Protein AF-A0AAD8AFG3-F1 (afdb_monomer_lite)

InterPro domains:
  IPR002932 Glutamate synthase domain [PF01645] (358-465)
  IPR006982 Glutamate synthase, central-N [PF04898] (123-294)
  IPR013785 Aldolase-type TIM barrel [G3DSA:3.20.20.70] (27-347)
  IPR013785 Aldolase-type TIM barrel [G3DSA:3.20.20.70] (348-489)
  IPR051394 Glutamate Synthase [PTHR43100] (242-465)

Secondary structure (DSSP, 8-state):
--HHHHHHHHHHHTTT----HHHHGGGSGGG-HHHHHTT--HHIIIIIIHHHHHHSSPPP--S---SPPGGG-SS---GGGGEEEP---SSS----TTTTGGG-B-----SPPPPTTS--TT-SS---EEEEE-EEEGGGGGGHHHHHHHHHHHHHHHHHHTT-SEEEEE-TT-BTTEEEPPHHHHHHHHHHHHHHTT-GGG-EEEEE-SS--SHHHHHHHHHTT-SEEE-HHHHHHHHHHHHTTSS-TT--HHHHHHHHHHHHHHHHHHHHHHTT--BHHHHTT---EEESSB-HHHHHHHSTT---SS--B-HHHHHHHHHHHHHHHHSS--S-TTS-----SSS--TTSS--SS-HHHHHHHHHHHHH--HHHHHHHHHHHHHHHHHH-GGGG------SSPPPGGGSPPHHHHGGG-B-----BTTB-HHHHHHHHHHHHHTT-B----TT---GGGGSS--SSS---------TTSSSSSTT-S-----

pLDDT: mean 85.43, std 18.33, range [25.36, 98.5]

Organism: Diploptera punctata (NCBI:txid6984)

Radius of gyration: 27.02 Å; chains: 1; bounding box: 68×75×79 Å

Structure (mmCIF, N/CA/C/O backbone):
data_AF-A0AAD8AFG3-F1
#
_entry.id   AF-A0AAD8AFG3-F1
#
loop_
_atom_site.group_PDB
_atom_site.id
_atom_site.type_symbol
_atom_site.label_atom_id
_atom_site.label_alt_id
_atom_site.label_comp_id
_atom_site.label_asym_id
_atom_site.label_entity_id
_atom_site.label_seq_id
_atom_site.pdbx_PDB_ins_code
_atom_site.Cartn_x
_atom_site.Cartn_y
_atom_site.Cartn_z
_atom_site.occupancy
_atom_site.B_iso_or_equiv
_atom_site.auth_seq_id
_atom_site.auth_comp_id
_atom_site.auth_asym_id
_atom_site.auth_atom_id
_atom_site.pdbx_PDB_model_num
ATOM 1 N N . ILE A 1 1 ? 25.237 12.354 7.392 1.00 38.97 1 ILE A N 1
ATOM 2 C CA . ILE A 1 1 ? 25.666 11.794 8.689 1.00 38.97 1 ILE A CA 1
ATOM 3 C C . ILE A 1 1 ? 26.068 10.359 8.401 1.00 38.97 1 ILE A C 1
ATOM 5 O O . ILE A 1 1 ? 25.228 9.588 7.943 1.00 38.97 1 ILE A O 1
ATOM 9 N N . LEU A 1 2 ? 27.364 10.065 8.458 1.00 25.36 2 LEU A N 1
ATOM 10 C CA . LEU A 1 2 ? 27.904 8.735 8.163 1.00 25.36 2 LEU A CA 1
ATOM 11 C C . LEU A 1 2 ? 27.699 7.830 9.391 1.00 25.36 2 LEU A C 1
ATOM 13 O O . LEU A 1 2 ? 27.604 8.315 10.512 1.00 25.36 2 LEU A O 1
ATOM 17 N N . MET A 1 3 ? 27.645 6.507 9.203 1.00 29.92 3 MET A N 1
ATOM 18 C CA . MET A 1 3 ? 27.484 5.533 10.306 1.00 29.92 3 MET A CA 1
ATOM 19 C C . MET A 1 3 ? 28.587 5.621 11.374 1.00 29.92 3 MET A C 1
ATOM 21 O O . MET A 1 3 ? 28.413 5.135 12.489 1.00 29.92 3 MET A O 1
ATOM 25 N N . GLU A 1 4 ? 29.722 6.232 11.043 1.00 33.38 4 GLU A N 1
ATOM 26 C CA . GLU A 1 4 ? 30.811 6.501 11.982 1.00 33.38 4 GLU A CA 1
ATOM 27 C C . GLU A 1 4 ? 30.474 7.650 12.945 1.00 33.38 4 GLU A C 1
ATOM 29 O O . GLU A 1 4 ? 30.813 7.558 14.124 1.00 33.38 4 GLU A O 1
ATOM 34 N N . ASP A 1 5 ? 29.706 8.649 12.496 1.00 34.16 5 ASP A N 1
ATOM 35 C CA . ASP A 1 5 ? 29.255 9.774 13.326 1.00 34.16 5 ASP A CA 1
ATOM 36 C C . ASP A 1 5 ? 28.252 9.296 14.395 1.00 34.16 5 ASP A C 1
ATOM 38 O O . ASP A 1 5 ? 28.362 9.648 15.568 1.00 34.16 5 ASP A O 1
ATOM 42 N N . LEU A 1 6 ? 27.344 8.385 14.018 1.00 34.94 6 LEU A N 1
ATOM 43 C CA . LEU A 1 6 ? 26.372 7.763 14.933 1.00 34.94 6 LEU A CA 1
ATOM 44 C C . LEU A 1 6 ? 27.042 6.860 15.984 1.00 34.94 6 LEU A C 1
ATOM 46 O O . LEU A 1 6 ? 26.581 6.762 17.121 1.00 34.94 6 LEU A O 1
ATOM 50 N N . ARG A 1 7 ? 28.158 6.206 15.634 1.00 38.50 7 ARG A N 1
ATOM 51 C CA . ARG A 1 7 ? 28.935 5.383 16.578 1.00 38.50 7 ARG A CA 1
ATOM 52 C C . ARG A 1 7 ? 29.698 6.235 17.592 1.00 38.50 7 ARG A C 1
ATOM 54 O O . ARG A 1 7 ? 29.836 5.816 18.742 1.00 38.50 7 ARG A O 1
ATOM 61 N N . ALA A 1 8 ? 30.180 7.408 17.183 1.00 35.94 8 ALA A N 1
ATOM 62 C CA . ALA A 1 8 ? 30.884 8.333 18.064 1.00 35.94 8 ALA A CA 1
ATOM 63 C C . ALA A 1 8 ? 29.942 8.953 19.113 1.00 35.94 8 ALA A C 1
ATOM 65 O O . ALA A 1 8 ? 30.300 9.018 20.291 1.00 35.94 8 ALA A O 1
ATOM 66 N N . GLU A 1 9 ? 28.716 9.316 18.724 1.00 40.22 9 GLU A N 1
ATOM 67 C CA . GLU A 1 9 ? 27.687 9.789 19.663 1.00 40.22 9 GLU A CA 1
ATOM 68 C C . GLU A 1 9 ? 27.237 8.688 20.637 1.00 40.22 9 GLU A C 1
ATOM 70 O O . GLU A 1 9 ? 27.108 8.934 21.839 1.00 40.22 9 GLU A O 1
ATOM 75 N N . HIS A 1 10 ? 27.114 7.443 20.161 1.00 41.69 10 HIS A N 1
ATOM 76 C CA . HIS A 1 10 ? 26.780 6.289 21.002 1.00 41.69 10 HIS A CA 1
ATOM 77 C C . HIS A 1 10 ? 27.841 6.012 22.088 1.00 41.69 10 HIS A C 1
ATOM 79 O O . HIS A 1 10 ? 27.510 5.653 23.219 1.00 41.69 10 HIS A O 1
ATOM 85 N N . ALA A 1 11 ? 29.126 6.230 21.786 1.00 35.75 11 ALA A N 1
ATOM 86 C CA . ALA A 1 11 ? 30.205 6.100 22.768 1.00 35.75 11 ALA A CA 1
ATOM 87 C C . ALA A 1 11 ? 30.205 7.233 23.815 1.00 35.75 11 ALA A C 1
ATOM 89 O O . ALA A 1 11 ? 30.593 7.010 24.964 1.00 35.75 11 ALA A O 1
ATOM 90 N N . ALA A 1 12 ? 29.750 8.436 23.447 1.00 36.12 12 ALA A N 1
ATOM 91 C CA . ALA A 1 12 ? 29.690 9.586 24.350 1.00 36.12 12 ALA A CA 1
ATOM 92 C C . ALA A 1 12 ? 28.543 9.481 25.376 1.00 36.12 12 ALA A C 1
ATOM 94 O O . ALA A 1 12 ? 28.722 9.860 26.536 1.00 36.12 12 ALA A O 1
ATOM 95 N N . LEU A 1 13 ? 27.398 8.909 24.986 1.00 40.88 13 LEU A N 1
ATOM 96 C CA . LEU A 1 13 ? 26.242 8.667 25.865 1.00 40.88 13 LEU A CA 1
ATOM 97 C C . LEU A 1 13 ? 26.505 7.589 26.934 1.00 40.88 13 LEU A C 1
ATOM 99 O O . LEU A 1 13 ? 25.980 7.677 28.044 1.00 40.88 13 LEU A O 1
ATOM 103 N N . HIS A 1 14 ? 27.372 6.614 26.643 1.00 38.19 14 HIS A N 1
ATOM 104 C CA . HIS A 1 14 ? 27.695 5.515 27.559 1.00 38.19 14 HIS A CA 1
ATOM 105 C C . HIS A 1 14 ? 28.451 5.940 28.829 1.00 38.19 14 HIS A C 1
ATOM 107 O O . HIS A 1 14 ? 28.394 5.232 29.833 1.00 38.19 14 HIS A O 1
ATOM 113 N N . ASN A 1 15 ? 29.150 7.080 28.812 1.00 33.75 15 ASN A N 1
ATOM 114 C CA . ASN A 1 15 ? 30.015 7.495 29.923 1.00 33.75 15 ASN A CA 1
ATOM 115 C C . ASN A 1 15 ? 29.340 8.428 30.947 1.00 33.75 15 ASN A C 1
ATOM 117 O O . ASN A 1 15 ? 29.962 8.744 31.960 1.00 33.75 15 ASN A O 1
ATOM 121 N N . SER A 1 16 ? 28.100 8.884 30.721 1.00 34.06 16 SER A N 1
ATOM 122 C CA . SER A 1 16 ? 27.473 9.930 31.551 1.00 34.06 16 SER A CA 1
ATOM 123 C C . SER A 1 16 ? 26.294 9.475 32.420 1.00 34.06 16 SER A C 1
ATOM 125 O O . SER A 1 16 ? 25.871 10.235 33.291 1.00 34.06 16 SER A O 1
ATOM 127 N N . THR A 1 17 ? 25.774 8.251 32.263 1.00 34.16 17 THR A N 1
ATOM 128 C CA . THR A 1 17 ? 24.583 7.801 33.006 1.00 34.16 17 THR A CA 1
ATOM 129 C C . THR A 1 17 ? 24.778 6.422 33.646 1.00 34.16 17 THR A C 1
ATOM 131 O O . THR A 1 17 ? 24.834 5.390 32.989 1.00 34.16 17 THR A O 1
ATOM 134 N N . GLY A 1 18 ? 24.874 6.392 34.979 1.00 34.00 18 GLY A N 1
ATOM 135 C CA . GLY A 1 18 ? 24.911 5.169 35.791 1.00 34.00 18 GLY A CA 1
ATOM 136 C C . GLY A 1 18 ? 23.537 4.501 35.932 1.00 34.00 18 GLY A C 1
ATOM 137 O O . GLY A 1 18 ? 23.078 4.277 37.050 1.00 34.00 18 GLY A O 1
ATOM 138 N N . LEU A 1 19 ? 22.866 4.222 34.813 1.00 34.34 19 LEU A N 1
ATOM 139 C CA . LEU A 1 19 ? 21.551 3.579 34.746 1.00 34.34 19 LEU A CA 1
ATOM 140 C C . LEU A 1 19 ? 21.669 2.237 34.006 1.00 34.34 19 LEU A C 1
ATOM 142 O O . LEU A 1 19 ? 22.412 2.088 33.043 1.00 34.34 19 LEU A O 1
ATOM 146 N N . THR A 1 20 ? 20.969 1.223 34.506 1.00 32.12 20 THR A N 1
ATOM 147 C CA . THR A 1 20 ? 21.045 -0.172 34.048 1.00 32.12 20 THR A CA 1
ATOM 148 C C . THR A 1 20 ? 20.704 -0.338 32.560 1.00 32.12 20 THR A C 1
ATOM 150 O O . THR A 1 20 ? 19.673 0.158 32.108 1.00 32.12 20 THR A O 1
ATOM 153 N N . ASN A 1 21 ? 21.514 -1.127 31.836 1.00 34.72 21 ASN A N 1
ATOM 154 C CA . ASN A 1 21 ? 21.481 -1.377 30.378 1.00 34.72 21 ASN A CA 1
ATOM 155 C C . ASN A 1 21 ? 20.110 -1.700 29.739 1.00 34.72 21 ASN A C 1
ATOM 157 O O . ASN A 1 21 ? 19.989 -1.626 28.522 1.00 34.72 21 ASN A O 1
ATOM 161 N N . GLY A 1 22 ? 19.088 -2.088 30.508 1.00 36.28 22 GLY A N 1
ATOM 162 C CA . GLY A 1 22 ? 17.766 -2.432 29.971 1.00 36.28 22 GLY A CA 1
ATOM 163 C C . GLY A 1 22 ? 16.870 -1.234 29.639 1.00 36.28 22 GLY A C 1
ATOM 164 O O . GLY A 1 22 ? 15.990 -1.373 28.797 1.00 36.28 22 GLY A O 1
ATOM 165 N N . THR A 1 23 ? 17.085 -0.077 30.276 1.00 35.31 23 THR A N 1
ATOM 166 C CA . THR A 1 23 ? 16.157 1.070 30.199 1.00 35.31 23 THR A CA 1
ATOM 167 C C . THR A 1 23 ? 16.596 2.123 29.179 1.00 35.31 23 THR A C 1
ATOM 169 O O . THR A 1 23 ? 15.761 2.698 28.495 1.00 35.31 23 THR A O 1
ATOM 172 N N . ILE A 1 24 ? 17.908 2.337 29.026 1.00 38.88 24 ILE A N 1
ATOM 173 C CA . ILE A 1 24 ? 18.468 3.370 28.131 1.00 38.88 24 ILE A CA 1
ATOM 174 C C . ILE A 1 24 ? 18.242 3.007 26.655 1.00 38.88 24 ILE A C 1
ATOM 176 O O . ILE A 1 24 ? 17.981 3.862 25.818 1.00 38.88 24 ILE A O 1
ATOM 180 N N . VAL A 1 25 ? 18.298 1.718 26.317 1.00 38.94 25 VAL A N 1
ATOM 181 C CA . VAL A 1 25 ? 18.216 1.269 24.920 1.00 38.94 25 VAL A CA 1
ATOM 182 C C . VAL A 1 25 ? 16.783 1.332 24.372 1.00 38.94 25 VAL A C 1
ATOM 184 O O . VAL A 1 25 ? 16.595 1.551 23.180 1.00 38.94 25 VAL A O 1
ATOM 187 N N . SER A 1 26 ? 15.762 1.209 25.231 1.00 41.59 26 SER A N 1
ATOM 188 C CA . SER A 1 26 ? 14.360 1.422 24.835 1.00 41.59 26 SER A CA 1
ATOM 189 C C . SER A 1 26 ? 14.005 2.891 24.584 1.00 41.59 26 SER A C 1
ATOM 191 O O . SER A 1 26 ? 12.921 3.159 24.074 1.00 41.59 26 SER A O 1
ATOM 193 N N . GLU A 1 27 ? 14.881 3.831 24.956 1.00 43.19 27 GLU A N 1
ATOM 194 C CA . GLU A 1 27 ? 14.689 5.269 24.718 1.00 43.19 27 GLU A CA 1
ATOM 195 C C . GLU A 1 27 ? 15.254 5.735 23.369 1.00 43.19 27 GLU A C 1
ATOM 197 O O . GLU A 1 27 ? 14.952 6.849 22.955 1.00 43.19 27 GLU A O 1
ATOM 202 N N . ILE A 1 28 ? 16.022 4.889 22.670 1.00 56.00 28 ILE A N 1
ATOM 203 C CA . ILE A 1 28 ? 16.440 5.130 21.285 1.00 56.00 28 ILE A CA 1
ATOM 204 C C . ILE A 1 28 ? 15.308 4.654 20.370 1.00 56.00 28 ILE A C 1
ATOM 206 O O . ILE A 1 28 ? 14.857 3.513 20.482 1.00 56.00 28 ILE A O 1
ATOM 210 N N . TRP A 1 29 ? 14.880 5.485 19.425 1.00 62.09 29 TRP A N 1
ATOM 211 C CA . TRP A 1 29 ? 13.772 5.252 18.499 1.00 62.09 29 TRP A CA 1
ATOM 212 C C . TRP A 1 29 ? 13.915 3.910 17.774 1.00 62.09 29 TRP A C 1
ATOM 214 O O . TRP A 1 29 ? 12.928 3.206 17.591 1.00 62.09 29 TRP A O 1
ATOM 224 N N . GLY A 1 30 ? 15.139 3.508 17.423 1.00 61.62 30 GLY A N 1
ATOM 225 C CA . GLY A 1 30 ? 15.417 2.211 16.799 1.00 61.62 30 GLY A CA 1
ATOM 226 C C . GLY A 1 30 ? 15.206 0.989 17.707 1.00 61.62 30 GLY A C 1
ATOM 227 O O . GLY A 1 30 ? 14.957 -0.098 17.192 1.00 61.62 30 GLY A O 1
ATOM 228 N N . GLY A 1 31 ? 15.265 1.161 19.031 1.00 70.94 31 GLY A N 1
ATOM 229 C CA . GLY A 1 31 ? 15.185 0.093 20.032 1.00 70.94 31 GLY A CA 1
ATOM 230 C C . GLY A 1 31 ? 13.764 -0.307 20.448 1.00 70.94 31 GLY A C 1
ATOM 231 O O . GLY A 1 31 ? 13.594 -1.314 21.146 1.00 70.94 31 GLY A O 1
ATOM 232 N N . ASP A 1 32 ? 12.731 0.433 20.027 1.00 85.69 32 ASP A N 1
ATOM 233 C CA . ASP A 1 32 ? 11.341 0.062 20.298 1.00 85.69 32 ASP A CA 1
ATOM 234 C C . ASP A 1 32 ? 10.917 -1.144 19.444 1.00 85.69 32 ASP A C 1
ATOM 236 O O . ASP A 1 32 ? 10.650 -1.053 18.243 1.00 85.69 32 ASP A O 1
ATOM 240 N N . ARG A 1 33 ? 10.786 -2.300 20.100 1.00 87.81 33 ARG A N 1
ATOM 241 C CA . ARG A 1 33 ? 10.403 -3.575 19.471 1.00 87.81 33 ARG A CA 1
ATOM 242 C C . ARG A 1 33 ? 9.031 -3.533 18.793 1.00 87.81 33 ARG A C 1
ATOM 244 O O . ARG A 1 33 ? 8.778 -4.348 17.904 1.00 87.81 33 ARG A O 1
ATOM 251 N N . ARG A 1 34 ? 8.154 -2.588 19.159 1.00 90.69 34 ARG A N 1
ATOM 252 C CA . ARG A 1 34 ? 6.858 -2.393 18.488 1.00 90.69 34 ARG A CA 1
ATOM 253 C C . ARG A 1 34 ? 7.045 -1.974 17.033 1.00 90.69 34 ARG A C 1
ATOM 255 O O . ARG A 1 34 ? 6.255 -2.376 16.186 1.00 90.69 34 ARG A O 1
ATOM 262 N N . LEU A 1 35 ? 8.105 -1.235 16.713 1.00 91.38 35 LEU A N 1
ATOM 263 C CA . LEU A 1 35 ? 8.398 -0.840 15.337 1.00 91.38 35 LEU A CA 1
ATOM 264 C C . LEU A 1 35 ? 8.603 -2.064 14.442 1.00 91.38 35 LEU A C 1
ATOM 266 O O . LEU A 1 35 ? 7.958 -2.174 13.402 1.00 91.38 35 LEU A O 1
ATOM 270 N N . SER A 1 36 ? 9.421 -3.023 14.884 1.00 89.69 36 SER A N 1
ATOM 271 C CA . SER A 1 36 ? 9.608 -4.296 14.179 1.00 89.69 36 SER A CA 1
ATOM 272 C C . SER A 1 36 ? 8.304 -5.103 14.114 1.00 89.69 36 SER A C 1
ATOM 274 O O . SER A 1 36 ? 7.949 -5.614 13.051 1.00 89.69 36 SER A O 1
ATOM 276 N N . LEU A 1 37 ? 7.533 -5.146 15.210 1.00 92.25 37 LEU A N 1
ATOM 277 C CA . LEU A 1 37 ? 6.263 -5.879 15.273 1.00 92.25 37 LEU A CA 1
ATOM 278 C C . LEU A 1 37 ? 5.257 -5.399 14.217 1.00 92.25 37 LEU A C 1
ATOM 280 O O . LEU A 1 37 ? 4.606 -6.213 13.561 1.00 92.25 37 LEU A O 1
ATOM 284 N N . PHE A 1 38 ? 5.154 -4.082 14.036 1.00 94.12 38 PHE A N 1
ATOM 285 C CA . PHE A 1 38 ? 4.270 -3.446 13.059 1.00 94.12 38 PHE A CA 1
ATOM 286 C C . PHE A 1 38 ? 4.947 -3.208 11.697 1.00 94.12 38 PHE A C 1
ATOM 288 O O . PHE A 1 38 ? 4.437 -2.450 10.870 1.00 94.12 38 PHE A O 1
ATOM 295 N N . SER A 1 39 ? 6.080 -3.866 11.427 1.00 92.19 39 SER A N 1
ATOM 296 C CA . SER A 1 39 ? 6.798 -3.812 10.148 1.00 92.19 39 SER A CA 1
ATOM 297 C C . SER A 1 39 ? 7.246 -2.403 9.728 1.00 92.19 39 SER A C 1
ATOM 299 O O . SER A 1 39 ? 7.240 -2.067 8.540 1.00 92.19 39 SER A O 1
ATOM 301 N N . TYR A 1 40 ? 7.619 -1.552 10.684 1.00 92.88 40 TYR A N 1
ATOM 302 C CA . TYR A 1 40 ? 8.347 -0.321 10.387 1.00 92.88 40 TYR A CA 1
ATOM 303 C C . TYR A 1 40 ? 9.793 -0.658 10.049 1.00 92.88 40 TYR A C 1
ATOM 305 O O . TYR A 1 40 ? 10.463 -1.410 10.753 1.00 92.88 40 TYR A O 1
ATOM 313 N N . THR A 1 41 ? 10.285 -0.051 8.978 1.00 90.81 41 THR A N 1
ATOM 314 C CA . THR A 1 41 ? 11.675 -0.178 8.547 1.00 90.81 41 THR A CA 1
ATOM 315 C C . THR A 1 41 ? 12.347 1.188 8.586 1.00 90.81 41 THR A C 1
ATOM 317 O O . THR A 1 41 ? 11.680 2.227 8.536 1.00 90.81 41 THR A O 1
ATOM 320 N N . ILE A 1 42 ? 13.680 1.198 8.620 1.00 89.44 42 ILE A N 1
ATOM 321 C CA . ILE A 1 42 ? 14.463 2.440 8.494 1.00 89.44 42 ILE A CA 1
ATOM 322 C C . ILE A 1 42 ? 14.084 3.183 7.207 1.00 89.44 42 ILE A C 1
ATOM 324 O O . ILE A 1 42 ? 13.998 4.409 7.194 1.00 89.44 42 ILE A O 1
ATOM 328 N N . GLU A 1 43 ? 13.834 2.441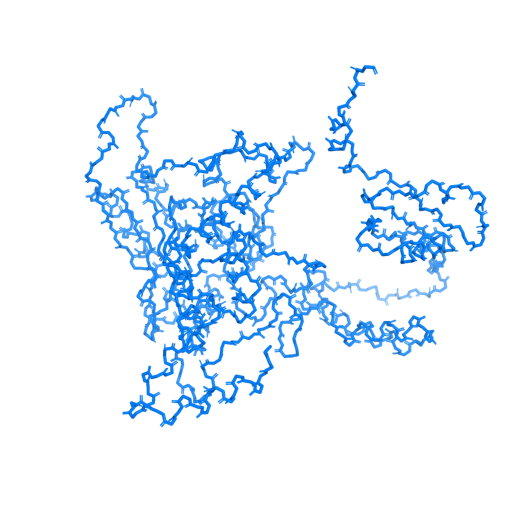 6.127 1.00 90.31 43 GLU A N 1
ATOM 329 C CA . GLU A 1 43 ? 13.451 3.009 4.840 1.00 90.31 43 GLU A CA 1
ATOM 330 C C . GLU A 1 43 ? 12.077 3.682 4.904 1.00 90.31 43 GLU A C 1
ATOM 332 O O . GLU A 1 43 ? 11.961 4.845 4.534 1.00 90.31 43 GLU A O 1
ATOM 337 N N . THR A 1 44 ? 11.065 3.018 5.468 1.00 91.12 44 THR A N 1
ATOM 338 C CA . THR A 1 44 ? 9.722 3.591 5.654 1.00 91.12 44 THR A CA 1
ATOM 339 C C . THR A 1 44 ? 9.767 4.883 6.475 1.00 91.12 44 THR A C 1
ATOM 341 O O . THR A 1 44 ? 9.111 5.866 6.133 1.00 91.12 44 THR A O 1
ATOM 344 N N . ILE A 1 45 ? 10.556 4.915 7.550 1.00 92.00 45 ILE A N 1
ATOM 345 C CA . ILE A 1 45 ? 10.630 6.088 8.427 1.00 92.00 45 ILE A CA 1
ATOM 346 C C . ILE A 1 45 ? 11.349 7.245 7.729 1.00 92.00 45 ILE A C 1
ATOM 348 O O . ILE A 1 45 ? 10.817 8.354 7.679 1.00 92.00 45 ILE A O 1
ATOM 352 N N . ASN A 1 46 ? 12.514 6.984 7.134 1.00 90.81 46 ASN A N 1
ATOM 353 C CA . ASN A 1 46 ? 13.320 8.033 6.516 1.00 90.81 46 ASN A CA 1
ATOM 354 C C . ASN A 1 46 ? 12.745 8.536 5.194 1.00 90.81 46 ASN A C 1
ATOM 356 O O . ASN A 1 46 ? 12.807 9.731 4.917 1.00 90.81 46 ASN A O 1
ATOM 360 N N . MET A 1 47 ? 12.206 7.640 4.368 1.00 90.62 47 MET A N 1
ATOM 361 C CA . MET A 1 47 ? 11.689 8.012 3.057 1.00 90.62 47 MET A CA 1
ATOM 362 C C . MET A 1 47 ? 10.257 8.500 3.100 1.00 90.62 47 MET A C 1
ATOM 364 O O . MET A 1 47 ? 9.928 9.365 2.304 1.00 90.62 47 MET A O 1
ATOM 368 N N . LEU A 1 48 ? 9.402 7.957 3.970 1.00 92.06 48 LEU A N 1
ATOM 369 C CA . LEU A 1 48 ? 7.977 8.291 3.958 1.00 92.06 48 LEU A CA 1
ATOM 370 C C . LEU A 1 48 ? 7.623 9.203 5.122 1.00 92.06 48 LEU A C 1
ATOM 372 O O . LEU A 1 48 ? 7.115 10.305 4.913 1.00 92.06 48 LEU A O 1
ATOM 376 N N . LEU A 1 49 ? 7.897 8.760 6.350 1.00 93.25 49 LEU A N 1
ATOM 377 C CA . LEU A 1 49 ? 7.386 9.439 7.535 1.00 93.25 49 LEU A CA 1
ATOM 378 C C . LEU A 1 49 ? 8.049 10.803 7.769 1.00 93.25 49 LEU A C 1
ATOM 380 O O . LEU A 1 49 ? 7.348 11.795 7.980 1.00 93.25 49 LEU A O 1
ATOM 384 N N . LEU A 1 50 ? 9.380 10.872 7.680 1.00 93.31 50 LEU A N 1
ATOM 385 C CA . LEU A 1 50 ? 10.129 12.118 7.860 1.00 93.31 50 LEU A CA 1
ATOM 386 C C . LEU A 1 50 ? 9.696 13.209 6.860 1.00 93.31 50 LEU A C 1
ATOM 388 O O . LEU A 1 50 ? 9.347 14.303 7.317 1.00 93.31 50 LEU A O 1
ATOM 392 N N . PRO A 1 51 ? 9.609 12.954 5.536 1.00 93.81 51 PRO A N 1
ATOM 393 C CA . PRO A 1 51 ? 9.115 13.956 4.593 1.00 93.81 51 PRO A CA 1
ATOM 394 C C . PRO A 1 51 ? 7.686 14.422 4.870 1.00 93.81 51 PRO A C 1
ATOM 396 O O . PRO A 1 51 ? 7.411 15.615 4.716 1.00 93.81 51 PRO A O 1
ATOM 399 N N . MET A 1 52 ? 6.795 13.539 5.332 1.00 94.81 52 MET A N 1
ATOM 400 C CA . MET A 1 52 ? 5.430 13.928 5.709 1.00 94.81 52 MET A CA 1
ATOM 401 C C . MET A 1 52 ? 5.423 14.909 6.881 1.00 94.81 52 MET A C 1
ATOM 403 O O . MET A 1 52 ? 4.724 15.921 6.826 1.00 94.81 52 MET A O 1
ATOM 407 N N . ILE A 1 53 ? 6.256 14.670 7.893 1.00 93.69 53 ILE A N 1
ATOM 408 C CA . ILE A 1 53 ? 6.372 15.544 9.066 1.00 93.69 53 ILE A CA 1
ATOM 409 C C . ILE A 1 53 ? 7.066 16.871 8.720 1.00 93.69 53 ILE A C 1
ATOM 411 O O . ILE A 1 53 ? 6.644 17.925 9.194 1.00 93.69 53 ILE A O 1
ATOM 415 N N . GLN A 1 54 ? 8.111 16.855 7.893 1.00 92.81 54 GLN A N 1
ATOM 416 C CA . GLN A 1 54 ? 8.901 18.053 7.584 1.00 92.81 54 GLN A CA 1
ATOM 417 C C . GLN A 1 54 ? 8.252 18.934 6.508 1.00 92.81 54 GLN A C 1
ATOM 419 O O . GLN A 1 54 ? 8.205 20.157 6.632 1.00 92.81 54 GLN A O 1
ATOM 424 N N . THR A 1 55 ? 7.739 18.326 5.436 1.00 93.56 55 THR A N 1
ATOM 425 C CA . THR A 1 55 ? 7.276 19.048 4.237 1.00 93.56 55 THR A CA 1
ATOM 426 C C . THR A 1 55 ? 5.756 19.147 4.124 1.00 93.56 55 THR A C 1
ATOM 428 O O . THR A 1 55 ? 5.250 19.886 3.269 1.00 93.56 55 THR A O 1
ATOM 431 N N . LYS A 1 56 ? 5.011 18.441 4.991 1.00 94.88 56 LYS A N 1
ATOM 432 C CA . LYS A 1 56 ? 3.538 18.359 4.957 1.00 94.88 56 LYS A CA 1
ATOM 433 C C . LYS A 1 56 ? 3.021 17.797 3.629 1.00 94.88 56 LYS A C 1
ATOM 435 O O . LYS A 1 56 ? 2.000 18.243 3.091 1.00 94.88 56 LYS A O 1
ATOM 440 N N . LYS A 1 57 ? 3.802 16.914 3.013 1.00 92.50 57 LYS A N 1
ATOM 441 C CA . LYS A 1 57 ? 3.524 16.266 1.729 1.00 92.50 57 LYS A CA 1
ATOM 442 C C . LYS A 1 57 ? 4.007 14.826 1.800 1.00 92.50 57 LYS A C 1
ATOM 444 O O . LYS A 1 57 ? 4.971 14.534 2.500 1.00 92.50 57 LYS A O 1
ATOM 449 N N . GLU A 1 58 ? 3.337 13.949 1.064 1.00 91.44 58 GLU A N 1
ATOM 450 C CA . GLU A 1 58 ? 3.839 12.596 0.841 1.00 91.44 58 GLU A CA 1
ATOM 451 C C . GLU A 1 58 ? 5.220 12.625 0.175 1.00 91.44 58 GLU A C 1
ATOM 453 O O . GLU A 1 58 ? 5.585 13.584 -0.516 1.00 91.44 58 GLU A O 1
ATOM 458 N N . ALA A 1 59 ? 5.976 11.555 0.387 1.00 90.44 59 ALA A N 1
ATOM 459 C CA . ALA A 1 59 ? 7.268 11.379 -0.243 1.00 90.44 59 ALA A CA 1
ATOM 460 C C . ALA A 1 59 ? 7.143 11.320 -1.766 1.00 90.44 59 ALA A C 1
ATOM 462 O O . ALA A 1 59 ? 6.220 10.715 -2.315 1.00 90.44 59 ALA A O 1
ATOM 463 N N . LEU A 1 60 ? 8.107 11.931 -2.448 1.00 89.81 60 LEU A N 1
ATOM 464 C CA . LEU A 1 60 ? 8.261 11.806 -3.889 1.00 89.81 60 LEU A CA 1
ATOM 465 C C . LEU A 1 60 ? 9.394 10.823 -4.176 1.00 89.81 60 LEU A C 1
ATOM 467 O O . LEU A 1 60 ? 10.453 10.892 -3.556 1.00 89.81 60 LEU A O 1
ATOM 471 N N . GLY A 1 61 ? 9.155 9.931 -5.131 1.00 90.31 61 GLY A N 1
ATOM 472 C CA . GLY A 1 61 ? 10.138 8.996 -5.662 1.00 90.31 61 GLY A CA 1
ATOM 473 C C . GLY A 1 61 ? 10.154 9.037 -7.186 1.00 90.31 61 GLY A C 1
ATOM 474 O O . GLY A 1 61 ? 9.382 9.765 -7.815 1.00 90.31 61 GLY A O 1
ATOM 475 N N . SER A 1 62 ? 11.039 8.251 -7.781 1.00 90.50 62 SER A N 1
ATOM 476 C CA . SER A 1 62 ? 11.151 8.078 -9.229 1.00 90.50 62 SER A CA 1
ATOM 477 C C . SER A 1 62 ? 11.368 6.603 -9.567 1.00 90.50 62 SER A C 1
ATOM 479 O O . SER A 1 62 ? 11.516 5.780 -8.668 1.00 90.50 62 SER A O 1
ATOM 481 N N . MET A 1 63 ? 11.386 6.287 -10.868 1.00 91.69 63 MET A N 1
ATOM 482 C CA . MET A 1 63 ? 11.407 4.921 -11.410 1.00 91.69 63 MET A CA 1
ATOM 483 C C . MET A 1 63 ? 10.115 4.129 -11.134 1.00 91.69 63 MET A C 1
ATOM 485 O O . MET A 1 63 ? 9.183 4.612 -10.491 1.00 91.69 63 MET A O 1
ATOM 489 N N . GLY A 1 64 ? 10.010 2.946 -11.743 1.00 90.06 64 GLY A N 1
ATOM 490 C CA . GLY A 1 64 ? 8.881 2.038 -11.536 1.00 90.06 64 GLY A CA 1
ATOM 491 C C . GLY A 1 64 ? 9.062 1.185 -10.283 1.00 90.06 64 GLY A C 1
ATOM 492 O O . GLY A 1 64 ? 10.182 1.006 -9.818 1.00 90.06 64 GLY A O 1
ATOM 493 N N . ASN A 1 65 ? 7.965 0.620 -9.774 1.00 92.19 65 ASN A N 1
ATOM 494 C CA . ASN A 1 65 ? 8.043 -0.410 -8.743 1.00 92.19 65 ASN A CA 1
ATOM 495 C C . ASN A 1 65 ? 8.510 -1.728 -9.376 1.00 92.19 65 ASN A C 1
ATOM 497 O O . ASN A 1 65 ? 7.787 -2.321 -10.179 1.00 92.19 65 ASN A O 1
ATOM 501 N N . ASP A 1 66 ? 9.716 -2.152 -9.025 1.00 93.44 66 ASP A N 1
ATOM 502 C CA . ASP A 1 66 ? 10.344 -3.387 -9.481 1.00 93.44 66 ASP A CA 1
ATOM 503 C C . ASP A 1 66 ? 10.531 -4.432 -8.369 1.00 93.44 66 ASP A C 1
ATOM 505 O O . ASP A 1 66 ? 11.124 -5.484 -8.626 1.00 93.44 66 ASP A O 1
ATOM 509 N N . ALA A 1 67 ? 9.992 -4.169 -7.177 1.00 93.88 67 ALA A N 1
ATOM 510 C CA . ALA A 1 67 ? 9.873 -5.125 -6.082 1.00 93.88 67 ALA A CA 1
ATOM 511 C C . ALA A 1 67 ? 8.790 -6.191 -6.389 1.00 93.88 67 ALA A C 1
ATOM 513 O O . ALA A 1 67 ? 7.929 -5.976 -7.256 1.00 93.88 67 ALA A O 1
ATOM 514 N N . PRO A 1 68 ? 8.800 -7.356 -5.714 1.00 94.62 68 PRO A N 1
ATOM 515 C CA . PRO A 1 68 ? 7.785 -8.380 -5.885 1.00 94.62 68 PRO A CA 1
ATOM 516 C C . PRO A 1 68 ? 6.387 -7.894 -5.519 1.00 94.62 68 PRO A C 1
ATOM 518 O O . PRO A 1 68 ? 6.182 -7.037 -4.658 1.00 94.62 68 PRO A O 1
ATOM 521 N N . LEU A 1 69 ? 5.391 -8.513 -6.153 1.00 93.81 69 LEU A N 1
ATOM 522 C CA . LEU A 1 69 ? 4.022 -8.458 -5.646 1.00 93.81 69 LEU A CA 1
ATOM 523 C C . LEU A 1 69 ? 3.980 -9.009 -4.216 1.00 93.81 69 LEU A C 1
ATOM 525 O O . LEU A 1 69 ? 4.704 -9.948 -3.906 1.00 93.81 69 LEU A O 1
ATOM 529 N N . ALA A 1 70 ? 3.089 -8.480 -3.373 1.00 93.88 70 ALA A N 1
ATOM 530 C CA . ALA A 1 70 ? 2.974 -8.900 -1.974 1.00 93.88 70 ALA A CA 1
ATOM 531 C C . ALA A 1 70 ? 2.847 -10.431 -1.836 1.00 93.88 70 ALA A C 1
ATOM 533 O O . ALA A 1 70 ? 3.593 -11.046 -1.088 1.00 93.88 70 ALA A O 1
ATOM 534 N N . CYS A 1 71 ? 2.014 -11.073 -2.659 1.00 92.62 71 CYS A N 1
ATOM 535 C CA . CYS A 1 71 ? 1.855 -12.531 -2.655 1.00 92.62 71 CYS A CA 1
ATOM 536 C C . CYS A 1 71 ? 3.089 -13.341 -3.108 1.00 92.62 71 CYS A C 1
ATOM 538 O O . CYS A 1 71 ? 3.082 -14.562 -2.971 1.00 92.62 71 CYS A O 1
ATOM 540 N N . LEU A 1 72 ? 4.115 -12.695 -3.671 1.00 93.69 72 LEU A N 1
ATOM 541 C CA . LEU A 1 72 ? 5.388 -13.306 -4.075 1.00 93.69 72 LEU A CA 1
ATOM 542 C C . LEU A 1 72 ? 6.557 -12.907 -3.156 1.00 93.69 72 LEU A C 1
ATOM 544 O O . LEU A 1 72 ? 7.633 -13.494 -3.257 1.00 93.69 72 LEU A O 1
ATOM 548 N N . SER A 1 73 ? 6.367 -11.912 -2.286 1.00 93.12 73 SER A N 1
ATOM 549 C CA . SER A 1 73 ? 7.393 -11.441 -1.357 1.00 93.12 73 SER A CA 1
ATOM 550 C C . SER A 1 73 ? 7.708 -12.503 -0.306 1.00 93.12 73 SER A C 1
ATOM 552 O O . SER A 1 73 ? 6.833 -13.221 0.176 1.00 93.12 73 SER A O 1
ATOM 554 N N . THR A 1 74 ? 8.975 -12.564 0.096 1.00 89.12 74 THR A N 1
ATOM 555 C CA . THR A 1 74 ? 9.432 -13.414 1.204 1.00 89.12 74 THR A CA 1
ATOM 556 C C . THR A 1 74 ? 9.583 -12.650 2.524 1.00 89.12 74 THR A C 1
ATOM 558 O O . THR A 1 74 ? 10.061 -13.221 3.502 1.00 89.12 74 THR A O 1
ATOM 561 N N . PHE A 1 75 ? 9.210 -11.365 2.568 1.00 89.12 75 PHE A N 1
ATOM 562 C CA . PHE A 1 75 ? 9.469 -10.446 3.686 1.00 89.12 75 PHE A CA 1
ATOM 563 C C . PHE A 1 75 ? 8.206 -10.048 4.472 1.00 89.12 75 PHE A C 1
ATOM 565 O O . PHE A 1 75 ? 8.173 -8.986 5.088 1.00 89.12 75 PHE A O 1
ATOM 572 N N . GLN A 1 76 ? 7.192 -10.923 4.506 1.00 90.69 76 GLN A N 1
ATOM 573 C CA . GLN A 1 76 ? 5.978 -10.784 5.333 1.00 90.69 76 GLN A CA 1
ATOM 574 C C . GLN A 1 76 ? 5.265 -9.429 5.136 1.00 90.69 76 GLN A C 1
ATOM 576 O O . GLN A 1 76 ? 5.158 -8.649 6.097 1.00 90.69 76 GLN A O 1
ATOM 581 N N . PRO A 1 77 ? 4.787 -9.127 3.913 1.00 92.81 77 PRO A N 1
ATOM 582 C CA . PRO A 1 77 ? 4.132 -7.858 3.606 1.00 92.81 77 PRO A CA 1
ATOM 583 C C . PRO A 1 77 ? 2.909 -7.605 4.495 1.00 92.81 77 PRO A C 1
ATOM 585 O O . PRO A 1 77 ? 2.317 -8.520 5.080 1.00 92.81 77 PRO A O 1
ATOM 588 N N . LEU A 1 78 ? 2.510 -6.339 4.612 1.00 95.00 78 LEU A N 1
ATOM 589 C CA . LEU A 1 78 ? 1.296 -6.011 5.350 1.00 95.00 78 LEU A CA 1
ATOM 590 C C . LEU A 1 78 ? 0.067 -6.271 4.470 1.00 95.00 78 LEU A C 1
ATOM 592 O O . LEU A 1 78 ? 0.140 -6.123 3.249 1.00 95.00 78 LEU A O 1
ATOM 596 N N . PRO A 1 79 ? -1.109 -6.564 5.056 1.00 96.00 79 PRO A N 1
ATOM 597 C CA . PRO A 1 79 ? -2.333 -6.751 4.277 1.00 96.00 79 PRO A CA 1
ATOM 598 C C . PRO A 1 79 ? -2.685 -5.573 3.357 1.00 96.00 79 PRO A C 1
ATOM 600 O O . PRO A 1 79 ? -3.317 -5.787 2.328 1.00 96.00 79 PRO A O 1
ATOM 603 N N . TYR A 1 80 ? -2.241 -4.349 3.670 1.00 97.12 80 TYR A N 1
ATOM 604 C CA . TYR A 1 80 ? -2.412 -3.184 2.793 1.00 97.12 80 TYR A CA 1
ATOM 605 C C . TYR A 1 80 ? -1.766 -3.378 1.412 1.00 97.12 80 TYR A C 1
ATOM 607 O O . TYR A 1 80 ? -2.358 -2.978 0.414 1.00 97.12 80 TYR A O 1
ATOM 615 N N . ASP A 1 81 ? -0.610 -4.046 1.327 1.00 95.75 81 ASP A N 1
ATOM 616 C CA . ASP A 1 81 ? 0.187 -4.165 0.094 1.00 95.75 81 ASP A CA 1
ATOM 617 C C . ASP A 1 81 ? -0.504 -4.994 -1.004 1.00 95.75 81 ASP A C 1
ATOM 619 O O . ASP A 1 81 ? -0.198 -4.862 -2.201 1.00 95.75 81 ASP A O 1
ATOM 623 N N . TYR A 1 82 ? -1.476 -5.817 -0.604 1.00 97.06 82 TYR A N 1
ATOM 624 C CA . TYR A 1 82 ? -2.312 -6.626 -1.486 1.00 97.06 82 TYR A CA 1
ATOM 625 C C . TYR A 1 82 ? -3.389 -5.803 -2.207 1.00 97.06 82 TYR A C 1
ATOM 627 O O . TYR A 1 82 ? -3.918 -6.259 -3.221 1.00 97.06 82 TYR A O 1
ATOM 635 N N . PHE A 1 83 ? -3.702 -4.589 -1.740 1.00 97.56 83 PHE A N 1
ATOM 636 C CA . PHE A 1 83 ? -4.730 -3.737 -2.335 1.00 97.56 83 PHE A CA 1
ATOM 637 C C . PHE A 1 83 ? -4.124 -2.733 -3.309 1.00 97.56 83 PHE A C 1
ATOM 639 O O . PHE A 1 83 ? -3.287 -1.905 -2.963 1.00 97.56 83 PHE A O 1
ATOM 646 N N . LYS A 1 84 ? -4.584 -2.752 -4.557 1.00 96.31 84 LYS A N 1
ATOM 647 C CA . LYS A 1 84 ? -4.201 -1.769 -5.572 1.00 96.31 84 LYS A CA 1
ATOM 648 C C . LYS A 1 84 ? -5.318 -0.749 -5.737 1.00 96.31 84 LYS A C 1
ATOM 650 O O . LYS A 1 84 ? -6.473 -1.111 -5.932 1.00 96.31 84 LYS A O 1
ATOM 655 N N . GLN A 1 85 ? -4.968 0.533 -5.625 1.00 94.62 85 GLN A N 1
ATOM 656 C CA . GLN A 1 85 ? -5.905 1.639 -5.833 1.00 94.62 85 GLN A CA 1
ATOM 657 C C . GLN A 1 85 ? -6.435 1.593 -7.266 1.00 94.62 85 GLN A C 1
ATOM 659 O O . GLN A 1 85 ? -5.650 1.636 -8.216 1.00 94.62 85 GLN A O 1
ATOM 664 N N . LEU A 1 86 ? -7.757 1.553 -7.416 1.00 94.19 86 LEU A N 1
ATOM 665 C CA . LEU A 1 86 ? -8.376 1.737 -8.722 1.00 94.19 86 LEU A CA 1
ATOM 666 C C . LEU A 1 86 ? -8.301 3.212 -9.125 1.00 94.19 86 LEU A C 1
ATOM 668 O O . LEU A 1 86 ? -8.241 4.114 -8.287 1.00 94.19 86 LEU A O 1
ATOM 672 N N . PHE A 1 87 ? -8.325 3.465 -10.426 1.00 91.12 87 PHE A N 1
ATOM 673 C CA . PHE A 1 87 ? -8.351 4.813 -10.976 1.00 91.12 87 PHE A CA 1
ATOM 674 C C . PHE A 1 87 ? -9.215 4.853 -12.232 1.00 91.12 87 PHE A C 1
ATOM 676 O O . PHE A 1 87 ? -9.388 3.839 -12.911 1.00 91.12 87 PHE A O 1
ATOM 683 N N . ALA A 1 88 ? -9.787 6.019 -12.514 1.00 87.75 88 ALA A N 1
ATOM 684 C CA . ALA A 1 88 ? -10.680 6.183 -13.644 1.00 87.75 88 ALA A CA 1
ATOM 685 C C . ALA A 1 88 ? -9.883 6.300 -14.947 1.00 87.75 88 ALA A C 1
ATOM 687 O O . ALA A 1 88 ? -8.900 7.040 -15.037 1.00 87.75 88 ALA A O 1
ATOM 688 N N . GLN A 1 89 ? -10.328 5.582 -15.975 1.00 86.75 89 GLN A N 1
ATOM 689 C CA . GLN A 1 89 ? -9.798 5.688 -17.328 1.00 86.75 89 GLN A CA 1
ATOM 690 C C . GLN A 1 89 ? -10.962 5.726 -18.313 1.00 86.75 89 GLN A C 1
ATOM 692 O O . GLN A 1 89 ? -11.750 4.786 -18.363 1.00 86.75 89 GLN A O 1
ATOM 697 N N . VAL A 1 90 ? -11.037 6.782 -19.129 1.00 87.00 90 VAL A N 1
ATOM 698 C CA . VAL A 1 90 ? -12.031 6.992 -20.205 1.00 87.00 90 VAL A CA 1
ATOM 699 C C . VAL A 1 90 ? -13.474 7.191 -19.718 1.00 87.00 90 VAL A C 1
ATOM 701 O O . VAL A 1 90 ? -14.117 8.150 -20.132 1.00 87.00 90 VAL A O 1
ATOM 704 N N . THR A 1 91 ? -13.984 6.327 -18.843 1.00 85.56 91 THR A N 1
ATOM 705 C CA . THR A 1 91 ? -15.381 6.309 -18.379 1.00 85.56 91 THR A CA 1
ATOM 706 C C . THR A 1 91 ? -15.784 7.572 -17.631 1.00 85.56 91 THR A C 1
ATOM 708 O O . THR A 1 91 ? -16.899 8.062 -17.791 1.00 85.56 91 THR A O 1
ATOM 711 N N . ASN A 1 92 ? -14.876 8.112 -16.827 1.00 89.94 92 ASN A N 1
ATOM 712 C CA . ASN A 1 92 ? -15.050 9.343 -16.072 1.00 89.94 92 ASN A CA 1
ATOM 713 C C . ASN A 1 92 ? -13.685 10.030 -15.893 1.00 89.94 92 ASN A C 1
ATOM 715 O O . ASN A 1 92 ? -12.663 9.343 -15.816 1.00 89.94 92 ASN A O 1
ATOM 719 N N . PRO A 1 93 ? -13.636 11.372 -15.867 1.00 90.75 93 PRO A N 1
ATOM 720 C CA . PRO A 1 93 ? -12.382 12.091 -15.698 1.00 90.75 93 PRO A CA 1
ATOM 721 C C . PRO A 1 93 ? -11.933 12.101 -14.225 1.00 90.75 93 PRO A C 1
ATOM 723 O O . PRO A 1 93 ? -12.779 12.177 -13.329 1.00 90.75 93 PRO A O 1
ATOM 726 N N . PRO A 1 94 ? -10.615 12.069 -13.954 1.00 91.38 94 PRO A N 1
ATOM 727 C CA . PRO A 1 94 ? -10.085 12.425 -12.642 1.00 91.38 94 PRO A CA 1
ATOM 728 C C . PRO A 1 94 ? -10.261 13.930 -12.368 1.00 91.38 94 PRO A C 1
ATOM 730 O O . PRO A 1 94 ? -10.517 14.712 -13.283 1.00 91.38 94 PRO A O 1
ATOM 733 N N . ILE A 1 95 ? -10.098 14.330 -11.107 1.00 91.50 95 ILE A N 1
ATOM 734 C CA . ILE A 1 95 ? -10.168 15.727 -10.631 1.00 91.50 95 ILE A CA 1
ATOM 735 C C . ILE A 1 95 ? -8.746 16.249 -10.355 1.00 91.50 95 ILE A C 1
ATOM 737 O O . ILE A 1 95 ? -7.846 15.456 -10.070 1.00 91.50 95 ILE A O 1
ATOM 741 N N . ASP A 1 96 ? -8.518 17.567 -10.405 1.00 93.00 96 ASP A N 1
ATOM 742 C CA . ASP A 1 96 ? -7.272 18.160 -9.886 1.00 93.00 96 ASP A CA 1
ATOM 743 C C . ASP A 1 96 ? -7.420 18.480 -8.385 1.00 93.00 96 ASP A C 1
ATOM 745 O O . ASP A 1 96 ? -8.082 19.459 -8.025 1.00 93.00 96 ASP A O 1
ATOM 749 N N . PRO A 1 97 ? -6.778 17.724 -7.476 1.00 90.69 97 PRO A N 1
ATOM 750 C CA . PRO A 1 97 ? -6.964 17.903 -6.036 1.00 90.69 97 PRO A CA 1
ATOM 751 C C . PRO A 1 97 ? -6.393 19.219 -5.488 1.00 90.69 97 PRO A C 1
ATOM 753 O O . PRO A 1 97 ? -6.665 19.584 -4.341 1.00 90.69 97 PRO A O 1
ATOM 756 N N . PHE A 1 98 ? -5.584 19.934 -6.274 1.00 88.38 98 PHE A N 1
ATOM 757 C CA . PHE A 1 98 ? -4.948 21.182 -5.867 1.00 88.38 98 PHE A CA 1
ATOM 758 C C . PHE A 1 98 ? -5.639 22.393 -6.487 1.00 88.38 98 PHE A C 1
ATOM 760 O O . PHE A 1 98 ? -5.979 23.332 -5.764 1.00 88.38 98 PHE A O 1
ATOM 767 N N . ARG A 1 99 ? -5.860 22.383 -7.806 1.00 91.81 99 ARG A N 1
ATOM 768 C CA . ARG A 1 99 ? -6.498 23.499 -8.526 1.00 91.81 99 ARG A CA 1
ATOM 769 C C . ARG A 1 99 ? -8.005 23.539 -8.306 1.00 91.81 99 ARG A C 1
ATOM 771 O O . ARG A 1 99 ? -8.574 24.623 -8.219 1.00 91.81 99 ARG A O 1
ATOM 778 N N . GLU A 1 100 ? -8.634 22.379 -8.148 1.00 92.38 100 GLU A N 1
ATOM 779 C CA . GLU A 1 100 ? -10.080 22.237 -7.952 1.00 92.38 100 GLU A CA 1
ATOM 780 C C . GLU A 1 100 ? -10.417 21.876 -6.497 1.00 92.38 100 GLU A C 1
ATOM 782 O O . GLU A 1 100 ? -11.486 21.353 -6.195 1.00 92.38 100 GLU A O 1
ATOM 787 N N . LYS A 1 101 ? -9.537 22.222 -5.543 1.00 90.75 101 LYS A N 1
ATOM 788 C CA . LYS A 1 101 ? -9.729 21.921 -4.113 1.00 90.75 101 LYS A CA 1
ATOM 789 C C . LYS A 1 101 ? -11.082 22.398 -3.565 1.00 90.75 101 LYS A C 1
ATOM 791 O O . LYS A 1 101 ? -11.619 21.778 -2.657 1.00 90.75 101 LYS A O 1
ATOM 796 N N . VAL A 1 102 ? -11.642 23.480 -4.111 1.00 93.19 102 VAL A N 1
ATOM 797 C CA . VAL A 1 102 ? -12.934 24.047 -3.682 1.00 93.19 102 VAL A CA 1
ATOM 798 C C . VAL A 1 102 ? -14.110 23.077 -3.835 1.00 93.19 102 VAL A C 1
ATOM 800 O O . VAL A 1 102 ? -15.068 23.178 -3.074 1.00 93.19 102 VAL A O 1
ATOM 803 N N . VAL A 1 103 ? -14.044 22.130 -4.780 1.00 93.00 103 VAL A N 1
ATOM 804 C CA . VAL A 1 103 ? -15.097 21.117 -4.958 1.00 93.00 103 VAL A CA 1
ATOM 805 C C . VAL A 1 103 ? -14.851 19.857 -4.129 1.00 93.00 103 VAL A C 1
ATOM 807 O O . VAL A 1 103 ? -15.696 18.969 -4.122 1.00 93.00 103 VAL A O 1
ATOM 810 N N . MET A 1 104 ? -13.717 19.763 -3.428 1.00 93.88 104 MET A N 1
ATOM 811 C CA . MET A 1 104 ? -13.351 18.598 -2.628 1.00 93.88 104 MET A CA 1
ATOM 812 C C . MET A 1 104 ? -13.604 18.821 -1.137 1.00 93.88 104 MET A C 1
ATOM 814 O O . MET A 1 104 ? -13.393 19.911 -0.609 1.00 93.88 104 MET A O 1
ATOM 818 N N . SER A 1 105 ? -14.002 17.763 -0.431 1.00 94.69 105 SER A N 1
ATOM 819 C CA . SER A 1 105 ? -14.192 17.800 1.021 1.00 94.69 105 SER A CA 1
ATOM 820 C C . SER A 1 105 ? -13.734 16.510 1.687 1.00 94.69 105 SER A C 1
ATOM 822 O O . SER A 1 105 ? -14.158 15.416 1.312 1.00 94.69 105 SER A O 1
ATOM 824 N N . LEU A 1 106 ? -12.916 16.658 2.729 1.00 91.94 106 LEU A N 1
ATOM 825 C CA . LEU A 1 106 ? -12.551 15.578 3.648 1.00 91.94 106 LEU A CA 1
ATOM 826 C C . LEU A 1 106 ? -13.424 15.558 4.908 1.00 91.94 106 LEU A C 1
ATOM 828 O O . LEU A 1 106 ? -13.232 14.713 5.776 1.00 91.94 106 LEU A O 1
ATOM 832 N N . MET A 1 107 ? -14.400 16.464 5.021 1.00 91.12 107 MET A N 1
ATOM 833 C CA . MET A 1 107 ? -15.362 16.408 6.117 1.00 91.12 107 MET A CA 1
ATOM 834 C C . MET A 1 107 ? -16.259 15.187 5.928 1.00 91.12 107 MET A C 1
ATOM 836 O O . MET A 1 107 ? -16.919 15.041 4.898 1.00 91.12 107 MET A O 1
ATOM 840 N N . CYS A 1 108 ? -16.285 14.319 6.934 1.00 87.12 108 CYS A N 1
ATOM 841 C CA . CYS A 1 108 ? -17.133 13.140 6.966 1.00 87.12 108 CYS A CA 1
ATOM 842 C C . CYS A 1 108 ? -17.856 13.087 8.318 1.00 87.12 108 CYS A C 1
ATOM 844 O O . CYS A 1 108 ? -17.196 13.219 9.352 1.00 87.12 108 CYS A O 1
ATOM 846 N N . PRO A 1 109 ? -19.189 12.920 8.344 1.00 85.44 109 PRO A N 1
ATOM 847 C CA . PRO A 1 109 ? -19.887 12.641 9.589 1.00 85.44 109 PRO A CA 1
ATOM 848 C C . PRO A 1 109 ? -19.442 11.277 10.137 1.00 85.44 109 PRO A C 1
ATOM 850 O O . PRO A 1 109 ? -19.342 10.296 9.394 1.00 85.44 109 PRO A O 1
ATOM 853 N N . ILE A 1 110 ? -19.182 11.233 11.443 1.00 84.69 110 ILE A N 1
ATOM 854 C CA . ILE A 1 110 ? -18.802 10.022 12.176 1.00 84.69 110 ILE A CA 1
ATOM 855 C C . ILE A 1 110 ? -19.896 9.642 13.172 1.00 84.69 110 ILE A C 1
ATOM 857 O O . ILE A 1 110 ? -20.548 10.516 13.745 1.00 84.69 110 ILE A O 1
ATOM 861 N N . GLY A 1 111 ? -20.047 8.342 13.422 1.00 81.00 111 GLY A N 1
ATOM 862 C CA . GLY A 1 111 ? -21.008 7.813 14.390 1.00 81.00 111 GLY A CA 1
ATOM 863 C C . GLY A 1 111 ? -22.280 7.261 13.736 1.00 81.00 111 GLY A C 1
ATOM 864 O O . GLY A 1 111 ? -22.270 6.968 12.541 1.00 81.00 111 GLY A O 1
ATOM 865 N N . PRO A 1 112 ? -23.355 7.060 14.518 1.00 79.38 112 PRO A N 1
ATOM 866 C CA . PRO A 1 112 ? -24.585 6.450 14.033 1.00 79.38 112 PRO A CA 1
ATOM 867 C C . PRO A 1 112 ? -25.234 7.269 12.918 1.00 79.38 112 PRO A C 1
ATOM 869 O O . PRO A 1 112 ? -25.440 8.477 13.043 1.00 79.38 112 PRO A O 1
ATOM 872 N N . GLU A 1 113 ? -25.630 6.574 11.861 1.00 76.38 113 GLU A N 1
ATOM 873 C CA . GLU A 1 113 ? -26.415 7.117 10.769 1.00 76.38 113 GLU A CA 1
ATOM 874 C C . GLU A 1 113 ? -27.897 7.061 11.133 1.00 76.38 113 GLU A C 1
ATOM 876 O O . GLU A 1 113 ? -28.462 6.012 11.457 1.00 76.38 113 GLU A O 1
ATOM 881 N N . ALA A 1 114 ? -28.532 8.226 11.114 1.00 71.94 114 ALA A N 1
ATOM 882 C CA . ALA A 1 114 ? -29.942 8.344 11.418 1.00 71.94 114 ALA A CA 1
ATOM 883 C C . ALA A 1 114 ? -30.822 8.094 10.191 1.00 71.94 114 ALA A C 1
ATOM 885 O O . ALA A 1 114 ? -30.355 7.998 9.057 1.00 71.94 114 ALA A O 1
ATOM 886 N N . ASN A 1 115 ? -32.129 8.017 10.431 1.00 74.75 115 ASN A N 1
ATOM 887 C CA . ASN A 1 115 ? -33.103 7.881 9.363 1.00 74.75 115 ASN A CA 1
ATOM 888 C C . ASN A 1 115 ? -33.053 9.100 8.428 1.00 74.75 115 ASN A C 1
ATOM 890 O O . ASN A 1 115 ? -33.370 10.216 8.834 1.00 74.75 115 ASN A O 1
ATOM 894 N N . LEU A 1 116 ? -32.704 8.866 7.161 1.00 73.25 116 LEU A N 1
ATOM 895 C CA . LEU A 1 116 ? -32.636 9.904 6.131 1.00 73.25 116 LEU A CA 1
ATOM 896 C C . LEU A 1 116 ? -33.995 10.586 5.889 1.00 73.25 116 LEU A C 1
ATOM 898 O O . LEU A 1 116 ? -34.042 11.730 5.449 1.00 73.25 116 LEU A O 1
ATOM 902 N N . LEU A 1 117 ? -35.097 9.888 6.176 1.00 81.94 117 LEU A N 1
ATOM 903 C CA . LEU A 1 117 ? -36.457 10.382 5.959 1.00 81.94 117 LEU A CA 1
ATOM 904 C C . LEU A 1 117 ? -36.970 11.262 7.109 1.00 81.94 117 LEU A C 1
ATOM 906 O O . LEU A 1 117 ? -37.982 11.941 6.946 1.00 81.94 117 LEU A O 1
ATOM 910 N N . GLU A 1 118 ? -36.296 11.256 8.262 1.00 75.19 118 GLU A N 1
ATOM 911 C CA . GLU A 1 118 ? -36.754 11.924 9.482 1.00 75.19 118 GLU A CA 1
ATOM 912 C C . GLU A 1 118 ? -35.645 12.812 10.072 1.00 75.19 118 GLU A C 1
ATOM 914 O O . GLU A 1 118 ? -34.805 12.341 10.848 1.00 75.19 118 GLU A O 1
ATOM 919 N N . PRO A 1 119 ? -35.624 14.116 9.742 1.00 65.81 119 PRO A N 1
ATOM 920 C CA . PRO A 1 119 ? -34.659 15.039 10.328 1.00 65.81 119 PRO A CA 1
ATOM 921 C C . PRO A 1 119 ? -34.913 15.202 11.837 1.00 65.81 119 PRO A C 1
ATOM 923 O O . PRO A 1 119 ? -36.043 15.433 12.268 1.00 65.81 119 PRO A O 1
ATOM 926 N N . SER A 1 120 ? -33.862 15.101 12.660 1.00 65.75 120 SER A N 1
ATOM 927 C CA . SER A 1 120 ? -33.966 15.243 14.118 1.00 65.75 120 SER A CA 1
ATOM 928 C C . SER A 1 120 ? -32.789 16.009 14.718 1.00 65.75 120 SER A C 1
ATOM 930 O O . SER A 1 120 ? -31.631 15.666 14.500 1.00 65.75 120 SER A O 1
ATOM 932 N N . GLU A 1 121 ? -33.084 16.997 15.566 1.00 65.69 121 GLU A N 1
ATOM 933 C CA . GLU A 1 121 ? -32.081 17.791 16.294 1.00 65.69 121 GLU A CA 1
ATOM 934 C C . GLU A 1 121 ? -31.385 17.006 17.424 1.00 65.69 121 GLU A C 1
ATOM 936 O O . GLU A 1 121 ? -30.310 17.388 17.888 1.00 65.69 121 GLU A O 1
ATOM 941 N N . LYS A 1 122 ? -31.957 15.874 17.868 1.00 57.88 122 LYS A N 1
ATOM 942 C CA . LYS A 1 122 ? -31.469 15.082 19.019 1.00 57.88 122 LYS A CA 1
ATOM 943 C C . LYS A 1 122 ? -30.203 14.257 18.737 1.00 57.88 122 LYS A C 1
ATOM 945 O O . LYS A 1 122 ? -29.775 13.483 19.585 1.00 57.88 122 LYS A O 1
ATOM 950 N N . GLN A 1 123 ? -29.601 14.403 17.562 1.00 59.91 123 GLN A N 1
ATOM 951 C CA . GLN A 1 123 ? -28.561 13.500 17.052 1.00 59.91 123 GLN A CA 1
ATOM 952 C C . GLN A 1 123 ? -27.141 13.775 17.552 1.00 59.91 123 GLN A C 1
ATOM 954 O O . GLN A 1 123 ? -26.191 13.189 17.049 1.00 59.91 123 GLN A O 1
ATOM 959 N N . HIS A 1 124 ? -26.953 14.636 18.545 1.00 56.22 124 HIS A N 1
ATOM 960 C CA . HIS A 1 124 ? -25.617 15.024 18.966 1.00 56.22 124 HIS A CA 1
ATOM 961 C C . HIS A 1 124 ? -25.557 15.147 20.489 1.00 56.22 124 HIS A C 1
ATOM 963 O O . HIS A 1 124 ? -26.329 15.903 21.073 1.00 56.22 124 HIS A O 1
ATOM 969 N N . ARG A 1 125 ? -24.581 14.446 21.093 1.00 57.28 125 ARG A N 1
ATOM 970 C CA . ARG A 1 125 ? -24.126 14.465 22.508 1.00 57.28 125 ARG A CA 1
ATOM 971 C C . ARG A 1 125 ? -24.512 13.219 23.324 1.00 57.28 125 ARG A C 1
ATOM 973 O O . ARG A 1 125 ? -25.634 12.733 23.269 1.00 57.28 125 ARG A O 1
ATOM 980 N N . GLY A 1 126 ? -23.549 12.736 24.118 1.00 69.56 126 GLY A N 1
ATOM 981 C CA . GLY A 1 126 ? -23.712 11.621 25.066 1.00 69.56 126 GLY A CA 1
ATOM 982 C C . GLY A 1 126 ? -23.338 10.229 24.542 1.00 69.56 126 GLY A C 1
ATOM 983 O O . GLY A 1 126 ? -23.692 9.234 25.170 1.00 69.56 126 GLY A O 1
ATOM 984 N N . TRP A 1 127 ? -22.647 10.143 23.403 1.00 82.56 127 TRP A N 1
ATOM 985 C CA . TRP A 1 127 ? -22.281 8.871 22.783 1.00 82.56 127 TRP A CA 1
ATOM 986 C C . TRP A 1 127 ? -21.294 8.067 23.628 1.00 82.56 127 TRP A C 1
ATOM 988 O O . TRP A 1 127 ? -20.292 8.591 24.116 1.00 82.56 127 TRP A O 1
ATOM 998 N N . LYS A 1 128 ? -21.592 6.777 23.786 1.00 89.31 128 LYS A N 1
ATOM 999 C CA . LYS A 1 128 ? -20.747 5.827 24.505 1.00 89.31 128 LYS A CA 1
ATOM 1000 C C . LYS A 1 128 ? -19.788 5.152 23.539 1.00 89.31 128 LYS A C 1
ATOM 1002 O O . LYS A 1 128 ? -20.151 4.817 22.411 1.00 89.31 128 LYS A O 1
ATOM 1007 N N . CYS A 1 129 ? -18.587 4.905 24.037 1.00 91.00 129 CYS A N 1
ATOM 1008 C CA . CYS A 1 129 ? -17.521 4.247 23.309 1.00 91.00 129 CYS A CA 1
ATOM 1009 C C . CYS A 1 129 ? -17.181 2.904 23.963 1.00 91.00 129 CYS A C 1
ATOM 1011 O O . CYS A 1 129 ? -17.135 2.812 25.194 1.00 91.00 129 CYS A O 1
ATOM 1013 N N . LYS A 1 130 ? -16.960 1.875 23.147 1.00 95.56 130 LYS A N 1
ATOM 1014 C CA . LYS A 1 130 ? -16.470 0.568 23.577 1.00 95.56 130 LYS A CA 1
ATOM 1015 C C . LYS A 1 130 ? -15.150 0.273 22.876 1.00 95.56 130 LYS A C 1
ATOM 1017 O O . LYS A 1 130 ? -15.118 0.139 21.660 1.00 95.56 130 LYS A O 1
ATOM 1022 N N . GLU A 1 131 ? -14.081 0.145 23.653 1.00 96.62 131 GLU A N 1
ATOM 1023 C CA . GLU A 1 131 ? -12.811 -0.393 23.165 1.00 96.62 131 GLU A CA 1
ATOM 1024 C C . GLU A 1 131 ? -12.906 -1.919 23.041 1.00 96.62 131 GLU A C 1
ATOM 1026 O O . GLU A 1 131 ? -13.382 -2.597 23.962 1.00 96.62 131 GLU A O 1
ATOM 1031 N N . ILE A 1 132 ? -12.452 -2.434 21.901 1.00 98.00 132 ILE A N 1
ATOM 1032 C CA . ILE A 1 132 ? -12.280 -3.850 21.596 1.00 98.00 132 ILE A CA 1
ATOM 1033 C C . ILE A 1 132 ? -10.805 -4.077 21.271 1.00 98.00 132 ILE A C 1
ATOM 1035 O O . ILE A 1 132 ? -10.237 -3.461 20.369 1.00 98.00 132 ILE A O 1
ATOM 1039 N N . ASP A 1 133 ? -10.202 -4.991 22.023 1.00 97.94 133 ASP A N 1
ATOM 1040 C CA . ASP A 1 133 ? -8.822 -5.421 21.834 1.00 97.94 133 ASP A CA 1
ATOM 1041 C C . ASP A 1 133 ? -8.716 -6.310 20.588 1.00 97.94 133 ASP A C 1
ATOM 1043 O O . ASP A 1 133 ? -9.332 -7.383 20.547 1.00 97.94 133 ASP A O 1
ATOM 1047 N N . ILE A 1 134 ? -7.919 -5.892 19.600 1.00 97.69 134 ILE A N 1
ATOM 1048 C CA . ILE A 1 134 ? -7.679 -6.651 18.359 1.00 97.69 134 ILE A CA 1
ATOM 1049 C C . ILE A 1 134 ? -6.390 -7.481 18.397 1.00 97.69 134 ILE A C 1
ATOM 1051 O O . ILE A 1 134 ? -5.807 -7.800 17.365 1.00 97.69 134 ILE A O 1
ATOM 1055 N N . THR A 1 135 ? -5.930 -7.857 19.587 1.00 97.31 135 THR A N 1
ATOM 1056 C CA . THR A 1 135 ? -4.766 -8.734 19.771 1.00 97.31 135 THR A CA 1
ATOM 1057 C C . THR A 1 135 ? -5.170 -10.133 20.244 1.00 97.31 135 THR A C 1
ATOM 1059 O O . THR A 1 135 ? -6.280 -10.344 20.749 1.00 97.31 135 THR A O 1
ATOM 1062 N N . PHE A 1 136 ? -4.260 -11.100 20.121 1.00 96.31 136 PHE A N 1
ATOM 1063 C CA . PHE A 1 136 ? -4.426 -12.477 20.604 1.00 96.31 136 PHE A CA 1
ATOM 1064 C C . PHE A 1 136 ? -3.172 -13.003 21.301 1.00 96.31 136 PHE A C 1
ATOM 1066 O O . PHE A 1 136 ? -2.097 -12.422 21.158 1.00 96.31 136 PHE A O 1
ATOM 1073 N N . ASP A 1 137 ? -3.307 -14.058 22.107 1.00 95.50 137 ASP A N 1
ATOM 1074 C CA . ASP A 1 137 ? -2.171 -14.600 22.857 1.00 95.50 137 ASP A CA 1
ATOM 1075 C C . ASP A 1 137 ? -1.191 -15.315 21.916 1.00 95.50 137 ASP A C 1
ATOM 1077 O O . ASP A 1 137 ? -1.596 -16.129 21.084 1.00 95.50 137 ASP A O 1
ATOM 1081 N N . ALA A 1 138 ? 0.105 -15.030 22.054 1.00 92.12 138 ALA A N 1
ATOM 1082 C CA . ALA A 1 138 ? 1.146 -15.653 21.241 1.00 92.12 138 ALA A CA 1
ATOM 1083 C C . ALA A 1 138 ? 1.161 -17.191 21.369 1.00 92.12 138 ALA A C 1
ATOM 1085 O O . ALA A 1 138 ? 1.528 -17.879 20.418 1.00 92.12 138 ALA A O 1
ATOM 1086 N N . GLN A 1 139 ? 0.710 -17.751 22.497 1.00 91.38 139 GLN A N 1
ATOM 1087 C CA . GLN A 1 139 ? 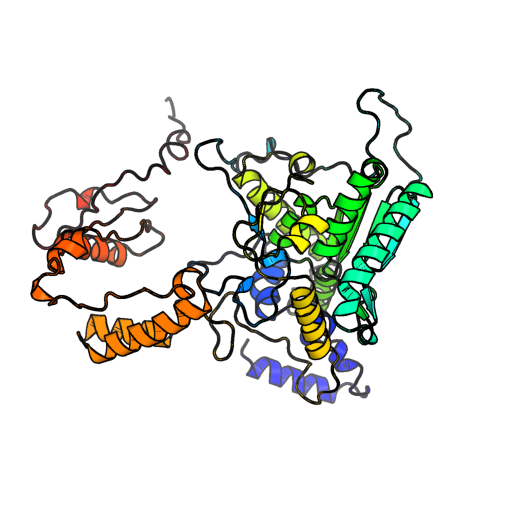0.608 -19.202 22.698 1.00 91.38 139 GLN A CA 1
ATOM 1088 C C . GLN A 1 139 ? -0.466 -19.865 21.825 1.00 91.38 139 GLN A C 1
ATOM 1090 O O . GLN A 1 139 ? -0.390 -21.068 21.578 1.00 91.38 139 GLN A O 1
ATOM 1095 N N . GLU A 1 140 ? -1.451 -19.111 21.324 1.00 89.88 140 GLU A N 1
ATOM 1096 C CA . GLU A 1 140 ? -2.478 -19.645 20.416 1.00 89.88 140 GLU A CA 1
ATOM 1097 C C . GLU A 1 140 ? -1.918 -19.948 19.012 1.00 89.88 140 GLU A C 1
ATOM 1099 O O . GLU A 1 140 ? -2.562 -20.639 18.214 1.00 89.88 140 GLU A O 1
ATOM 1104 N N . GLY A 1 141 ? -0.706 -19.464 18.713 1.00 88.19 141 GLY A N 1
ATOM 1105 C CA . GLY A 1 141 ? -0.043 -19.637 17.425 1.00 88.19 141 GLY A CA 1
ATOM 1106 C C . GLY A 1 141 ? -0.849 -19.049 16.257 1.00 88.19 141 GLY A C 1
ATOM 1107 O O . GLY A 1 141 ? -1.769 -18.254 16.463 1.00 88.19 141 GLY A O 1
ATOM 1108 N N . PRO A 1 142 ? -0.561 -19.458 15.008 1.00 87.62 142 PRO A N 1
ATOM 1109 C CA . PRO A 1 142 ? -1.261 -18.945 13.825 1.00 87.62 142 PRO A CA 1
ATOM 1110 C C . PRO A 1 142 ? -2.790 -19.147 13.853 1.00 87.62 142 PRO A C 1
ATOM 1112 O O . PRO A 1 142 ? -3.548 -18.351 13.307 1.00 87.62 142 PRO A O 1
ATOM 1115 N N . LYS A 1 143 ? -3.290 -20.170 14.555 1.00 88.44 143 LYS A N 1
ATOM 1116 C CA . LYS A 1 143 ? -4.739 -20.412 14.680 1.00 88.44 143 LYS A CA 1
ATOM 1117 C C . LYS A 1 143 ? -5.465 -19.331 15.494 1.00 88.44 143 LYS A C 1
ATOM 1119 O O . LYS A 1 143 ? -6.686 -19.209 15.381 1.00 88.44 143 LYS A O 1
ATOM 1124 N N . GLY A 1 144 ? -4.735 -18.536 16.282 1.00 90.62 144 GLY A N 1
ATOM 1125 C CA . GLY A 1 144 ? -5.289 -17.436 17.069 1.00 90.62 144 GLY A CA 1
ATOM 1126 C C . GLY A 1 144 ? -5.917 -16.324 16.223 1.00 90.62 144 GLY A C 1
ATOM 1127 O O . GLY A 1 144 ? -6.872 -15.693 16.681 1.00 90.62 144 GLY A O 1
ATOM 1128 N N . LEU A 1 145 ? -5.463 -16.125 14.976 1.00 94.38 145 LEU A N 1
ATOM 1129 C CA . LEU A 1 145 ? -5.965 -15.067 14.089 1.00 94.38 145 LEU A CA 1
ATOM 1130 C C . LEU A 1 145 ? -7.470 -15.213 13.814 1.00 94.38 145 LEU A C 1
ATOM 1132 O O . LEU A 1 145 ? -8.243 -14.306 14.118 1.00 94.38 145 LEU A O 1
ATOM 1136 N N . SER A 1 146 ? -7.898 -16.355 13.269 1.00 94.38 146 SER A N 1
ATOM 1137 C CA . SER A 1 146 ? -9.293 -16.568 12.855 1.00 94.38 146 SER A CA 1
ATOM 1138 C C . SER A 1 146 ? -10.258 -16.507 14.039 1.00 94.38 146 SER A C 1
ATOM 1140 O O . SER A 1 146 ? -11.269 -15.812 13.965 1.00 94.38 146 SER A O 1
ATOM 1142 N N . LYS A 1 147 ? -9.898 -17.148 15.159 1.00 95.31 147 LYS A N 1
ATOM 1143 C CA . LYS A 1 147 ? -10.673 -17.112 16.410 1.00 95.31 147 LYS A CA 1
ATOM 1144 C C . LYS A 1 147 ? -10.820 -15.689 16.948 1.00 95.31 147 LYS A C 1
ATOM 1146 O O . LYS A 1 147 ? -11.857 -15.326 17.496 1.00 95.31 147 LYS A O 1
ATOM 1151 N N . THR A 1 148 ? -9.779 -14.878 16.796 1.00 97.06 148 THR A N 1
ATOM 1152 C CA . THR A 1 148 ? -9.794 -13.490 17.255 1.00 97.06 148 THR A CA 1
ATOM 1153 C C . THR A 1 148 ? -10.653 -12.608 16.369 1.00 97.06 148 THR A C 1
ATOM 1155 O O . THR A 1 148 ? -11.384 -11.780 16.900 1.00 97.06 148 THR A O 1
ATOM 1158 N N . LEU A 1 149 ? -10.645 -12.819 15.050 1.00 97.38 149 LEU A N 1
ATOM 1159 C CA . LEU A 1 149 ? -11.574 -12.135 14.147 1.00 97.38 149 LEU A CA 1
ATOM 1160 C C . LEU A 1 149 ? -13.035 -12.426 14.514 1.00 97.38 149 LEU A C 1
ATOM 1162 O O . LEU A 1 149 ? -13.830 -11.491 14.586 1.00 97.38 149 LEU A O 1
ATOM 1166 N N . ASP A 1 150 ? -13.368 -13.685 14.812 1.00 97.00 150 ASP A N 1
ATOM 1167 C CA . ASP A 1 150 ? -14.719 -14.066 15.253 1.00 97.00 150 ASP A CA 1
ATOM 1168 C C . ASP A 1 150 ? -15.086 -13.385 16.577 1.00 97.00 150 ASP A C 1
ATOM 1170 O O . ASP A 1 150 ? -16.128 -12.734 16.676 1.00 97.00 150 ASP A O 1
ATOM 1174 N N . ARG A 1 151 ? -14.177 -13.422 17.560 1.00 98.00 151 ARG A N 1
ATOM 1175 C CA . ARG A 1 151 ? -14.347 -12.736 18.849 1.00 98.00 151 ARG A CA 1
ATOM 1176 C C . ARG A 1 151 ? -14.598 -11.234 18.677 1.00 98.00 151 ARG A C 1
ATOM 1178 O O . ARG A 1 151 ? -15.510 -10.697 19.299 1.00 98.00 151 ARG A O 1
ATOM 1185 N N . ILE A 1 152 ? -13.804 -10.552 17.848 1.00 98.19 152 ILE A N 1
ATOM 1186 C CA . ILE A 1 152 ? -13.950 -9.110 17.591 1.00 98.19 152 ILE A CA 1
ATOM 1187 C C . ILE A 1 152 ? -15.332 -8.821 16.987 1.00 98.19 152 ILE A C 1
ATOM 1189 O O . ILE A 1 152 ? -16.008 -7.892 17.430 1.00 98.19 152 ILE A O 1
ATOM 1193 N N . CYS A 1 153 ? -15.775 -9.629 16.019 1.00 97.88 153 CYS A N 1
ATOM 1194 C CA . CYS A 1 153 ? -17.083 -9.481 15.377 1.00 97.88 153 CYS A CA 1
ATOM 1195 C C . CYS A 1 153 ? -18.240 -9.649 16.376 1.00 97.88 153 CYS A C 1
ATOM 1197 O O . CYS A 1 153 ? -19.168 -8.833 16.405 1.00 97.88 153 CYS A O 1
ATOM 1199 N N . GLU A 1 154 ? -18.170 -10.670 17.232 1.00 97.94 154 GLU A N 1
ATOM 1200 C CA . GLU A 1 154 ? -19.159 -10.927 18.282 1.00 97.94 154 GLU A CA 1
ATOM 1201 C C . GLU A 1 154 ? -19.199 -9.803 19.327 1.00 97.94 154 GLU A C 1
ATOM 1203 O O . GLU A 1 154 ? -20.276 -9.296 19.655 1.00 97.94 154 GLU A O 1
ATOM 1208 N N . GLU A 1 155 ? -18.035 -9.365 19.818 1.00 98.12 155 GLU A N 1
ATOM 1209 C CA . GLU A 1 155 ? -17.919 -8.258 20.771 1.00 98.12 155 GLU A CA 1
ATOM 1210 C C . GLU A 1 155 ? -18.456 -6.947 20.185 1.00 98.12 155 GLU A C 1
ATOM 1212 O O . GLU A 1 155 ? -19.166 -6.211 20.876 1.00 98.12 155 GLU A O 1
ATOM 1217 N N . ALA A 1 156 ? -18.178 -6.669 18.908 1.00 97.56 156 ALA A N 1
ATOM 1218 C CA . ALA A 1 156 ? -18.662 -5.481 18.214 1.00 97.56 156 ALA A CA 1
ATOM 1219 C C . ALA A 1 156 ? -20.184 -5.500 18.037 1.00 97.56 156 ALA A C 1
ATOM 1221 O O . ALA A 1 156 ? -20.860 -4.501 18.297 1.00 97.56 156 ALA A O 1
ATOM 1222 N N . CYS A 1 157 ? -20.746 -6.643 17.643 1.00 97.00 157 CYS A N 1
ATOM 1223 C CA . CYS A 1 157 ? -22.191 -6.803 17.512 1.00 97.00 157 CYS A CA 1
ATOM 1224 C C . CYS A 1 157 ? -22.895 -6.654 18.865 1.00 97.00 157 CYS A C 1
ATOM 1226 O O . CYS A 1 157 ? -23.892 -5.935 18.966 1.00 97.00 157 CYS A O 1
ATOM 1228 N N . LYS A 1 158 ? -22.334 -7.244 19.925 1.00 97.31 158 LYS A N 1
ATOM 1229 C CA . LYS A 1 158 ? -22.838 -7.073 21.289 1.00 97.31 158 LYS A CA 1
ATOM 1230 C C . LYS A 1 158 ? -22.757 -5.616 21.748 1.00 97.31 158 LYS A C 1
ATOM 1232 O O . LYS A 1 158 ? -23.736 -5.093 22.266 1.00 97.31 158 LYS A O 1
ATOM 1237 N N . ALA A 1 159 ? -21.645 -4.927 21.498 1.00 96.12 159 ALA A N 1
ATOM 1238 C CA . ALA A 1 159 ? -21.505 -3.510 21.829 1.00 96.12 159 ALA A CA 1
ATOM 1239 C C . ALA A 1 159 ? -22.563 -2.645 21.118 1.00 96.12 159 ALA A C 1
ATOM 1241 O O . ALA A 1 159 ? -23.160 -1.759 21.731 1.00 96.12 159 ALA A O 1
ATOM 1242 N N . ALA A 1 160 ? -22.856 -2.933 19.849 1.00 94.56 160 ALA A N 1
ATOM 1243 C CA . ALA A 1 160 ? -23.921 -2.246 19.123 1.00 94.56 160 ALA A CA 1
ATOM 1244 C C . ALA A 1 160 ? -25.314 -2.510 19.736 1.00 94.56 160 ALA A C 1
ATOM 1246 O O . ALA A 1 160 ? -26.135 -1.596 19.821 1.00 94.56 160 ALA A O 1
ATOM 1247 N N . GLN A 1 161 ? -25.579 -3.737 20.199 1.00 94.81 161 GLN A N 1
ATOM 1248 C CA . GLN A 1 161 ? -26.827 -4.105 20.885 1.00 94.81 161 GLN A CA 1
ATOM 1249 C C . GLN A 1 161 ? -26.961 -3.439 22.261 1.00 94.81 161 GLN A C 1
ATOM 1251 O O . GLN A 1 161 ? -28.043 -2.968 22.608 1.00 94.81 161 GLN A O 1
ATOM 1256 N N . ASP A 1 162 ? -25.856 -3.324 22.999 1.00 94.62 162 ASP A N 1
ATOM 1257 C CA . ASP A 1 162 ? -25.774 -2.658 24.306 1.00 94.62 162 ASP A CA 1
ATOM 1258 C C . ASP A 1 162 ? -25.902 -1.119 24.202 1.00 94.62 162 ASP A C 1
ATOM 1260 O O . ASP A 1 162 ? -25.900 -0.404 25.210 1.00 94.62 162 ASP A O 1
ATOM 1264 N N . GLY A 1 163 ? -26.038 -0.585 22.982 1.00 90.69 163 GLY A N 1
ATOM 1265 C CA . GLY A 1 163 ? -26.298 0.828 22.721 1.00 90.69 163 GLY A CA 1
ATOM 1266 C C . GLY A 1 163 ? -25.051 1.709 22.746 1.00 90.69 163 GLY A C 1
ATOM 1267 O O . GLY A 1 163 ? -25.171 2.909 23.007 1.00 90.69 163 GLY A O 1
ATOM 1268 N N . TYR A 1 164 ? -23.867 1.146 22.492 1.00 92.56 164 TYR A N 1
ATOM 1269 C CA . TYR A 1 164 ? -22.666 1.931 22.204 1.00 92.56 164 TYR A CA 1
ATOM 1270 C C . TYR A 1 164 ? -22.746 2.517 20.792 1.00 92.56 164 TYR A C 1
ATOM 1272 O O . TYR A 1 164 ? -23.202 1.847 19.873 1.00 92.56 164 TYR A O 1
ATOM 1280 N N . GLN A 1 165 ? -22.309 3.766 20.619 1.00 91.19 165 GLN A N 1
ATOM 1281 C CA . GLN A 1 165 ? -22.317 4.466 19.326 1.00 91.19 165 GLN A CA 1
ATOM 1282 C C . GLN A 1 165 ? -20.946 4.466 18.659 1.00 91.19 165 GLN A C 1
ATOM 1284 O O . GLN A 1 165 ? -20.867 4.667 17.454 1.00 91.19 165 GLN A O 1
ATOM 1289 N N . PHE A 1 166 ? -19.874 4.252 19.418 1.00 92.69 166 PHE A N 1
ATOM 1290 C CA . PHE A 1 166 ? -18.537 4.073 18.871 1.00 92.69 166 PHE A CA 1
ATOM 1291 C C . PHE A 1 166 ? -17.929 2.769 19.346 1.00 92.69 166 PHE A C 1
ATOM 1293 O O . PHE A 1 166 ? -17.996 2.428 20.529 1.00 92.69 166 PHE A O 1
ATOM 1300 N N . ILE A 1 167 ? -17.295 2.079 18.411 1.00 96.94 167 ILE A N 1
ATOM 1301 C CA . ILE A 1 167 ? -16.476 0.906 18.664 1.00 96.94 167 ILE A CA 1
ATOM 1302 C C . ILE A 1 167 ? -15.054 1.279 18.265 1.00 96.94 167 ILE A C 1
ATOM 1304 O O . ILE A 1 167 ? -14.819 1.654 17.116 1.00 96.94 167 ILE A O 1
ATOM 1308 N N . VAL A 1 168 ? -14.126 1.211 19.216 1.00 97.38 168 VAL A N 1
ATOM 1309 C CA . VAL A 1 168 ? -12.701 1.453 18.975 1.00 97.38 168 VAL A CA 1
ATOM 1310 C C . VAL A 1 168 ? -12.012 0.107 18.849 1.00 97.38 168 VAL A C 1
ATOM 1312 O O . VAL A 1 168 ? -11.951 -0.638 19.822 1.00 97.38 168 VAL A O 1
ATOM 1315 N N . LEU A 1 169 ? -11.498 -0.200 17.663 1.00 98.31 169 LEU A N 1
ATOM 1316 C CA . LEU A 1 169 ? -10.630 -1.351 17.438 1.00 98.31 169 LEU A CA 1
ATOM 1317 C C . LEU A 1 169 ? -9.194 -0.918 17.751 1.00 98.31 169 LEU A C 1
ATOM 1319 O O . LEU A 1 169 ? -8.670 -0.047 17.055 1.00 98.31 169 LEU A O 1
ATOM 1323 N N . SER A 1 170 ? -8.596 -1.474 18.810 1.00 97.56 170 SER A N 1
ATOM 1324 C CA . SER A 1 170 ? -7.288 -1.033 19.320 1.00 97.56 170 SER A CA 1
ATOM 1325 C C . SER A 1 170 ? -6.256 -2.156 19.370 1.00 97.56 170 SER A C 1
ATOM 1327 O O . SER A 1 170 ? -6.489 -3.195 19.998 1.00 97.56 170 SER A O 1
ATOM 1329 N N . ASP A 1 171 ? -5.101 -1.939 18.733 1.00 97.25 171 ASP A N 1
ATOM 1330 C CA . ASP A 1 171 ? -3.934 -2.835 18.794 1.00 97.25 171 ASP A CA 1
ATOM 1331 C C . ASP A 1 171 ? -2.933 -2.456 19.909 1.00 97.25 171 ASP A C 1
ATOM 1333 O O . ASP A 1 171 ? -1.882 -3.088 20.038 1.00 97.25 171 ASP A O 1
ATOM 1337 N N . ARG A 1 172 ? -3.276 -1.505 20.797 1.00 93.94 172 ARG A N 1
ATOM 1338 C CA . ARG A 1 172 ? -2.389 -1.015 21.876 1.00 93.94 172 ARG A CA 1
ATOM 1339 C C . ARG A 1 172 ? -1.846 -2.086 22.814 1.00 93.94 172 ARG A C 1
ATOM 1341 O O . ARG A 1 172 ? -0.802 -1.879 23.430 1.00 93.94 172 ARG A O 1
ATOM 1348 N N . ARG A 1 173 ? -2.559 -3.202 22.977 1.00 95.31 173 ARG A N 1
ATOM 1349 C CA . ARG A 1 173 ? -2.142 -4.305 23.861 1.00 95.31 173 ARG A CA 1
ATOM 1350 C C . ARG A 1 173 ? -1.094 -5.220 23.230 1.00 95.31 173 ARG A C 1
ATOM 1352 O O . ARG A 1 173 ? -0.690 -6.190 23.869 1.00 95.31 173 ARG A O 1
ATOM 1359 N N . ALA A 1 174 ? -0.668 -4.937 21.999 1.00 94.94 174 ALA A N 1
ATOM 1360 C CA . ALA A 1 174 ? 0.364 -5.688 21.308 1.00 94.94 174 ALA A CA 1
ATOM 1361 C C . ALA A 1 174 ? 1.702 -5.591 22.054 1.00 94.94 174 ALA A C 1
ATOM 1363 O O . ALA A 1 174 ? 2.101 -4.525 22.527 1.00 94.94 174 ALA A O 1
ATOM 1364 N N . GLY A 1 175 ? 2.407 -6.714 22.165 1.00 91.88 175 GLY A N 1
ATOM 1365 C CA . GLY A 1 175 ? 3.659 -6.782 22.911 1.00 91.88 175 GLY A CA 1
ATOM 1366 C C . GLY A 1 175 ? 4.203 -8.201 23.013 1.00 91.88 175 GLY A C 1
ATOM 1367 O O . GLY A 1 175 ? 3.812 -9.088 22.260 1.00 91.88 175 GLY A O 1
ATOM 1368 N N . GLY A 1 176 ? 5.088 -8.447 23.981 1.00 91.00 176 GLY A N 1
ATOM 1369 C CA . GLY A 1 176 ? 5.827 -9.714 24.080 1.00 91.00 176 GLY A CA 1
ATOM 1370 C C . GLY A 1 176 ? 4.969 -10.979 24.165 1.00 91.00 176 GLY A C 1
ATOM 1371 O O . GLY A 1 176 ? 5.380 -12.020 23.669 1.00 91.00 176 GLY A O 1
ATOM 1372 N N . THR A 1 177 ? 3.765 -10.894 24.728 1.00 93.56 177 THR A N 1
ATOM 1373 C CA . THR A 1 177 ? 2.835 -12.031 24.853 1.00 93.56 177 THR A CA 1
ATOM 1374 C C . THR A 1 177 ? 1.617 -11.929 23.939 1.00 93.56 177 THR A C 1
ATOM 1376 O O . THR A 1 177 ? 0.816 -12.860 23.898 1.00 93.56 177 THR A O 1
ATOM 1379 N N . ARG A 1 178 ? 1.446 -10.812 23.218 1.00 95.75 178 ARG A N 1
ATOM 1380 C CA . ARG A 1 178 ? 0.230 -10.523 22.452 1.00 95.75 178 ARG A CA 1
ATOM 1381 C C . ARG A 1 178 ? 0.540 -10.097 21.025 1.00 95.75 178 ARG A C 1
ATOM 1383 O O . ARG A 1 178 ? 1.226 -9.100 20.805 1.00 95.75 178 ARG A O 1
ATOM 1390 N N . ILE A 1 179 ? -0.009 -10.839 20.071 1.00 95.88 179 ILE A N 1
ATOM 1391 C CA . ILE A 1 179 ? 0.155 -10.610 18.636 1.00 95.88 179 ILE A CA 1
ATOM 1392 C C . ILE A 1 179 ? -1.010 -9.741 18.144 1.00 95.88 179 ILE A C 1
ATOM 1394 O O . ILE A 1 179 ? -2.167 -10.086 18.404 1.00 95.88 179 ILE A O 1
ATOM 1398 N N . PRO A 1 180 ? -0.750 -8.620 17.452 1.00 96.25 180 PRO A N 1
ATOM 1399 C CA . PRO A 1 180 ? -1.804 -7.824 16.845 1.00 96.25 180 PRO A CA 1
ATOM 1400 C C . PRO A 1 180 ? -2.376 -8.531 15.615 1.00 96.25 180 PRO A C 1
ATOM 1402 O O . PRO A 1 180 ? -1.637 -9.000 14.748 1.00 96.25 180 PRO A O 1
ATOM 1405 N N . VAL A 1 181 ? -3.705 -8.573 15.515 1.00 96.44 181 VAL A N 1
ATOM 1406 C CA . VAL A 1 181 ? -4.373 -8.789 14.229 1.00 96.44 181 VAL A CA 1
ATOM 1407 C C . VAL A 1 181 ? -4.169 -7.531 13.389 1.00 96.44 181 VAL A C 1
ATOM 1409 O O . VAL A 1 181 ? -4.217 -6.425 13.923 1.00 96.44 181 VAL A O 1
ATOM 1412 N N . SER A 1 182 ? -3.954 -7.682 12.078 1.00 96.88 182 SER A N 1
ATOM 1413 C CA . SER A 1 182 ? -3.908 -6.517 11.190 1.00 96.88 182 SER A CA 1
ATOM 1414 C C . SER A 1 182 ? -5.197 -5.714 11.329 1.00 96.88 182 SER A C 1
ATOM 1416 O O . SER A 1 182 ? -6.301 -6.264 11.227 1.00 96.88 182 SER A O 1
ATOM 1418 N N . THR A 1 183 ? -5.057 -4.409 11.540 1.00 97.69 183 THR A N 1
ATOM 1419 C CA . THR A 1 183 ? -6.196 -3.518 11.779 1.00 97.69 183 THR A CA 1
ATOM 1420 C C . THR A 1 183 ? -7.141 -3.520 10.585 1.00 97.69 183 THR A C 1
ATOM 1422 O O . THR A 1 183 ? -8.355 -3.441 10.757 1.00 97.69 183 THR A O 1
ATOM 1425 N N . LEU A 1 184 ? -6.605 -3.703 9.377 1.00 98.12 184 LEU A N 1
ATOM 1426 C CA . LEU A 1 184 ? -7.399 -3.837 8.165 1.00 98.12 184 LEU A CA 1
ATOM 1427 C C . LEU A 1 184 ? -8.287 -5.091 8.168 1.00 98.12 184 LEU A C 1
ATOM 1429 O O . LEU A 1 184 ? -9.468 -4.998 7.840 1.00 98.12 184 LEU A O 1
ATOM 1433 N N . LEU A 1 185 ? -7.746 -6.249 8.563 1.00 98.12 185 LEU A N 1
ATOM 1434 C CA . LEU A 1 185 ? -8.519 -7.496 8.651 1.00 98.12 185 LEU A CA 1
ATOM 1435 C C . LEU A 1 185 ? -9.606 -7.393 9.726 1.00 98.12 185 LEU A C 1
ATOM 1437 O O . LEU A 1 185 ? -10.748 -7.786 9.487 1.00 98.12 185 LEU A O 1
ATOM 1441 N N . ALA A 1 186 ? -9.256 -6.835 10.890 1.00 98.25 186 ALA A N 1
ATOM 1442 C CA . ALA A 1 186 ? -10.186 -6.634 11.995 1.00 98.25 186 ALA A CA 1
ATOM 1443 C C . ALA A 1 186 ? -11.313 -5.658 11.623 1.00 98.25 186 ALA A C 1
ATOM 1445 O O . ALA A 1 186 ? -12.485 -5.958 11.865 1.00 98.25 186 ALA A O 1
ATOM 1446 N N . LEU A 1 187 ? -10.977 -4.525 10.994 1.00 98.50 187 LEU A N 1
ATOM 1447 C CA . LEU A 1 187 ? -11.948 -3.564 10.474 1.00 98.50 187 LEU A CA 1
ATOM 1448 C C . LEU A 1 187 ? -12.873 -4.232 9.460 1.00 98.50 187 LEU A C 1
ATOM 1450 O O . LEU A 1 187 ? -14.086 -4.145 9.616 1.00 98.50 187 LEU A O 1
ATOM 1454 N N . GLY A 1 188 ? -12.306 -4.871 8.436 1.00 97.81 188 GLY A N 1
ATOM 1455 C CA . GLY A 1 188 ? -13.063 -5.456 7.337 1.00 97.81 188 GLY A CA 1
ATOM 1456 C C . GLY A 1 188 ? -14.057 -6.513 7.819 1.00 97.81 188 GLY A C 1
ATOM 1457 O O . GLY A 1 188 ? -15.252 -6.420 7.534 1.00 97.81 188 GLY A O 1
ATOM 1458 N N . ALA A 1 189 ? -13.589 -7.451 8.651 1.00 98.12 189 ALA A N 1
ATOM 1459 C CA . ALA A 1 189 ? -14.445 -8.471 9.258 1.00 98.12 189 ALA A CA 1
ATOM 1460 C C . ALA A 1 189 ? -15.579 -7.838 10.079 1.00 98.12 189 ALA A C 1
ATOM 1462 O O . ALA A 1 189 ? -16.750 -8.157 9.883 1.00 98.12 189 ALA A O 1
ATOM 1463 N N . THR A 1 190 ? -15.247 -6.873 10.942 1.00 98.06 190 THR A N 1
ATOM 1464 C CA . THR A 1 190 ? -16.231 -6.182 11.789 1.00 98.06 190 THR A CA 1
ATOM 1465 C C . THR A 1 190 ? -17.248 -5.403 10.957 1.00 98.06 190 THR A C 1
ATOM 1467 O O . THR A 1 190 ? -18.448 -5.454 11.228 1.00 98.06 190 THR A O 1
ATOM 1470 N N . HIS A 1 191 ? -16.787 -4.685 9.934 1.00 97.38 191 HIS A N 1
ATOM 1471 C CA . HIS A 1 191 ? -17.616 -3.875 9.052 1.00 97.38 191 HIS A CA 1
ATOM 1472 C C . HIS A 1 191 ? -18.674 -4.730 8.351 1.00 97.38 191 HIS A C 1
ATOM 1474 O O . HIS A 1 191 ? -19.867 -4.438 8.460 1.00 97.38 191 HIS A O 1
ATOM 1480 N N . HIS A 1 192 ? -18.252 -5.809 7.688 1.00 97.06 192 HIS A N 1
ATOM 1481 C CA . HIS A 1 192 ? -19.160 -6.701 6.969 1.00 97.06 192 HIS A CA 1
ATOM 1482 C C . HIS A 1 192 ? -20.074 -7.487 7.911 1.00 97.06 192 HIS A C 1
ATOM 1484 O O . HIS A 1 192 ? -21.279 -7.559 7.662 1.00 97.06 192 HIS A O 1
ATOM 1490 N N . PHE A 1 193 ? -19.557 -7.974 9.040 1.00 97.56 193 PHE A N 1
ATOM 1491 C CA . PHE A 1 193 ? -20.371 -8.670 10.036 1.00 97.56 193 PHE A CA 1
ATOM 1492 C C . PHE A 1 193 ? -21.485 -7.779 10.605 1.00 97.56 193 PHE A C 1
ATOM 1494 O O . PHE A 1 193 ? -22.641 -8.192 10.717 1.00 97.56 193 PHE A O 1
ATOM 1501 N N . LEU A 1 194 ? -21.179 -6.513 10.912 1.00 96.75 194 LEU A N 1
ATOM 1502 C CA . LEU A 1 194 ? -22.179 -5.552 11.384 1.00 96.75 194 LEU A CA 1
ATOM 1503 C C . LEU A 1 194 ? -23.203 -5.181 10.302 1.00 96.75 194 LEU A C 1
ATOM 1505 O O . LEU A 1 194 ? -24.344 -4.857 10.648 1.00 96.75 194 LEU A O 1
ATOM 1509 N N . ILE A 1 195 ? -22.832 -5.205 9.016 1.00 95.50 195 ILE A N 1
ATOM 1510 C CA . ILE A 1 195 ? -23.779 -5.022 7.904 1.00 95.50 195 ILE A CA 1
ATOM 1511 C C . ILE A 1 195 ? -24.766 -6.188 7.872 1.00 95.50 195 ILE A C 1
ATOM 1513 O O . ILE A 1 195 ? -25.978 -5.961 7.857 1.00 95.50 195 ILE A O 1
ATOM 1517 N N . GLU A 1 196 ? -24.270 -7.423 7.936 1.00 95.69 196 GLU A N 1
ATOM 1518 C CA . GLU A 1 196 ? -25.104 -8.631 7.935 1.00 95.69 196 GLU A CA 1
ATOM 1519 C C . GLU A 1 196 ? -26.033 -8.683 9.156 1.00 95.69 196 GLU A C 1
ATOM 1521 O O . GLU A 1 196 ? -27.225 -8.972 9.029 1.00 95.69 196 GLU A O 1
ATOM 1526 N N . ALA A 1 197 ? -25.534 -8.272 10.325 1.00 95.81 197 ALA A N 1
ATOM 1527 C CA . ALA A 1 197 ? -26.317 -8.139 11.554 1.00 95.81 197 ALA A CA 1
ATOM 1528 C C . ALA A 1 197 ? -27.249 -6.905 11.584 1.00 95.81 197 ALA A C 1
ATOM 1530 O O . ALA A 1 197 ? -27.957 -6.683 12.576 1.00 95.81 197 ALA A O 1
ATOM 1531 N N . ARG A 1 198 ? -27.256 -6.076 10.527 1.00 95.31 198 ARG A N 1
ATOM 1532 C CA . ARG A 1 198 ? -28.014 -4.811 10.418 1.00 95.31 198 ARG A CA 1
ATOM 1533 C C . ARG A 1 198 ? -27.741 -3.828 11.567 1.00 95.31 198 ARG A C 1
ATOM 1535 O O . ARG A 1 198 ? -28.617 -3.065 11.974 1.00 95.31 198 ARG A O 1
ATOM 1542 N N . GLN A 1 199 ? -26.525 -3.857 12.108 1.00 94.12 199 GLN A N 1
ATOM 1543 C CA . GLN A 1 199 ? -26.070 -2.978 13.187 1.00 94.12 199 GLN A CA 1
ATOM 1544 C C . GLN A 1 199 ? -25.089 -1.899 12.708 1.00 94.12 199 GLN A C 1
ATOM 1546 O O . GLN A 1 199 ? -24.867 -0.944 13.446 1.00 94.12 199 GLN A O 1
ATOM 1551 N N . ARG A 1 200 ? -24.524 -1.997 11.491 1.00 94.56 200 ARG A N 1
ATOM 1552 C CA . ARG A 1 200 ? -23.467 -1.078 11.013 1.00 94.56 200 ARG A CA 1
ATOM 1553 C C . ARG A 1 200 ? -23.852 0.400 11.085 1.00 94.56 200 ARG A C 1
ATOM 1555 O O . ARG A 1 200 ? -23.008 1.210 11.444 1.00 94.56 200 ARG A O 1
ATOM 1562 N N . MET A 1 201 ? -25.113 0.732 10.810 1.00 90.44 201 MET A N 1
ATOM 1563 C CA . MET A 1 201 ? -25.638 2.106 10.856 1.00 90.44 201 MET A CA 1
ATOM 1564 C C . MET A 1 201 ? -25.735 2.669 12.281 1.00 90.44 201 MET A C 1
ATOM 1566 O O . MET A 1 201 ? -25.859 3.871 12.459 1.00 90.44 201 MET A O 1
ATOM 1570 N N . LYS A 1 202 ? -25.707 1.825 13.318 1.00 89.88 202 LYS A N 1
ATOM 1571 C CA . LYS A 1 202 ? -25.858 2.260 14.717 1.00 89.88 202 LYS A CA 1
ATOM 1572 C C . LYS A 1 202 ? -24.541 2.666 15.371 1.00 89.88 202 LYS A C 1
ATOM 1574 O O . LYS A 1 202 ? -24.562 3.201 16.478 1.00 89.88 202 LYS A O 1
ATOM 1579 N N . VAL A 1 203 ? -23.416 2.372 14.726 1.00 92.88 203 VAL A N 1
ATOM 1580 C CA . VAL A 1 203 ? -22.087 2.518 15.316 1.00 92.88 203 VAL A CA 1
ATOM 1581 C C . VAL A 1 203 ? -21.126 3.179 14.341 1.00 92.88 203 VAL A C 1
ATOM 1583 O O . VAL A 1 203 ? -21.176 2.915 13.146 1.00 92.88 203 VAL A O 1
ATOM 1586 N N . GLY A 1 204 ? -20.222 4.005 14.852 1.00 93.81 204 GLY A N 1
ATOM 1587 C CA . GLY A 1 204 ? -19.001 4.398 14.162 1.00 93.81 204 GLY A CA 1
ATOM 1588 C C . GLY A 1 204 ? -17.847 3.468 14.538 1.00 93.81 204 GLY A C 1
ATOM 1589 O O . GLY A 1 204 ? -17.701 3.108 15.709 1.00 93.81 204 GLY A O 1
ATOM 1590 N N . LEU A 1 205 ? -17.022 3.096 13.563 1.00 96.50 205 LEU A N 1
ATOM 1591 C CA . LEU A 1 205 ? -15.815 2.294 13.747 1.00 96.50 205 LEU A CA 1
ATOM 1592 C C . LEU A 1 205 ? -14.591 3.209 13.788 1.00 96.50 205 LEU A C 1
ATOM 1594 O O . LEU A 1 205 ? -14.217 3.819 12.788 1.00 96.50 205 LEU A O 1
ATOM 1598 N N . VAL A 1 206 ? -13.964 3.304 14.952 1.00 96.19 206 VAL A N 1
ATOM 1599 C CA . VAL A 1 206 ? -12.740 4.077 15.166 1.00 96.19 206 VAL A CA 1
ATOM 1600 C C . VAL A 1 206 ? -11.574 3.109 15.274 1.00 96.19 206 VAL A C 1
ATOM 1602 O O . VAL A 1 206 ? -11.668 2.086 15.947 1.00 96.19 206 VAL A O 1
ATOM 1605 N N . LEU A 1 207 ? -10.470 3.426 14.615 1.00 98.00 207 LEU A N 1
ATOM 1606 C CA . LEU A 1 207 ? -9.268 2.608 14.639 1.00 98.00 207 LEU A CA 1
ATOM 1607 C C . LEU A 1 207 ? -8.205 3.291 15.476 1.00 98.00 207 LEU A C 1
ATOM 1609 O O . LEU A 1 207 ? -7.865 4.443 15.220 1.00 98.00 207 LEU A O 1
ATOM 1613 N N . GLU A 1 208 ? -7.659 2.577 16.445 1.00 97.31 208 GLU A N 1
ATOM 1614 C CA . GLU A 1 208 ? -6.456 2.971 17.159 1.00 97.31 208 GLU A CA 1
ATOM 1615 C C . GLU A 1 208 ? -5.366 1.962 16.818 1.00 97.31 208 GLU A C 1
ATOM 1617 O O . GLU A 1 208 ? -5.395 0.828 17.288 1.00 97.31 208 GLU A O 1
ATOM 1622 N N . THR A 1 209 ? -4.442 2.363 15.946 1.00 97.19 209 THR A N 1
ATOM 1623 C CA . THR A 1 209 ? -3.494 1.423 15.354 1.00 97.19 209 THR A CA 1
ATOM 1624 C C . THR A 1 209 ? -2.065 1.930 15.331 1.00 97.19 209 THR A C 1
ATOM 1626 O O . THR A 1 209 ? -1.796 3.101 15.056 1.00 97.19 209 THR A O 1
ATOM 1629 N N . ALA A 1 210 ? -1.133 1.021 15.572 1.00 96.25 210 ALA A N 1
ATOM 1630 C CA . ALA A 1 210 ? 0.278 1.221 15.302 1.00 96.25 210 ALA A CA 1
ATOM 1631 C C . ALA A 1 210 ? 0.668 0.892 13.850 1.00 96.25 210 ALA A C 1
ATOM 1633 O O . ALA A 1 210 ? 1.690 1.373 13.373 1.00 96.25 210 ALA A O 1
ATOM 1634 N N . GLU A 1 211 ? -0.123 0.096 13.131 1.00 95.75 211 GLU A N 1
ATOM 1635 C CA . GLU A 1 211 ? 0.187 -0.435 11.797 1.00 95.75 211 GLU A CA 1
ATOM 1636 C C . GLU A 1 211 ? 0.074 0.629 10.681 1.00 95.75 211 GLU A C 1
ATOM 1638 O O . GLU A 1 211 ? 0.890 0.678 9.754 1.00 95.75 211 GLU A O 1
ATOM 1643 N N . ALA A 1 212 ? -0.939 1.502 10.757 1.00 96.69 212 ALA A N 1
ATOM 1644 C CA . ALA A 1 212 ? -1.229 2.495 9.722 1.00 96.69 212 ALA A CA 1
ATOM 1645 C C . ALA A 1 212 ? -0.302 3.718 9.805 1.00 96.69 212 ALA A C 1
ATOM 1647 O O . ALA A 1 212 ? -0.209 4.373 10.839 1.00 96.69 212 ALA A O 1
ATOM 1648 N N . ARG A 1 213 ? 0.345 4.064 8.684 1.00 95.12 213 ARG A N 1
ATOM 1649 C CA . ARG A 1 213 ? 1.340 5.154 8.623 1.00 95.12 213 ARG A CA 1
ATOM 1650 C C . ARG A 1 213 ? 1.440 5.875 7.284 1.00 95.12 213 ARG A C 1
ATOM 1652 O O . ARG A 1 213 ? 2.009 6.957 7.218 1.00 95.12 213 ARG A O 1
ATOM 1659 N N . GLU A 1 214 ? 0.915 5.278 6.219 1.00 94.31 214 GLU A N 1
ATOM 1660 C CA . GLU A 1 214 ? 1.020 5.799 4.856 1.00 94.31 214 GLU A CA 1
ATOM 1661 C C . GLU A 1 214 ? -0.343 6.256 4.349 1.00 94.31 214 GLU A C 1
ATOM 1663 O O . GLU A 1 214 ? -1.382 5.740 4.772 1.00 94.31 214 GLU A O 1
ATOM 1668 N N . VAL A 1 215 ? -0.339 7.164 3.368 1.00 96.50 215 VAL A N 1
ATOM 1669 C CA . VAL A 1 215 ? -1.561 7.620 2.685 1.00 96.50 215 VAL A CA 1
ATOM 1670 C C . VAL A 1 215 ? -2.368 6.426 2.180 1.00 96.50 215 VAL A C 1
ATOM 1672 O O . VAL A 1 215 ? -3.587 6.389 2.341 1.00 96.50 215 VAL A O 1
ATOM 1675 N N . HIS A 1 216 ? -1.696 5.417 1.617 1.00 97.31 216 HIS A N 1
ATOM 1676 C CA . HIS A 1 216 ? -2.358 4.215 1.132 1.00 97.31 216 HIS A CA 1
ATOM 1677 C C . HIS A 1 216 ? -3.066 3.438 2.250 1.00 97.31 216 HIS A C 1
ATOM 1679 O O . HIS A 1 216 ? -4.220 3.063 2.055 1.00 97.31 216 HIS A O 1
ATOM 1685 N N . HIS A 1 217 ? -2.441 3.267 3.422 1.00 97.88 217 HIS A N 1
ATOM 1686 C CA . HIS A 1 217 ? -3.065 2.582 4.561 1.00 97.88 217 HIS A CA 1
ATOM 1687 C C . HIS A 1 217 ? -4.344 3.313 4.985 1.00 97.88 217 HIS A C 1
ATOM 1689 O O . HIS A 1 217 ? -5.388 2.685 5.144 1.00 97.88 217 HIS A O 1
ATOM 1695 N N . MET A 1 218 ? -4.297 4.649 5.071 1.00 97.25 218 MET A N 1
ATOM 1696 C CA . MET A 1 218 ? -5.476 5.461 5.397 1.00 97.25 218 MET A CA 1
ATOM 1697 C C . MET A 1 218 ? -6.589 5.287 4.363 1.00 97.25 218 MET A C 1
ATOM 1699 O O . MET A 1 218 ? -7.741 5.072 4.731 1.00 97.25 218 MET A O 1
ATOM 1703 N N . CYS A 1 219 ? -6.247 5.332 3.072 1.00 97.50 219 CYS A N 1
ATOM 1704 C CA . CYS A 1 219 ? -7.202 5.137 1.981 1.00 97.50 219 CYS A CA 1
ATOM 1705 C C . CYS A 1 219 ? -7.892 3.772 2.073 1.00 97.50 219 CYS A C 1
ATOM 1707 O O . CYS A 1 219 ? -9.107 3.684 1.921 1.00 97.50 219 CYS A O 1
ATOM 1709 N N . VAL A 1 220 ? -7.126 2.712 2.329 1.00 98.00 220 VAL A N 1
ATOM 1710 C CA . VAL A 1 220 ? -7.653 1.348 2.430 1.00 98.00 220 VAL A CA 1
ATOM 1711 C C . VAL A 1 220 ? -8.580 1.236 3.643 1.00 98.00 220 VAL A C 1
ATOM 1713 O O . VAL A 1 220 ? -9.726 0.823 3.494 1.00 98.00 220 VAL A O 1
ATOM 1716 N N . LEU A 1 221 ? -8.156 1.697 4.823 1.00 98.25 221 LEU A N 1
ATOM 1717 C CA . LEU A 1 221 ? -8.992 1.677 6.030 1.00 98.25 221 LEU A CA 1
ATOM 1718 C C . LEU A 1 221 ? -10.297 2.474 5.854 1.00 98.25 221 LEU A C 1
ATOM 1720 O O . LEU A 1 221 ? -11.372 1.990 6.198 1.00 98.25 221 LEU A O 1
ATOM 1724 N N . LEU A 1 222 ? -10.241 3.670 5.266 1.00 97.12 222 LEU A N 1
ATOM 1725 C CA . LEU A 1 222 ? -11.440 4.463 4.965 1.00 97.12 222 LEU A CA 1
ATOM 1726 C C . LEU A 1 222 ? -12.332 3.757 3.931 1.00 97.12 222 LEU A C 1
ATOM 1728 O O . LEU A 1 222 ? -13.548 3.666 4.110 1.00 97.12 222 LEU A O 1
ATOM 1732 N N . GLY A 1 223 ? -11.735 3.202 2.876 1.00 96.56 223 GLY A N 1
ATOM 1733 C CA . GLY A 1 223 ? -12.440 2.479 1.817 1.00 96.56 223 GLY A CA 1
ATOM 1734 C C . GLY A 1 223 ? -13.150 1.211 2.294 1.00 96.56 223 GLY A C 1
ATOM 1735 O O . GLY A 1 223 ? -14.176 0.860 1.719 1.00 96.56 223 GLY A O 1
ATOM 1736 N N . TYR A 1 224 ? -12.665 0.586 3.372 1.00 97.44 224 TYR A N 1
ATOM 1737 C CA . TYR A 1 224 ? -13.300 -0.554 4.052 1.00 97.44 224 TYR A CA 1
ATOM 1738 C C . TYR A 1 224 ? -14.110 -0.157 5.296 1.00 97.44 224 TYR A C 1
ATOM 1740 O O . TYR A 1 224 ? -14.522 -1.001 6.090 1.00 97.44 224 TYR A O 1
ATOM 1748 N N . GLY A 1 225 ? -14.403 1.137 5.440 1.00 94.50 225 GLY A N 1
ATOM 1749 C CA . GLY A 1 225 ? -15.458 1.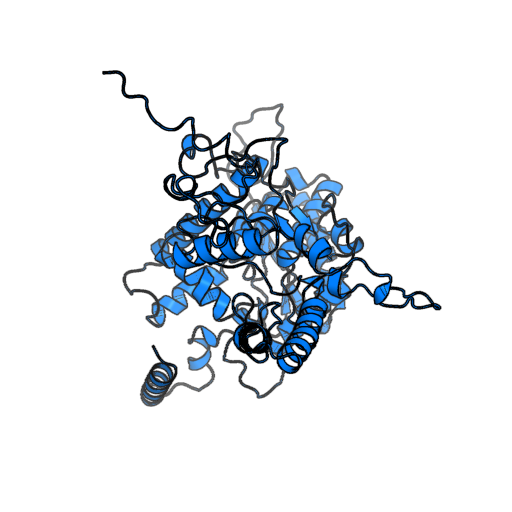627 6.317 1.00 94.50 225 GLY A CA 1
ATOM 1750 C C . GLY A 1 225 ? -15.024 2.000 7.729 1.00 94.50 225 GLY A C 1
ATOM 1751 O O . GLY A 1 225 ? -15.862 1.933 8.632 1.00 94.50 225 GLY A O 1
ATOM 1752 N N . ALA A 1 226 ? -13.767 2.403 7.924 1.00 96.75 226 ALA A N 1
ATOM 1753 C CA . ALA A 1 226 ? -13.357 3.148 9.111 1.00 96.75 226 ALA A CA 1
ATOM 1754 C C . ALA A 1 226 ? -13.992 4.550 9.115 1.00 96.75 226 ALA A C 1
ATOM 1756 O O . ALA A 1 226 ? -14.036 5.226 8.087 1.00 96.75 226 ALA A O 1
ATOM 1757 N N . ASP A 1 227 ? -14.457 4.997 10.278 1.00 94.81 227 ASP A N 1
ATOM 1758 C CA . ASP A 1 227 ? -14.999 6.343 10.492 1.00 94.81 227 ASP A CA 1
ATOM 1759 C C . ASP A 1 227 ? -13.928 7.319 10.997 1.00 94.81 227 ASP A C 1
ATOM 1761 O O . ASP A 1 227 ? -13.963 8.501 10.664 1.00 94.81 227 ASP A O 1
ATOM 1765 N N . ALA A 1 228 ? -12.952 6.835 11.768 1.00 93.25 228 ALA A N 1
ATOM 1766 C CA . ALA A 1 228 ? -11.791 7.612 12.195 1.00 93.25 228 ALA A CA 1
ATOM 1767 C C . ALA A 1 228 ? -10.569 6.708 12.400 1.00 93.25 228 ALA A C 1
ATOM 1769 O O . ALA A 1 228 ? -10.712 5.525 12.711 1.00 93.25 228 ALA A O 1
ATOM 1770 N N . ILE A 1 229 ? -9.369 7.271 12.237 1.00 96.12 229 ILE A N 1
ATOM 1771 C CA . ILE A 1 229 ? -8.101 6.542 12.349 1.00 96.12 229 ILE A CA 1
ATOM 1772 C C . ILE A 1 229 ? -7.142 7.343 13.229 1.00 96.12 229 ILE A C 1
ATOM 1774 O O . ILE A 1 229 ? -6.843 8.500 12.942 1.00 96.12 229 ILE A O 1
ATOM 1778 N N . CYS A 1 230 ? -6.649 6.711 14.287 1.00 96.19 230 CYS A N 1
ATOM 1779 C CA . CYS A 1 230 ? -5.630 7.215 15.194 1.00 96.19 230 CYS A CA 1
ATOM 1780 C C . CYS A 1 230 ? -4.349 6.379 15.018 1.00 96.19 230 CYS A C 1
ATOM 1782 O O . CYS A 1 230 ? -4.222 5.317 15.636 1.00 96.19 230 CYS A O 1
ATOM 1784 N N . PRO A 1 231 ? -3.403 6.825 14.167 1.00 96.44 231 PRO A N 1
ATOM 1785 C CA . PRO A 1 231 ? -2.117 6.161 13.985 1.00 96.44 231 PRO A CA 1
ATOM 1786 C C . PRO A 1 231 ? -1.157 6.521 15.126 1.00 96.44 231 PRO A C 1
ATOM 1788 O O . PRO A 1 231 ? -0.226 7.306 14.950 1.00 96.44 231 PRO A O 1
ATOM 1791 N N . TYR A 1 232 ? -1.409 6.014 16.334 1.00 94.81 232 TYR A N 1
ATOM 1792 C CA . TYR A 1 232 ? -0.723 6.499 17.538 1.00 94.81 232 TYR A CA 1
ATOM 1793 C C . TYR A 1 232 ? 0.799 6.312 17.477 1.00 94.81 232 TYR A C 1
ATOM 1795 O O . TYR A 1 232 ? 1.541 7.193 17.910 1.00 94.81 232 TYR A O 1
ATOM 1803 N N . LEU A 1 233 ? 1.273 5.203 16.896 1.00 94.56 233 LEU A N 1
ATOM 1804 C CA . LEU A 1 233 ? 2.702 4.890 16.850 1.00 94.56 233 LEU A CA 1
ATOM 1805 C C . LEU A 1 233 ? 3.468 5.868 15.958 1.00 94.56 233 LEU A C 1
ATOM 1807 O O . LEU A 1 233 ? 4.618 6.177 16.242 1.00 94.56 233 LEU A O 1
ATOM 1811 N N . VAL A 1 234 ? 2.821 6.434 14.936 1.00 94.94 234 VAL A N 1
ATOM 1812 C CA . VAL A 1 234 ? 3.416 7.498 14.121 1.00 94.94 234 VAL A CA 1
ATOM 1813 C C . VAL A 1 234 ? 3.757 8.719 14.974 1.00 94.94 234 VAL A C 1
ATOM 1815 O O . VAL A 1 234 ? 4.850 9.272 14.849 1.00 94.94 234 VAL A O 1
ATOM 1818 N N . PHE A 1 235 ? 2.846 9.135 15.854 1.00 93.00 235 PHE A N 1
ATOM 1819 C CA . PHE A 1 235 ? 3.073 10.287 16.726 1.00 93.00 235 PHE A CA 1
ATOM 1820 C C . PHE A 1 235 ? 4.105 9.982 17.815 1.00 93.00 235 PHE A C 1
ATOM 1822 O O . PHE A 1 235 ? 4.925 10.843 18.132 1.00 93.00 235 PHE A O 1
ATOM 1829 N N . GLU A 1 236 ? 4.118 8.755 18.341 1.00 92.44 236 GLU A N 1
ATOM 1830 C CA . GLU A 1 236 ? 5.152 8.301 19.277 1.00 92.44 236 GLU A CA 1
ATOM 1831 C C . GLU A 1 236 ? 6.546 8.311 18.619 1.00 92.44 236 GLU A C 1
ATOM 1833 O O . GLU A 1 236 ? 7.481 8.867 19.196 1.00 92.44 236 GLU A O 1
ATOM 1838 N N . ILE A 1 237 ? 6.674 7.820 17.377 1.00 92.12 237 ILE A N 1
ATOM 1839 C CA . ILE A 1 237 ? 7.918 7.889 16.588 1.00 92.12 237 ILE A CA 1
ATOM 1840 C C . ILE A 1 237 ? 8.322 9.342 16.334 1.00 92.12 237 ILE A C 1
ATOM 1842 O O . ILE A 1 237 ? 9.475 9.705 16.542 1.00 92.12 237 ILE A O 1
ATOM 1846 N N . ALA A 1 238 ? 7.391 10.192 15.896 1.00 91.62 238 ALA A N 1
ATOM 1847 C CA . ALA A 1 238 ? 7.670 11.598 15.612 1.00 91.62 238 ALA A CA 1
ATOM 1848 C C . ALA A 1 238 ? 8.218 12.330 16.849 1.00 91.62 238 ALA A C 1
ATOM 1850 O O . ALA A 1 238 ? 9.160 13.118 16.751 1.00 91.62 238 ALA A O 1
ATOM 1851 N N . ARG A 1 239 ? 7.659 12.032 18.027 1.00 90.44 239 ARG A N 1
ATOM 1852 C CA . ARG A 1 239 ? 8.136 12.568 19.303 1.00 90.44 239 ARG A CA 1
ATOM 1853 C C . ARG A 1 239 ? 9.512 12.017 19.686 1.00 90.44 239 ARG A C 1
ATOM 1855 O O . ARG A 1 239 ? 10.346 12.793 20.145 1.00 90.44 239 ARG A O 1
ATOM 1862 N N . ALA A 1 240 ? 9.767 10.727 19.471 1.00 90.19 240 ALA A N 1
ATOM 1863 C CA . ALA A 1 240 ? 11.077 10.122 19.718 1.00 90.19 240 ALA A CA 1
ATOM 1864 C C . ALA A 1 240 ? 12.167 10.739 18.820 1.00 90.19 240 ALA A C 1
ATOM 1866 O O . ALA A 1 240 ? 13.169 11.239 19.322 1.00 90.19 240 ALA A O 1
ATOM 1867 N N . LEU A 1 241 ? 11.907 10.854 17.512 1.00 90.06 241 LEU A N 1
ATOM 1868 C CA . LEU A 1 241 ? 12.818 11.475 16.539 1.00 90.06 241 LEU A CA 1
ATOM 1869 C C . LEU A 1 241 ? 13.156 12.933 16.880 1.00 90.06 241 LEU A C 1
ATOM 1871 O O . LEU A 1 241 ? 14.270 13.394 16.640 1.00 90.06 241 LEU A O 1
ATOM 1875 N N . LYS A 1 242 ? 12.203 13.674 17.448 1.00 90.50 242 LYS A N 1
ATOM 1876 C CA . LYS A 1 242 ? 12.446 15.017 17.983 1.00 90.50 242 LYS A CA 1
ATOM 1877 C C . LYS A 1 242 ? 13.351 14.987 19.215 1.00 90.50 242 LYS A C 1
ATOM 1879 O O . LYS A 1 242 ? 14.281 15.783 19.290 1.00 90.50 242 LYS A O 1
ATOM 1884 N N . ASN A 1 243 ? 13.078 14.112 20.183 1.00 88.81 243 ASN A N 1
ATOM 1885 C CA . ASN A 1 243 ? 13.871 14.022 21.414 1.00 88.81 243 ASN A CA 1
ATOM 1886 C C . ASN A 1 243 ? 15.335 13.638 21.133 1.00 88.81 243 ASN A C 1
ATOM 1888 O O . ASN A 1 243 ? 16.225 14.071 21.857 1.00 88.81 243 ASN A O 1
ATOM 1892 N N . GLU A 1 244 ? 15.574 12.885 20.061 1.00 86.50 244 GLU A N 1
ATOM 1893 C CA . GLU A 1 244 ? 16.903 12.485 19.584 1.00 86.50 244 GLU A CA 1
ATOM 1894 C C . GLU A 1 244 ? 17.574 13.508 18.654 1.00 86.50 244 GLU A C 1
ATOM 1896 O O . GLU A 1 244 ? 18.675 13.271 18.166 1.00 86.50 244 GLU A O 1
ATOM 1901 N N . GLY A 1 245 ? 16.935 14.650 18.384 1.00 87.19 245 GLY A N 1
ATOM 1902 C CA . GLY A 1 245 ? 17.516 15.716 17.562 1.00 87.19 245 GLY A CA 1
ATOM 1903 C C . GLY A 1 245 ? 17.506 15.459 16.050 1.00 87.19 245 GLY A C 1
ATOM 1904 O O . GLY A 1 245 ? 18.118 16.223 15.305 1.00 87.19 245 GLY A O 1
ATOM 1905 N N . VAL A 1 246 ? 16.796 14.430 15.569 1.00 87.75 246 VAL A N 1
ATOM 1906 C CA . VAL A 1 246 ? 16.583 14.195 14.125 1.00 87.75 246 VAL A CA 1
ATOM 1907 C C . VAL A 1 246 ? 15.623 15.235 13.543 1.00 87.75 246 VAL A C 1
ATOM 1909 O O . VAL A 1 246 ? 15.791 15.697 12.412 1.00 87.75 246 VAL A O 1
ATOM 1912 N N . LEU A 1 247 ? 14.598 15.606 14.314 1.00 89.69 247 LEU A N 1
ATOM 1913 C CA . LEU A 1 247 ? 13.701 16.718 14.005 1.00 89.69 247 LEU A CA 1
ATOM 1914 C C . LEU A 1 247 ? 14.116 17.964 14.789 1.00 89.69 247 LEU A C 1
ATOM 1916 O O . LEU A 1 247 ? 14.637 17.876 15.898 1.00 89.69 247 LEU A O 1
ATOM 1920 N N . ASP A 1 248 ? 13.851 19.135 14.212 1.00 89.06 248 ASP A N 1
ATOM 1921 C CA . ASP A 1 248 ? 14.187 20.413 14.835 1.00 89.06 248 ASP A CA 1
ATOM 1922 C C . ASP A 1 248 ? 13.439 20.598 16.171 1.00 89.06 248 ASP A C 1
ATOM 1924 O O . ASP A 1 248 ? 12.246 20.300 16.290 1.00 89.06 248 ASP A O 1
ATOM 1928 N N . ALA A 1 249 ? 14.136 21.124 17.182 1.00 89.06 249 ALA A N 1
ATOM 1929 C CA . ALA A 1 249 ? 13.605 21.294 18.535 1.00 89.06 249 ALA A CA 1
ATOM 1930 C C . ALA A 1 249 ? 12.378 22.228 18.611 1.00 89.06 249 ALA A C 1
ATOM 1932 O O . ALA A 1 249 ? 11.623 22.170 19.584 1.00 89.06 249 ALA A O 1
ATOM 1933 N N . SER A 1 250 ? 12.149 23.068 17.593 1.00 92.06 250 SER A N 1
ATOM 1934 C CA . SER A 1 250 ? 10.973 23.943 17.484 1.00 92.06 250 SER A CA 1
ATOM 1935 C C . SER A 1 250 ? 9.657 23.198 17.234 1.00 92.06 250 SER A C 1
ATOM 1937 O O . SER A 1 250 ? 8.585 23.783 17.404 1.00 92.06 250 SER A O 1
ATOM 1939 N N . TYR A 1 251 ? 9.700 21.920 16.849 1.00 91.56 251 TYR A N 1
ATOM 1940 C CA . TYR A 1 251 ? 8.497 21.135 16.591 1.00 91.56 251 TYR A CA 1
ATOM 1941 C C . TYR A 1 251 ? 7.794 20.806 17.917 1.00 91.56 251 TYR A C 1
ATOM 1943 O O . TYR A 1 251 ? 8.264 19.997 18.718 1.00 91.56 251 TYR A O 1
ATOM 1951 N N . THR A 1 252 ? 6.641 21.422 18.175 1.00 93.69 252 THR A N 1
ATOM 1952 C CA . THR A 1 252 ? 5.750 21.005 19.271 1.00 93.69 252 THR A CA 1
ATOM 1953 C C . THR A 1 252 ? 4.930 19.784 18.860 1.00 93.69 252 THR A C 1
ATOM 1955 O O . THR A 1 252 ? 4.824 19.472 17.671 1.00 93.69 252 THR A O 1
ATOM 1958 N N . ASP A 1 253 ? 4.327 19.094 19.825 1.00 90.88 253 ASP A N 1
ATOM 1959 C CA . ASP A 1 253 ? 3.497 17.916 19.549 1.00 90.88 253 ASP A CA 1
ATOM 1960 C C . ASP A 1 253 ? 2.306 18.286 18.636 1.00 90.88 253 ASP A C 1
ATOM 1962 O O . ASP A 1 253 ? 1.947 17.531 17.730 1.00 90.88 253 ASP A O 1
ATOM 1966 N N . GLU A 1 254 ? 1.767 19.504 18.768 1.00 94.19 254 GLU A N 1
ATOM 1967 C CA . GLU A 1 254 ? 0.730 20.044 17.882 1.00 94.19 254 GLU A CA 1
ATOM 1968 C C . GLU A 1 254 ? 1.237 20.283 16.455 1.00 94.19 254 GLU A C 1
ATOM 1970 O O . GLU A 1 254 ? 0.501 20.055 15.493 1.00 94.19 254 GLU A O 1
ATOM 1975 N N . ILE A 1 255 ? 2.486 20.736 16.291 1.00 95.19 255 ILE A N 1
ATOM 1976 C CA . ILE A 1 255 ? 3.102 20.925 14.969 1.00 95.19 255 ILE A CA 1
ATOM 1977 C C . ILE A 1 255 ? 3.332 19.569 14.300 1.00 95.19 255 ILE A C 1
ATOM 1979 O O . ILE A 1 255 ? 3.016 19.424 13.118 1.00 95.19 255 ILE A O 1
ATOM 1983 N N . LEU A 1 256 ? 3.836 18.578 15.044 1.00 92.69 256 LEU A N 1
ATOM 1984 C CA . LEU A 1 256 ? 4.033 17.213 14.544 1.00 92.69 256 LEU A CA 1
ATOM 1985 C C . LEU A 1 256 ? 2.707 16.620 14.057 1.00 92.69 256 LEU A C 1
ATOM 1987 O O . LEU A 1 256 ? 2.618 16.162 12.915 1.00 92.69 256 LEU A O 1
ATOM 1991 N N . TYR A 1 257 ? 1.664 16.716 14.887 1.00 93.25 257 TYR A N 1
ATOM 1992 C CA . TYR A 1 257 ? 0.314 16.291 14.533 1.00 93.25 257 TYR A CA 1
ATOM 1993 C C . TYR A 1 257 ? -0.195 17.000 13.275 1.00 93.25 257 TYR A C 1
ATOM 1995 O O . TYR A 1 257 ? -0.609 16.350 12.314 1.00 93.25 257 TYR A O 1
ATOM 2003 N N . LYS A 1 258 ? -0.129 18.336 13.253 1.00 96.06 258 LYS A N 1
ATOM 2004 C CA . LYS A 1 258 ? -0.659 19.141 12.150 1.00 96.06 258 LYS A CA 1
ATOM 2005 C C . LYS A 1 258 ? 0.058 18.855 10.837 1.00 96.06 258 LYS A C 1
ATOM 2007 O O . LYS A 1 258 ? -0.599 18.723 9.813 1.00 96.06 258 LYS A O 1
ATOM 2012 N N . ASN A 1 259 ? 1.382 18.735 10.849 1.00 96.31 259 ASN A N 1
ATOM 2013 C CA . ASN A 1 259 ? 2.145 18.479 9.631 1.00 96.31 259 ASN A CA 1
ATOM 2014 C C . ASN A 1 259 ? 1.831 17.102 9.037 1.00 96.31 259 ASN A C 1
ATOM 2016 O O . ASN A 1 259 ? 1.639 16.992 7.826 1.00 96.31 259 ASN A O 1
ATOM 2020 N N . TYR A 1 260 ? 1.731 16.074 9.885 1.00 96.12 260 TYR A N 1
ATOM 2021 C CA . TYR A 1 260 ? 1.327 14.741 9.449 1.00 96.12 260 TYR A CA 1
ATOM 2022 C C . TYR A 1 260 ? -0.123 14.725 8.938 1.00 96.12 260 TYR A C 1
ATOM 2024 O O . TYR A 1 260 ? -0.386 14.176 7.869 1.00 96.12 260 TYR A O 1
ATOM 2032 N N . SER A 1 261 ? -1.049 15.387 9.641 1.00 94.94 261 SER A N 1
ATOM 2033 C CA . SER A 1 261 ? -2.446 15.535 9.207 1.00 94.94 261 SER A CA 1
ATOM 2034 C C . SER A 1 261 ? -2.543 16.240 7.850 1.00 94.94 261 SER A C 1
ATOM 2036 O O . SER A 1 261 ? -3.178 15.719 6.939 1.00 94.94 261 SER A O 1
ATOM 2038 N N . ASP A 1 262 ? -1.845 17.365 7.667 1.00 95.94 262 ASP A N 1
ATOM 2039 C CA . ASP A 1 262 ? -1.801 18.113 6.404 1.00 95.94 262 ASP A CA 1
ATOM 2040 C C . ASP A 1 262 ? -1.265 17.241 5.246 1.00 95.94 262 ASP A C 1
ATOM 2042 O O . ASP A 1 262 ? -1.743 17.339 4.109 1.00 95.94 262 ASP A O 1
ATOM 2046 N N . ALA A 1 263 ? -0.274 16.380 5.515 1.00 96.69 263 ALA A N 1
ATOM 2047 C CA . ALA A 1 263 ? 0.255 15.437 4.531 1.00 96.69 263 ALA A CA 1
ATOM 2048 C C . ALA A 1 263 ? -0.781 14.363 4.157 1.00 96.69 263 ALA A C 1
ATOM 2050 O O . ALA A 1 263 ? -0.986 14.104 2.967 1.00 96.69 263 ALA A O 1
ATOM 2051 N N . MET A 1 264 ? -1.468 13.789 5.150 1.00 95.75 264 MET A N 1
ATOM 2052 C CA . MET A 1 264 ? -2.524 12.794 4.942 1.00 95.75 264 MET A CA 1
ATOM 2053 C C . MET A 1 264 ? -3.723 13.374 4.194 1.00 95.75 264 MET A C 1
ATOM 2055 O O . MET A 1 264 ? -4.207 12.746 3.256 1.00 95.75 264 MET A O 1
ATOM 2059 N N . GLU A 1 265 ? -4.160 14.589 4.526 1.00 94.44 265 GLU A N 1
ATOM 2060 C CA . GLU A 1 265 ? -5.248 15.274 3.821 1.00 94.44 265 GLU A CA 1
ATOM 2061 C C . GLU A 1 265 ? -4.929 15.465 2.333 1.00 94.44 265 GLU A C 1
ATOM 2063 O O . GLU A 1 265 ? -5.747 15.164 1.461 1.00 94.44 265 GLU A O 1
ATOM 2068 N N . ARG A 1 266 ? -3.712 15.924 2.018 1.00 94.88 266 ARG A N 1
ATOM 2069 C CA . ARG A 1 266 ? -3.265 16.090 0.626 1.00 94.88 266 ARG A CA 1
ATOM 2070 C C . ARG A 1 266 ? -3.191 14.756 -0.110 1.00 94.88 266 ARG A C 1
ATOM 2072 O O . ARG A 1 266 ? -3.609 14.680 -1.265 1.00 94.88 266 ARG A O 1
ATOM 2079 N N . GLY A 1 267 ? -2.676 13.722 0.550 1.00 95.38 267 GLY A N 1
ATOM 2080 C CA . GLY A 1 267 ? -2.596 12.375 -0.004 1.00 95.38 267 GLY A CA 1
ATOM 2081 C C . GLY A 1 267 ? -3.975 11.776 -0.287 1.00 95.38 267 GLY A C 1
ATOM 2082 O O . GLY A 1 267 ? -4.223 11.296 -1.392 1.00 95.38 267 GLY A O 1
ATOM 2083 N N . LEU A 1 268 ? -4.901 11.868 0.670 1.00 95.44 268 LEU A N 1
ATOM 2084 C CA . LEU A 1 268 ? -6.279 11.388 0.531 1.00 95.44 268 LEU A CA 1
ATOM 2085 C C . LEU A 1 268 ? -7.004 12.094 -0.614 1.00 95.44 268 LEU A C 1
ATOM 2087 O O . LEU A 1 268 ? -7.567 11.426 -1.481 1.00 95.44 268 LEU A O 1
ATOM 2091 N N . ALA A 1 269 ? -6.921 13.427 -0.672 1.00 94.81 269 ALA A N 1
ATOM 2092 C CA . ALA A 1 269 ? -7.493 14.197 -1.773 1.00 94.81 269 ALA A CA 1
ATOM 2093 C C . ALA A 1 269 ? -6.925 13.734 -3.124 1.00 94.81 269 ALA A C 1
ATOM 2095 O O . ALA A 1 269 ? -7.677 13.502 -4.067 1.00 94.81 269 ALA A O 1
ATOM 2096 N N . LYS A 1 270 ? -5.610 13.503 -3.214 1.00 94.81 270 LYS A N 1
ATOM 2097 C CA . LYS A 1 270 ? -4.981 12.986 -4.434 1.00 94.81 270 LYS A CA 1
ATOM 2098 C C . LYS A 1 270 ? -5.516 11.613 -4.835 1.00 94.81 270 LYS A C 1
ATOM 2100 O O . LYS A 1 270 ? -5.793 11.407 -6.013 1.00 94.81 270 LYS A O 1
ATOM 2105 N N . VAL A 1 271 ? -5.665 10.678 -3.898 1.00 95.19 271 VAL A N 1
ATOM 2106 C CA . VAL A 1 271 ? -6.170 9.328 -4.202 1.00 95.19 271 VAL A CA 1
ATOM 2107 C C . VAL A 1 271 ? -7.636 9.366 -4.628 1.00 95.19 271 VAL A C 1
ATOM 2109 O O . VAL A 1 271 ? -7.976 8.777 -5.650 1.00 95.19 271 VAL A O 1
ATOM 2112 N N . MET A 1 272 ? -8.487 10.106 -3.917 1.00 95.00 272 MET A N 1
ATOM 2113 C CA . MET A 1 272 ? -9.897 10.283 -4.286 1.00 95.00 272 MET A CA 1
ATOM 2114 C C . MET A 1 272 ? -10.045 10.900 -5.683 1.00 95.00 272 MET A C 1
ATOM 2116 O O . MET A 1 272 ? -10.850 10.444 -6.501 1.00 95.00 272 MET A O 1
ATOM 2120 N N . ALA A 1 273 ? -9.208 11.892 -5.989 1.00 93.94 273 ALA A N 1
ATOM 2121 C CA . ALA A 1 273 ? -9.225 12.589 -7.263 1.00 93.94 273 ALA A CA 1
ATOM 2122 C C . ALA A 1 273 ? -8.864 11.687 -8.457 1.00 93.94 273 ALA A C 1
ATOM 2124 O O . ALA A 1 273 ? -9.387 11.913 -9.547 1.00 93.94 273 ALA A O 1
ATOM 2125 N N . LYS A 1 274 ? -8.075 10.612 -8.268 1.00 93.38 274 LYS A N 1
ATOM 2126 C CA . LYS A 1 274 ? -7.779 9.619 -9.329 1.00 93.38 274 LYS A CA 1
ATOM 2127 C C . LYS A 1 274 ? -9.028 8.917 -9.866 1.00 93.38 274 LYS A C 1
ATOM 2129 O O . LYS A 1 274 ? -9.037 8.491 -11.017 1.00 93.38 274 LYS A O 1
ATOM 2134 N N . MET A 1 275 ? -10.058 8.767 -9.035 1.00 91.81 275 MET A N 1
ATOM 2135 C CA . MET A 1 275 ? -11.348 8.188 -9.426 1.00 91.81 275 MET A CA 1
ATOM 2136 C C . MET A 1 275 ? -12.403 9.269 -9.720 1.00 91.81 275 MET A C 1
ATOM 2138 O O . MET A 1 275 ? -13.539 8.954 -10.055 1.00 91.81 275 MET A O 1
ATOM 2142 N N . GLY A 1 276 ? -12.047 10.551 -9.588 1.00 92.94 276 GLY A N 1
ATOM 2143 C CA . GLY A 1 276 ? -12.989 11.663 -9.711 1.00 92.94 276 GLY A CA 1
ATOM 2144 C C . GLY A 1 276 ? -13.974 11.767 -8.541 1.00 92.94 276 GLY A C 1
ATOM 2145 O O . GLY A 1 276 ? -15.085 12.260 -8.715 1.00 92.94 276 GLY A O 1
ATOM 2146 N N . ILE A 1 277 ? -13.598 11.292 -7.348 1.00 94.88 277 ILE A N 1
ATOM 2147 C CA . ILE A 1 277 ? -14.433 11.375 -6.142 1.00 94.88 277 ILE A CA 1
ATOM 2148 C C . ILE A 1 277 ? -14.122 12.677 -5.398 1.00 94.88 277 ILE A C 1
ATOM 2150 O O . ILE A 1 277 ? -12.979 12.935 -5.025 1.00 94.88 277 ILE A O 1
ATOM 2154 N N . SER A 1 278 ? -15.149 13.486 -5.143 1.00 95.00 278 SER A N 1
ATOM 2155 C CA . SER A 1 278 ? -14.999 14.795 -4.495 1.00 95.00 278 SER A CA 1
ATOM 2156 C C . SER A 1 278 ? -15.093 14.756 -2.965 1.00 95.00 278 SER A C 1
ATOM 2158 O O . SER A 1 278 ? -14.460 15.567 -2.293 1.00 95.00 278 SER A O 1
ATOM 2160 N N . THR A 1 279 ? -15.876 13.840 -2.388 1.00 95.38 279 THR A N 1
ATOM 2161 C CA . THR A 1 279 ? -16.195 13.834 -0.949 1.00 95.38 279 THR A CA 1
ATOM 2162 C C . THR A 1 279 ? -15.708 12.565 -0.257 1.00 95.38 279 THR A C 1
ATOM 2164 O O . THR A 1 279 ? -15.923 11.451 -0.739 1.00 95.38 279 THR A O 1
ATOM 2167 N N . LEU A 1 280 ? -15.082 12.716 0.916 1.00 94.44 280 LEU A N 1
ATOM 2168 C CA . LEU A 1 280 ? -14.604 11.577 1.705 1.00 94.44 280 LEU A CA 1
ATOM 2169 C C . LEU A 1 280 ? -15.761 10.680 2.159 1.00 94.44 280 LEU A C 1
ATOM 2171 O O . LEU A 1 280 ? -15.615 9.464 2.200 1.00 94.44 280 LEU A O 1
ATOM 2175 N N . GLN A 1 281 ? -16.930 11.263 2.433 1.00 93.12 281 GLN A N 1
ATOM 2176 C CA . GLN A 1 281 ? -18.133 10.505 2.776 1.00 93.12 281 GLN A CA 1
ATOM 2177 C C . GLN A 1 281 ? -18.527 9.492 1.691 1.00 93.12 281 GLN A C 1
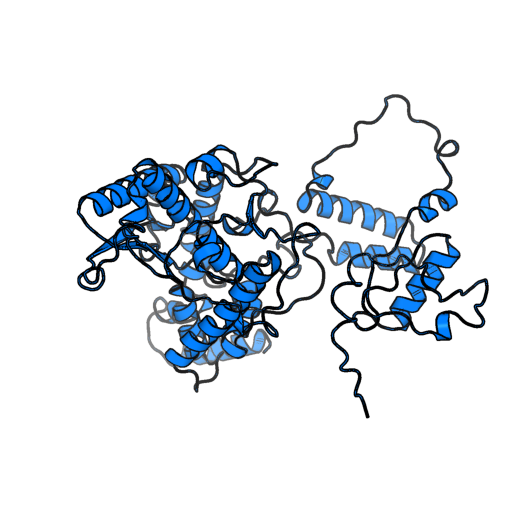ATOM 2179 O O . GLN A 1 281 ? -18.927 8.389 2.040 1.00 93.12 281 GLN A O 1
ATOM 2184 N N . SER A 1 282 ? -18.378 9.835 0.406 1.00 93.19 282 SER A N 1
ATOM 2185 C CA . SER A 1 282 ? -18.662 8.911 -0.703 1.00 93.19 282 SER A CA 1
ATOM 2186 C C . SER A 1 282 ? -17.528 7.919 -0.955 1.00 93.19 282 SER A C 1
ATOM 2188 O O . SER A 1 282 ? -17.757 6.871 -1.543 1.00 93.19 282 SER A O 1
ATOM 2190 N N . TYR A 1 283 ? -16.302 8.252 -0.547 1.00 95.25 283 TYR A N 1
ATOM 2191 C CA . TYR A 1 283 ? -15.159 7.343 -0.628 1.00 95.25 283 TYR A CA 1
ATOM 2192 C C . TYR A 1 283 ? -15.201 6.266 0.469 1.00 95.25 283 TYR A C 1
ATOM 2194 O O . TYR A 1 283 ? -14.801 5.121 0.246 1.00 95.25 283 TYR A O 1
ATOM 2202 N N . LYS A 1 284 ? -15.696 6.628 1.659 1.00 93.88 284 LYS A N 1
ATOM 2203 C CA . LYS A 1 284 ? -15.820 5.737 2.815 1.00 93.88 284 LYS A CA 1
ATOM 2204 C C . LYS A 1 284 ? -16.714 4.541 2.479 1.00 93.88 284 LYS A C 1
ATOM 2206 O O . LYS A 1 284 ? -17.855 4.716 2.068 1.00 93.88 284 LYS A O 1
ATOM 2211 N N . GLY A 1 285 ? -16.201 3.327 2.673 1.00 92.44 285 GLY A N 1
ATOM 2212 C CA . GLY A 1 285 ? -16.939 2.087 2.395 1.00 92.44 285 GLY A CA 1
ATOM 2213 C C . GLY A 1 285 ? -17.141 1.758 0.908 1.00 92.44 285 GLY A C 1
ATOM 2214 O O . GLY A 1 285 ? -17.779 0.756 0.603 1.00 92.44 285 GLY A O 1
ATOM 2215 N N . ALA A 1 286 ? -16.612 2.561 -0.024 1.00 93.88 286 ALA A N 1
ATOM 2216 C CA . ALA A 1 286 ? -16.805 2.343 -1.460 1.00 93.88 286 ALA A CA 1
ATOM 2217 C C . ALA A 1 286 ? -15.912 1.241 -2.055 1.00 93.88 286 ALA A C 1
ATOM 2219 O O . ALA A 1 286 ? -16.113 0.870 -3.207 1.00 93.88 286 ALA A O 1
ATOM 2220 N N . GLN A 1 287 ? -14.919 0.745 -1.302 1.00 95.38 287 GLN A N 1
ATOM 2221 C CA . GLN A 1 287 ? -14.008 -0.327 -1.728 1.00 95.38 287 GLN A CA 1
ATOM 2222 C C . GLN A 1 287 ? -13.368 -0.085 -3.113 1.00 95.38 287 GLN A C 1
ATOM 2224 O O . GLN A 1 287 ? -13.367 -0.954 -3.980 1.00 95.38 287 GLN A O 1
ATOM 2229 N N . ILE A 1 288 ? -12.794 1.106 -3.338 1.00 95.25 288 ILE A N 1
ATOM 2230 C CA . ILE A 1 288 ? -12.151 1.500 -4.613 1.00 95.25 288 ILE A CA 1
ATOM 2231 C C . ILE A 1 288 ? -10.755 0.859 -4.763 1.00 95.25 288 ILE A C 1
ATOM 2233 O O . ILE A 1 288 ? -9.734 1.528 -4.951 1.00 95.25 288 ILE A O 1
ATOM 2237 N N . PHE A 1 289 ? -10.705 -0.465 -4.641 1.00 97.25 289 PHE A N 1
ATOM 2238 C CA . PHE A 1 289 ? -9.489 -1.265 -4.648 1.00 97.25 289 PHE A CA 1
ATOM 2239 C C . PHE A 1 289 ? -9.695 -2.583 -5.392 1.00 97.25 289 PHE A C 1
ATOM 2241 O O . PHE A 1 289 ? -10.793 -3.127 -5.437 1.00 97.25 289 PHE A O 1
ATOM 2248 N N . GLU A 1 290 ? -8.607 -3.118 -5.930 1.00 96.62 290 GLU A N 1
ATOM 2249 C CA . GLU A 1 290 ? -8.517 -4.504 -6.385 1.00 96.62 290 GLU A CA 1
ATOM 2250 C C . GLU A 1 290 ? -7.519 -5.252 -5.501 1.00 96.62 290 GLU A C 1
ATOM 2252 O O . GLU A 1 290 ? -6.416 -4.760 -5.254 1.00 96.62 290 GLU A O 1
ATOM 2257 N N . ALA A 1 291 ? -7.906 -6.429 -5.013 1.00 97.00 291 ALA A N 1
ATOM 2258 C CA . ALA A 1 291 ? -7.039 -7.289 -4.222 1.00 97.00 291 ALA A CA 1
ATOM 2259 C C . ALA A 1 291 ? -6.254 -8.230 -5.143 1.00 97.00 291 ALA A C 1
ATOM 2261 O O . ALA A 1 291 ? -6.839 -8.997 -5.911 1.00 97.00 291 ALA A O 1
ATOM 2262 N N . VAL A 1 292 ? -4.928 -8.221 -5.043 1.00 95.44 292 VAL A N 1
ATOM 2263 C CA . VAL A 1 292 ? -4.046 -9.077 -5.846 1.00 95.44 292 VAL A CA 1
ATOM 2264 C C . VAL A 1 292 ? -3.361 -10.088 -4.936 1.00 95.44 292 VAL A C 1
ATOM 2266 O O . VAL A 1 292 ? -2.475 -9.722 -4.167 1.00 95.44 292 VAL A O 1
ATOM 2269 N N . GLY A 1 293 ? -3.748 -11.361 -5.049 1.00 94.44 293 GLY A N 1
ATOM 2270 C CA . GLY A 1 293 ? -3.118 -12.459 -4.318 1.00 94.44 293 GLY A CA 1
ATOM 2271 C C . GLY A 1 293 ? -3.700 -12.739 -2.933 1.00 94.44 293 GLY A C 1
ATOM 2272 O O . GLY A 1 293 ? -3.011 -13.363 -2.133 1.00 94.44 293 GLY A O 1
ATOM 2273 N N . LEU A 1 294 ? -4.933 -12.311 -2.640 1.00 96.38 294 LEU A N 1
ATOM 2274 C CA . LEU A 1 294 ? -5.678 -12.746 -1.450 1.00 96.38 294 LEU A CA 1
ATOM 2275 C C . LEU A 1 294 ? -6.594 -13.917 -1.812 1.00 96.38 294 LEU A C 1
ATOM 2277 O O . LEU A 1 294 ? -7.209 -13.920 -2.874 1.00 96.38 294 LEU A O 1
ATOM 2281 N N . ALA A 1 295 ? -6.682 -14.923 -0.945 1.00 96.81 295 ALA A N 1
ATOM 2282 C CA . ALA A 1 295 ? -7.610 -16.034 -1.135 1.00 96.81 295 ALA A CA 1
ATOM 2283 C C . ALA A 1 295 ? -9.074 -15.586 -0.984 1.00 96.81 295 ALA A C 1
ATOM 2285 O O . ALA A 1 295 ? -9.381 -14.667 -0.221 1.00 96.81 295 ALA A O 1
ATOM 2286 N N . GLU A 1 296 ? -9.977 -16.289 -1.670 1.00 96.00 296 GLU A N 1
ATOM 2287 C CA . GLU A 1 296 ? -11.423 -16.030 -1.643 1.00 96.00 296 GLU A CA 1
ATOM 2288 C C . GLU A 1 296 ? -11.978 -16.043 -0.210 1.00 96.00 296 GLU A C 1
ATOM 2290 O O . GLU A 1 296 ? -12.710 -15.137 0.162 1.00 96.00 296 GLU A O 1
ATOM 2295 N N . GLU A 1 297 ? -11.514 -16.958 0.650 1.00 95.81 297 GLU A N 1
ATOM 2296 C CA . GLU A 1 297 ? -11.917 -17.007 2.066 1.00 95.81 297 GLU A CA 1
ATOM 2297 C C . GLU A 1 297 ? -11.622 -15.714 2.851 1.00 95.81 297 GLU A C 1
ATOM 2299 O O . GLU A 1 297 ? -12.395 -15.329 3.731 1.00 95.81 297 GLU A O 1
ATOM 2304 N N . VAL A 1 298 ? -10.518 -15.025 2.538 1.00 97.12 298 VAL A N 1
ATOM 2305 C CA . VAL A 1 298 ? -10.138 -13.765 3.191 1.00 97.12 298 VAL A CA 1
ATOM 2306 C C . VAL A 1 298 ? -11.006 -12.633 2.655 1.00 97.12 298 VAL A C 1
ATOM 2308 O O . VAL A 1 298 ? -11.489 -11.803 3.427 1.00 97.12 298 VAL A O 1
ATOM 2311 N N . VAL A 1 299 ? -11.231 -12.613 1.340 1.00 97.38 299 VAL A N 1
ATOM 2312 C CA . VAL A 1 299 ? -12.086 -11.620 0.681 1.00 97.38 299 VAL A CA 1
ATOM 2313 C C . VAL A 1 299 ? -13.527 -11.748 1.168 1.00 97.38 299 VAL A C 1
ATOM 2315 O O . VAL A 1 299 ? -14.106 -10.753 1.587 1.00 97.38 299 VAL A O 1
ATOM 2318 N N . ASP A 1 300 ? -14.087 -12.951 1.214 1.00 96.12 300 ASP A N 1
ATOM 2319 C CA . ASP A 1 300 ? -15.470 -13.183 1.633 1.00 96.12 300 ASP A CA 1
ATOM 2320 C C . ASP A 1 300 ? -15.723 -12.770 3.082 1.00 96.12 300 ASP A C 1
ATOM 2322 O O . ASP A 1 300 ? -16.772 -12.202 3.394 1.00 96.12 300 ASP A O 1
ATOM 2326 N N . LYS A 1 301 ? -14.754 -13.024 3.969 1.00 96.31 301 LYS A N 1
ATOM 2327 C CA . LYS A 1 301 ? -14.883 -12.706 5.392 1.00 96.31 301 LYS A CA 1
ATOM 2328 C C . LYS A 1 301 ? -14.595 -11.239 5.711 1.00 96.31 301 LYS A C 1
ATOM 2330 O O . LYS A 1 301 ? -15.289 -10.660 6.544 1.00 96.31 301 LYS A O 1
ATOM 2335 N N . CYS A 1 302 ? -13.571 -10.643 5.100 1.00 97.25 302 CYS A N 1
ATOM 2336 C CA . CYS A 1 302 ? -13.075 -9.317 5.486 1.00 97.25 302 CYS A CA 1
ATOM 2337 C C . CYS A 1 302 ? -13.353 -8.213 4.458 1.00 97.25 302 CYS A C 1
ATOM 2339 O O . CYS A 1 302 ? -13.390 -7.049 4.840 1.00 97.25 302 CYS A O 1
ATOM 2341 N N . PHE A 1 303 ? -13.522 -8.528 3.175 1.00 97.44 303 PHE A N 1
ATOM 2342 C CA . PHE A 1 303 ? -13.515 -7.542 2.082 1.00 97.44 303 PHE A CA 1
ATOM 2343 C C . PHE A 1 303 ? -14.565 -7.874 1.017 1.00 97.44 303 PHE A C 1
ATOM 2345 O O . PHE A 1 303 ? -14.304 -7.817 -0.187 1.00 97.44 303 PHE A O 1
ATOM 2352 N N . ARG A 1 304 ? -15.755 -8.286 1.462 1.00 95.94 304 ARG A N 1
ATOM 2353 C CA . ARG A 1 304 ? -16.795 -8.823 0.587 1.00 95.94 304 ARG A CA 1
ATOM 2354 C C . ARG A 1 304 ? -17.173 -7.790 -0.474 1.00 95.94 304 ARG A C 1
ATOM 2356 O O . ARG A 1 304 ? -17.564 -6.675 -0.133 1.00 95.94 304 ARG A O 1
ATOM 2363 N N . GLY A 1 305 ? -17.104 -8.197 -1.741 1.00 93.94 305 GLY A N 1
ATOM 2364 C CA . GLY A 1 305 ? -17.358 -7.334 -2.902 1.00 93.94 305 GLY A CA 1
ATOM 2365 C C . GLY A 1 305 ? -16.095 -6.862 -3.626 1.00 93.94 305 GLY A C 1
ATOM 2366 O O . GLY A 1 305 ? -16.189 -6.457 -4.785 1.00 93.94 305 GLY A O 1
ATOM 2367 N N . THR A 1 306 ? -14.917 -6.982 -3.009 1.00 96.88 306 THR A N 1
ATOM 2368 C CA . THR A 1 306 ? -13.650 -6.610 -3.644 1.00 96.88 306 THR A CA 1
ATOM 2369 C C . THR A 1 306 ? -13.241 -7.632 -4.709 1.00 96.88 306 THR A C 1
ATOM 2371 O O . THR A 1 306 ? -13.135 -8.823 -4.408 1.00 96.88 306 THR A O 1
ATOM 2374 N N . PRO A 1 307 ? -12.933 -7.206 -5.948 1.00 95.25 307 PRO A N 1
ATOM 2375 C CA . PRO A 1 307 ? -12.391 -8.103 -6.959 1.00 95.25 307 PRO A CA 1
ATOM 2376 C C . PRO A 1 307 ? -11.040 -8.682 -6.525 1.00 95.25 307 PRO A C 1
ATOM 2378 O O . PRO A 1 307 ? -10.108 -7.932 -6.226 1.00 95.25 307 PRO A O 1
ATOM 2381 N N . SER A 1 308 ? -10.916 -10.010 -6.558 1.00 95.00 308 SER A N 1
ATOM 2382 C CA . SER A 1 308 ? -9.633 -10.705 -6.444 1.00 95.00 308 SER A CA 1
ATOM 2383 C C . SER A 1 308 ? -9.527 -11.811 -7.487 1.00 95.00 308 SER A C 1
ATOM 2385 O O . SER A 1 308 ? -9.963 -12.940 -7.292 1.00 95.00 308 SER A O 1
ATOM 2387 N N . ARG A 1 309 ? -8.997 -11.454 -8.662 1.00 92.75 309 ARG A N 1
ATOM 2388 C CA . ARG A 1 309 ? -8.945 -12.355 -9.831 1.00 92.75 309 ARG A CA 1
ATOM 2389 C C . ARG A 1 309 ? -7.897 -13.455 -9.695 1.00 92.75 309 ARG A C 1
ATOM 2391 O O . ARG A 1 309 ? -7.987 -14.478 -10.364 1.00 92.75 309 ARG A O 1
ATOM 2398 N N . ILE A 1 310 ? -6.886 -13.208 -8.870 1.00 89.94 310 ILE A N 1
ATOM 2399 C CA . ILE A 1 310 ? -5.805 -14.140 -8.580 1.00 89.94 310 ILE A CA 1
ATOM 2400 C C . ILE A 1 310 ? -5.878 -14.409 -7.085 1.00 89.94 310 ILE A C 1
ATOM 2402 O O . ILE A 1 310 ? -5.512 -13.543 -6.287 1.00 89.94 310 ILE A O 1
ATOM 2406 N N . GLY A 1 311 ? -6.370 -15.598 -6.739 1.00 88.12 311 GLY A N 1
ATOM 2407 C CA . GLY A 1 311 ? -6.334 -16.098 -5.372 1.00 88.12 311 GLY A CA 1
ATOM 2408 C C . GLY A 1 311 ? -4.896 -16.289 -4.890 1.00 88.12 311 GLY A C 1
ATOM 2409 O O . GLY A 1 311 ? -3.955 -16.329 -5.685 1.00 88.12 311 GLY A O 1
ATOM 2410 N N . GLY A 1 312 ? -4.711 -16.424 -3.583 1.00 90.88 312 GLY A N 1
ATOM 2411 C CA . GLY A 1 312 ? -3.382 -16.675 -3.042 1.00 90.88 312 GLY A CA 1
ATOM 2412 C C . GLY A 1 312 ? -3.402 -16.886 -1.543 1.00 90.88 312 GLY A C 1
ATOM 2413 O O . GLY A 1 312 ? -3.715 -17.968 -1.058 1.00 90.88 312 GLY A O 1
ATOM 2414 N N . VAL A 1 313 ? -3.035 -15.842 -0.821 1.00 94.50 313 VAL A N 1
ATOM 2415 C CA . VAL A 1 313 ? -2.731 -15.879 0.603 1.00 94.50 313 VAL A CA 1
ATOM 2416 C C . VAL A 1 313 ? -4.000 -16.124 1.424 1.00 94.50 313 VAL A C 1
ATOM 2418 O O . VAL A 1 313 ? -4.967 -15.366 1.342 1.00 94.50 313 VAL A O 1
ATOM 2421 N N . THR A 1 314 ? -3.980 -17.202 2.208 1.00 96.00 314 THR A N 1
ATOM 2422 C CA . THR A 1 314 ? -5.044 -17.646 3.122 1.00 96.00 314 THR A CA 1
ATOM 2423 C C . THR A 1 314 ? -4.895 -17.016 4.507 1.00 96.00 314 THR A C 1
ATOM 2425 O O . THR A 1 314 ? -3.851 -16.438 4.833 1.00 96.00 314 THR A O 1
ATOM 2428 N N . PHE A 1 315 ? -5.897 -17.181 5.377 1.00 95.62 315 PHE A N 1
ATOM 2429 C CA . PHE A 1 315 ? -5.765 -16.788 6.788 1.00 95.62 315 PHE A CA 1
ATOM 2430 C C . PHE A 1 315 ? -4.598 -17.493 7.486 1.00 95.62 315 PHE A C 1
ATOM 2432 O O . PHE A 1 315 ? -3.969 -16.903 8.361 1.00 95.62 315 PHE A O 1
ATOM 2439 N N . GLU A 1 316 ? -4.284 -18.728 7.092 1.00 94.44 316 GLU A N 1
ATOM 2440 C CA . GLU A 1 316 ? -3.146 -19.472 7.634 1.00 94.44 316 GLU A CA 1
ATOM 2441 C C . GLU A 1 316 ? -1.814 -18.779 7.322 1.00 94.44 316 GLU A C 1
ATOM 2443 O O . GLU A 1 316 ? -0.989 -18.607 8.222 1.00 94.44 316 GLU A O 1
ATOM 2448 N N . ILE A 1 317 ? -1.619 -18.329 6.077 1.00 94.88 317 ILE A N 1
ATOM 2449 C CA . ILE A 1 317 ? -0.394 -17.627 5.679 1.00 94.88 317 ILE A CA 1
ATOM 2450 C C . ILE A 1 317 ? -0.319 -16.259 6.366 1.00 94.88 317 ILE A C 1
ATOM 2452 O O . ILE A 1 317 ? 0.701 -15.958 6.981 1.00 94.88 317 ILE A O 1
ATOM 2456 N N . LEU A 1 318 ? -1.403 -15.472 6.366 1.00 95.56 318 LEU A N 1
ATOM 2457 C CA . LEU A 1 318 ? -1.436 -14.168 7.049 1.00 95.56 318 LEU A CA 1
ATOM 2458 C C . LEU A 1 318 ? -1.132 -14.298 8.547 1.00 95.56 318 LEU A C 1
ATOM 2460 O O . LEU A 1 318 ? -0.416 -13.477 9.127 1.00 95.56 318 LEU A O 1
ATOM 2464 N N . ALA A 1 319 ? -1.663 -15.339 9.187 1.00 94.56 319 ALA A N 1
ATOM 2465 C CA . ALA A 1 319 ? -1.399 -15.603 10.590 1.00 94.56 319 ALA A CA 1
ATOM 2466 C C . ALA A 1 319 ? 0.048 -16.029 10.838 1.00 94.56 319 ALA A C 1
ATOM 2468 O O . ALA A 1 319 ? 0.649 -15.611 11.830 1.00 94.56 319 ALA A O 1
ATOM 2469 N N . LYS A 1 320 ? 0.617 -16.840 9.940 1.00 93.75 320 LYS A N 1
ATOM 2470 C CA . LYS A 1 320 ? 2.025 -17.233 9.991 1.00 93.75 320 LYS A CA 1
ATOM 2471 C C . LYS A 1 320 ? 2.937 -16.016 9.847 1.00 93.75 320 LYS A C 1
ATOM 2473 O O . LYS A 1 320 ? 3.841 -15.865 10.656 1.00 93.75 320 LYS A O 1
ATOM 2478 N N . GLU A 1 321 ? 2.666 -15.119 8.904 1.00 93.81 321 GLU A N 1
ATOM 2479 C CA . GLU A 1 321 ? 3.429 -13.877 8.729 1.00 93.81 321 GLU A CA 1
ATOM 2480 C C . GLU A 1 321 ? 3.349 -12.970 9.964 1.00 93.81 321 GLU A C 1
ATOM 2482 O O . GLU A 1 321 ? 4.367 -12.452 10.425 1.00 93.81 321 GLU A O 1
ATOM 2487 N N . ALA A 1 322 ? 2.158 -12.810 10.553 1.00 93.50 322 ALA A N 1
ATOM 2488 C CA . ALA A 1 322 ? 1.992 -12.058 11.798 1.00 93.50 322 ALA A CA 1
ATOM 2489 C C . ALA A 1 322 ? 2.775 -12.688 12.963 1.00 93.50 322 ALA A C 1
ATOM 2491 O O . ALA A 1 322 ? 3.413 -11.975 13.743 1.00 93.50 322 ALA A O 1
ATOM 2492 N N . TYR A 1 323 ? 2.765 -14.019 13.056 1.00 92.19 323 TYR A N 1
ATOM 2493 C CA . TYR A 1 323 ? 3.522 -14.763 14.057 1.00 92.19 323 TYR A CA 1
ATOM 2494 C C . TYR A 1 323 ? 5.034 -14.641 13.843 1.00 92.19 323 TYR A C 1
ATOM 2496 O O . TYR A 1 323 ? 5.771 -14.420 14.798 1.00 92.19 323 TYR A O 1
ATOM 2504 N N . GLU A 1 324 ? 5.513 -14.732 12.603 1.00 90.38 324 GLU A N 1
ATOM 2505 C CA . GLU A 1 324 ? 6.928 -14.555 12.273 1.00 90.38 324 GLU A CA 1
ATOM 2506 C C . GLU A 1 324 ? 7.409 -13.139 12.603 1.00 90.38 324 GLU A C 1
ATOM 2508 O O . GLU A 1 324 ? 8.455 -12.998 13.234 1.00 90.38 324 GLU A O 1
ATOM 2513 N N . ARG A 1 325 ? 6.633 -12.092 12.286 1.00 90.88 325 ARG A N 1
ATOM 2514 C CA . ARG A 1 325 ? 6.958 -10.712 12.700 1.00 90.88 325 ARG A CA 1
ATOM 2515 C C . ARG A 1 325 ? 7.042 -10.569 14.219 1.00 90.88 325 ARG A C 1
ATOM 2517 O O . ARG A 1 325 ? 7.954 -9.914 14.732 1.00 90.88 325 ARG A O 1
ATOM 2524 N N . HIS A 1 326 ? 6.124 -11.201 14.955 1.00 92.56 326 HIS A N 1
ATOM 2525 C CA . HIS A 1 326 ? 6.171 -11.223 16.419 1.00 92.56 326 HIS A CA 1
ATOM 2526 C C . HIS A 1 326 ? 7.409 -11.956 16.938 1.00 92.56 326 HIS A C 1
ATOM 2528 O O . HIS A 1 326 ? 8.136 -11.410 17.767 1.00 92.56 326 HIS A O 1
ATOM 2534 N N . TYR A 1 327 ? 7.710 -13.131 16.386 1.00 88.81 327 TYR A N 1
ATOM 2535 C CA . TYR A 1 327 ? 8.878 -13.931 16.739 1.00 88.81 327 TYR A CA 1
ATOM 2536 C C . TYR A 1 327 ? 10.197 -13.204 16.453 1.00 88.81 327 TYR A C 1
ATOM 2538 O O . TYR A 1 327 ? 11.108 -13.234 17.276 1.00 88.81 327 TYR A O 1
ATOM 2546 N N . LEU A 1 328 ? 10.292 -12.485 15.333 1.00 86.00 328 LEU A N 1
ATOM 2547 C CA . LEU A 1 328 ? 11.451 -11.649 15.009 1.00 86.00 328 LEU A CA 1
ATOM 2548 C C . LEU A 1 328 ? 11.649 -10.493 16.002 1.00 86.00 328 LEU A C 1
ATOM 2550 O O . LEU A 1 328 ? 12.779 -10.054 16.194 1.00 86.00 328 LEU A O 1
ATOM 2554 N N . SER A 1 329 ? 10.571 -10.015 16.630 1.00 87.38 329 SER A N 1
ATOM 2555 C CA . SER A 1 329 ? 10.586 -8.837 17.509 1.00 87.38 329 SER A CA 1
ATOM 2556 C C . SER A 1 329 ? 10.721 -9.188 18.998 1.00 87.38 329 SER A C 1
ATOM 2558 O O . SER A 1 329 ? 11.355 -8.461 19.762 1.00 87.38 329 SER A O 1
ATOM 2560 N N . TYR A 1 330 ? 10.121 -10.299 19.434 1.00 87.62 330 TYR A N 1
ATOM 2561 C CA . TYR A 1 330 ? 10.044 -10.716 20.841 1.00 87.62 330 TYR A CA 1
ATOM 2562 C C . TYR A 1 330 ? 10.556 -12.140 21.103 1.00 87.62 330 TYR A C 1
ATOM 2564 O O . TYR A 1 330 ? 10.473 -12.613 22.237 1.00 87.62 330 TYR A O 1
ATOM 2572 N N . GLY A 1 331 ? 11.098 -12.823 20.092 1.00 80.50 331 GLY A N 1
ATOM 2573 C CA . GLY A 1 331 ? 11.674 -14.159 20.229 1.00 80.50 331 GLY A CA 1
ATOM 2574 C C . GLY A 1 331 ? 12.889 -14.208 21.160 1.00 80.50 331 GLY A C 1
ATOM 2575 O O . GLY A 1 331 ? 13.534 -13.205 21.466 1.00 80.50 331 GLY A O 1
ATOM 2576 N N . THR A 1 332 ? 13.229 -15.413 21.611 1.00 69.38 332 THR A N 1
ATOM 2577 C CA . THR A 1 332 ? 14.298 -15.683 22.589 1.00 69.38 332 THR A CA 1
ATOM 2578 C C . THR A 1 332 ? 15.704 -15.735 21.975 1.00 69.38 332 THR A C 1
ATOM 2580 O O . THR A 1 332 ? 16.589 -16.417 22.492 1.00 69.38 332 THR A O 1
ATOM 2583 N N . HIS A 1 333 ? 15.942 -15.030 20.868 1.00 64.81 333 HIS A N 1
ATOM 2584 C CA . HIS A 1 333 ? 17.253 -14.994 20.220 1.00 64.81 333 HIS A CA 1
ATOM 2585 C C . HIS A 1 333 ? 18.144 -13.890 20.795 1.00 64.81 333 HIS A C 1
ATOM 2587 O O . HIS A 1 333 ? 17.682 -12.813 21.142 1.00 64.81 333 HIS A O 1
ATOM 2593 N N . THR A 1 334 ? 19.448 -14.147 20.878 1.00 50.72 334 THR A N 1
ATOM 2594 C CA . THR A 1 334 ? 20.464 -13.225 21.422 1.00 50.72 334 THR A CA 1
ATOM 2595 C C . THR A 1 334 ? 21.061 -12.270 20.379 1.00 50.72 334 THR A C 1
ATOM 2597 O O . THR A 1 334 ? 22.056 -11.610 20.664 1.00 50.72 334 THR A O 1
ATOM 2600 N N . ALA A 1 335 ? 20.518 -12.224 19.160 1.00 55.69 335 ALA A N 1
ATOM 2601 C CA . ALA A 1 335 ? 21.042 -11.381 18.084 1.00 55.69 335 ALA A CA 1
ATOM 2602 C C . ALA A 1 335 ? 20.488 -9.945 18.144 1.00 55.69 335 ALA A C 1
ATOM 2604 O O . ALA A 1 335 ? 19.533 -9.675 18.868 1.00 55.69 335 ALA A O 1
ATOM 2605 N N . ASP A 1 336 ? 21.116 -9.050 17.377 1.00 55.88 336 ASP A N 1
ATOM 2606 C CA . ASP A 1 336 ? 20.906 -7.597 17.275 1.00 55.88 336 ASP A CA 1
ATOM 2607 C C . ASP A 1 336 ? 19.454 -7.201 16.907 1.00 55.88 336 ASP A C 1
ATOM 2609 O O . ASP A 1 336 ? 19.144 -6.823 15.781 1.00 55.88 336 ASP A O 1
ATOM 2613 N N . MET A 1 337 ? 18.527 -7.353 17.860 1.00 59.53 337 MET A N 1
ATOM 2614 C CA . MET A 1 337 ? 17.096 -7.018 17.737 1.00 59.53 337 MET A CA 1
ATOM 2615 C C . MET A 1 337 ? 16.812 -5.520 17.930 1.00 59.53 337 MET A C 1
ATOM 2617 O O . MET A 1 337 ? 15.653 -5.114 17.966 1.00 59.53 337 MET A O 1
ATOM 2621 N N . LEU A 1 338 ? 17.854 -4.707 18.114 1.00 62.59 338 LEU A N 1
ATOM 2622 C CA . LEU A 1 338 ? 17.751 -3.278 18.420 1.00 62.59 338 LEU A CA 1
ATOM 2623 C C . LEU A 1 338 ? 17.842 -2.397 17.175 1.00 62.59 338 LEU A C 1
ATOM 2625 O O . LEU A 1 338 ? 17.625 -1.193 17.258 1.00 62.59 338 LEU A O 1
ATOM 2629 N N . VAL A 1 339 ? 18.182 -2.986 16.029 1.00 75.12 339 VAL A N 1
ATOM 2630 C CA . VAL A 1 339 ? 18.254 -2.280 14.755 1.00 75.12 339 VAL A CA 1
ATOM 2631 C C . VAL A 1 339 ? 17.101 -2.736 13.877 1.00 75.12 339 VAL A C 1
ATOM 2633 O O . VAL A 1 339 ? 16.939 -3.923 13.584 1.00 75.12 339 VAL A O 1
ATOM 2636 N N . LEU A 1 340 ? 16.304 -1.771 13.419 1.00 83.31 340 LEU A N 1
ATOM 2637 C CA . LEU A 1 340 ? 15.240 -2.032 12.460 1.00 83.31 340 LEU A CA 1
ATOM 2638 C C . LEU A 1 340 ? 15.807 -2.631 11.176 1.00 83.31 340 LEU A C 1
ATOM 2640 O O . LEU A 1 340 ? 16.738 -2.096 10.566 1.00 83.31 340 LEU A O 1
ATOM 2644 N N . ARG A 1 341 ? 15.191 -3.726 10.729 1.00 82.62 341 ARG A N 1
ATOM 2645 C CA . ARG A 1 341 ? 15.539 -4.333 9.447 1.00 82.62 341 ARG A CA 1
ATOM 2646 C C . ARG A 1 341 ? 15.241 -3.361 8.315 1.00 82.62 341 ARG A C 1
ATOM 2648 O O . ARG A 1 341 ? 14.256 -2.623 8.330 1.00 82.62 341 ARG A O 1
ATOM 2655 N N . ASN A 1 342 ? 16.105 -3.393 7.312 1.00 87.56 342 ASN A N 1
ATOM 2656 C CA . ASN A 1 342 ? 15.918 -2.658 6.077 1.00 87.56 342 ASN A CA 1
ATOM 2657 C C . ASN A 1 342 ? 15.936 -3.655 4.913 1.00 87.56 342 ASN A C 1
ATOM 2659 O O . ASN A 1 342 ? 17.008 -3.906 4.358 1.00 87.56 342 ASN A O 1
ATOM 2663 N N . PRO A 1 343 ? 14.779 -4.264 4.590 1.00 88.31 343 PRO A N 1
ATOM 2664 C CA . PRO A 1 343 ? 14.683 -5.218 3.493 1.00 88.31 343 PRO A CA 1
ATOM 2665 C C . PRO A 1 343 ? 14.894 -4.552 2.128 1.00 88.31 343 PRO A C 1
ATOM 2667 O O . PRO A 1 343 ? 15.197 -5.257 1.182 1.00 88.31 343 PRO A O 1
ATOM 2670 N N . GLY A 1 344 ? 14.821 -3.221 2.020 1.00 91.12 344 GLY A N 1
ATOM 2671 C CA . GLY A 1 344 ? 14.933 -2.526 0.740 1.00 91.12 344 GLY A CA 1
ATOM 2672 C C . GLY A 1 344 ? 13.684 -2.739 -0.104 1.00 91.12 344 GLY A C 1
ATOM 2673 O O . GLY A 1 344 ? 13.747 -3.398 -1.124 1.00 91.12 344 GLY A O 1
ATOM 2674 N N . ASN A 1 345 ? 12.543 -2.215 0.346 1.00 89.56 345 ASN A N 1
ATOM 2675 C CA . ASN A 1 345 ? 11.279 -2.318 -0.392 1.00 89.56 345 ASN A CA 1
ATOM 2676 C C . ASN A 1 345 ? 11.195 -1.256 -1.497 1.00 89.56 345 ASN A C 1
ATOM 2678 O O . ASN A 1 345 ? 10.534 -1.464 -2.512 1.00 89.56 345 ASN A O 1
ATOM 2682 N N . TYR A 1 346 ? 11.834 -0.101 -1.282 1.00 90.56 346 TYR A N 1
ATOM 2683 C CA . TYR A 1 346 ? 11.858 1.004 -2.243 1.00 90.56 346 TYR A CA 1
ATOM 2684 C C . TYR A 1 346 ? 13.165 1.042 -3.034 1.00 90.56 346 TYR A C 1
ATOM 2686 O O . TYR A 1 346 ? 13.149 1.320 -4.231 1.00 90.56 346 TYR A O 1
ATOM 2694 N N . HIS A 1 347 ? 14.292 0.752 -2.382 1.00 91.44 347 HIS A N 1
ATOM 2695 C CA . HIS A 1 347 ? 15.596 0.637 -3.026 1.00 91.44 347 HIS A CA 1
ATOM 2696 C C . HIS A 1 347 ? 16.190 -0.748 -2.825 1.00 91.44 347 HIS A C 1
ATOM 2698 O O . HIS A 1 347 ? 16.244 -1.245 -1.700 1.00 91.44 347 HIS A O 1
ATOM 2704 N N . TRP A 1 348 ? 16.775 -1.291 -3.894 1.00 93.38 348 TRP A N 1
ATOM 2705 C CA . TRP A 1 348 ? 17.508 -2.547 -3.832 1.00 93.38 348 TRP A CA 1
ATOM 2706 C C . TRP A 1 348 ? 18.588 -2.526 -2.743 1.00 93.38 348 TRP A C 1
ATOM 2708 O O . TRP A 1 348 ? 19.398 -1.594 -2.648 1.00 93.38 348 TRP A O 1
ATOM 2718 N N . ARG A 1 349 ? 18.638 -3.599 -1.947 1.00 91.94 349 ARG A N 1
ATOM 2719 C CA . ARG A 1 349 ? 19.693 -3.848 -0.960 1.00 91.94 349 ARG A CA 1
ATOM 2720 C C . ARG A 1 349 ? 20.205 -5.276 -1.064 1.00 91.94 349 ARG A C 1
ATOM 2722 O O . ARG A 1 349 ? 19.449 -6.220 -1.272 1.00 91.94 349 ARG A O 1
ATOM 2729 N N . SER A 1 350 ? 21.509 -5.441 -0.856 1.00 90.25 350 SER A N 1
ATOM 2730 C CA . SER A 1 350 ? 22.116 -6.770 -0.781 1.00 90.25 350 SER A CA 1
ATOM 2731 C C . SER A 1 350 ? 21.539 -7.554 0.402 1.00 90.25 350 SER A C 1
ATOM 2733 O O . SER A 1 350 ? 21.534 -7.057 1.527 1.00 90.25 350 SER A O 1
ATOM 2735 N N . GLY A 1 351 ? 21.044 -8.767 0.143 1.00 88.00 351 GLY A N 1
ATOM 2736 C CA . GLY A 1 351 ? 20.366 -9.606 1.141 1.00 88.00 351 GLY A CA 1
ATOM 2737 C C . GLY A 1 351 ? 18.931 -9.178 1.480 1.00 88.00 351 GLY A C 1
ATOM 2738 O O . GLY A 1 351 ? 18.342 -9.747 2.396 1.00 88.00 351 GLY A O 1
ATOM 2739 N N . GLY A 1 352 ? 18.395 -8.185 0.768 1.00 91.31 352 GLY A N 1
ATOM 2740 C CA . GLY A 1 352 ? 17.033 -7.688 0.913 1.00 91.31 352 GLY A CA 1
ATOM 2741 C C . GLY A 1 352 ? 16.033 -8.320 -0.057 1.00 91.31 352 GLY A C 1
ATOM 2742 O O . GLY A 1 352 ? 16.274 -9.387 -0.630 1.00 91.31 352 GLY A O 1
ATOM 2743 N N . GLU A 1 353 ? 14.913 -7.626 -0.229 1.00 92.19 353 GLU A N 1
ATOM 2744 C CA . GLU A 1 353 ? 13.866 -7.931 -1.193 1.00 92.19 353 GLU A CA 1
ATOM 2745 C C . GLU A 1 353 ? 14.437 -7.952 -2.619 1.00 92.19 353 GLU A C 1
ATOM 2747 O O . GLU A 1 353 ? 15.412 -7.266 -2.954 1.00 92.19 353 GLU A O 1
ATOM 2752 N N . LYS A 1 354 ? 13.865 -8.800 -3.475 1.00 93.06 354 LYS A N 1
ATOM 2753 C CA . LYS A 1 354 ? 14.305 -8.897 -4.869 1.00 93.06 354 LYS A CA 1
ATOM 2754 C C . LYS A 1 354 ? 13.790 -7.703 -5.672 1.00 93.06 354 LYS A C 1
ATOM 2756 O O . LYS A 1 354 ? 12.668 -7.261 -5.487 1.00 93.06 354 LYS A O 1
ATOM 2761 N N . HIS A 1 355 ? 14.602 -7.216 -6.606 1.00 95.12 355 HIS A N 1
ATOM 2762 C CA . HIS A 1 355 ? 14.191 -6.198 -7.571 1.00 95.12 355 HIS A CA 1
ATOM 2763 C C . HIS A 1 355 ? 14.492 -6.678 -8.984 1.00 95.12 355 HIS A C 1
ATOM 2765 O O . HIS A 1 355 ? 15.517 -7.324 -9.208 1.00 95.12 355 HIS A O 1
ATOM 2771 N N . ILE A 1 356 ? 13.624 -6.340 -9.942 1.00 93.81 356 ILE A N 1
ATOM 2772 C CA . ILE A 1 356 ? 13.864 -6.647 -11.361 1.00 93.81 356 ILE A CA 1
ATOM 2773 C C . ILE A 1 356 ? 15.120 -5.921 -11.858 1.00 93.81 356 ILE A C 1
ATOM 2775 O O . ILE A 1 356 ? 15.888 -6.507 -12.618 1.00 93.81 356 ILE A O 1
ATOM 2779 N N . ASN A 1 357 ? 15.353 -4.676 -11.424 1.00 93.00 357 ASN A N 1
ATOM 2780 C CA . ASN A 1 357 ? 16.565 -3.937 -11.774 1.00 93.00 357 ASN A CA 1
ATOM 2781 C C . ASN A 1 357 ? 17.638 -4.118 -10.695 1.00 93.00 357 ASN A C 1
ATOM 2783 O O . ASN A 1 357 ? 17.945 -3.200 -9.935 1.00 93.00 357 ASN A O 1
ATOM 2787 N N . ASP A 1 358 ? 18.227 -5.310 -10.622 1.00 91.38 358 ASP A N 1
ATOM 2788 C CA . ASP A 1 358 ? 19.361 -5.546 -9.734 1.00 91.38 358 ASP A CA 1
ATOM 2789 C C . ASP A 1 358 ? 20.683 -5.009 -10.338 1.00 91.38 358 ASP A C 1
ATOM 2791 O O . ASP A 1 358 ? 20.881 -5.056 -11.559 1.00 91.38 358 ASP A O 1
ATOM 2795 N N . PRO A 1 359 ? 21.630 -4.509 -9.518 1.00 93.25 359 PRO A N 1
ATOM 2796 C CA . PRO A 1 359 ? 22.865 -3.904 -10.025 1.00 93.25 359 PRO A CA 1
ATOM 2797 C C . PRO A 1 359 ? 23.726 -4.832 -10.889 1.00 93.25 359 PRO A C 1
ATOM 2799 O O . PRO A 1 359 ? 24.399 -4.358 -11.805 1.00 93.25 359 PRO A O 1
ATOM 2802 N N . LEU A 1 360 ? 23.712 -6.142 -10.615 1.00 91.75 360 LEU A N 1
ATOM 2803 C CA . LEU A 1 360 ? 24.506 -7.118 -11.358 1.00 91.75 360 LEU A CA 1
ATOM 2804 C C . LEU A 1 360 ? 23.954 -7.294 -12.777 1.00 91.75 360 LEU A C 1
ATOM 2806 O O . LEU A 1 360 ? 24.718 -7.255 -13.744 1.00 91.75 360 LEU A O 1
ATOM 2810 N N . SER A 1 361 ? 22.636 -7.424 -12.919 1.00 93.88 361 SER A N 1
ATOM 2811 C CA . SER A 1 361 ? 21.958 -7.460 -14.216 1.00 93.88 361 SER A CA 1
ATOM 2812 C C . SER A 1 361 ? 22.214 -6.181 -15.006 1.00 93.88 361 SER A C 1
ATOM 2814 O O . SER A 1 361 ? 22.589 -6.253 -16.176 1.00 93.88 361 SER A O 1
ATOM 2816 N N . ILE A 1 362 ? 22.097 -5.008 -14.377 1.00 95.50 362 ILE A N 1
ATOM 2817 C CA . ILE A 1 362 ? 22.343 -3.731 -15.063 1.00 95.50 362 ILE A CA 1
ATOM 2818 C C . ILE A 1 362 ? 23.797 -3.618 -15.542 1.00 95.50 362 ILE A C 1
ATOM 2820 O O . ILE A 1 362 ? 24.025 -3.227 -16.688 1.00 95.50 362 ILE A O 1
ATOM 2824 N N . ALA A 1 363 ? 24.776 -4.008 -14.722 1.00 95.88 363 ALA A N 1
ATOM 2825 C CA . ALA A 1 363 ? 26.185 -3.995 -15.115 1.00 95.88 363 ALA A CA 1
ATOM 2826 C C . ALA A 1 363 ? 26.464 -4.935 -16.303 1.00 95.88 363 ALA A C 1
ATOM 2828 O O . ALA A 1 363 ? 27.111 -4.535 -17.272 1.00 95.88 363 ALA A O 1
ATOM 2829 N N . ASN A 1 364 ? 25.920 -6.157 -16.273 1.00 96.81 364 ASN A N 1
ATOM 2830 C CA . ASN A 1 364 ? 26.061 -7.118 -17.370 1.00 96.81 364 ASN A CA 1
ATOM 2831 C C . ASN A 1 364 ? 25.384 -6.623 -18.662 1.00 96.81 364 ASN A C 1
ATOM 2833 O O . ASN A 1 364 ? 25.936 -6.795 -19.749 1.00 96.81 364 ASN A O 1
ATOM 2837 N N . LEU A 1 365 ? 24.223 -5.964 -18.562 1.00 97.12 365 LEU A N 1
ATOM 2838 C CA . LEU A 1 365 ? 23.542 -5.366 -19.715 1.00 97.12 365 LEU A CA 1
ATOM 2839 C C . LEU A 1 365 ? 24.366 -4.233 -20.337 1.00 97.12 365 LEU A C 1
ATOM 2841 O O . LEU A 1 365 ? 24.478 -4.149 -21.561 1.00 97.12 365 LEU A O 1
ATOM 2845 N N . GLN A 1 366 ? 24.960 -3.374 -19.506 1.00 96.88 366 GLN A N 1
ATOM 2846 C CA . GLN A 1 366 ? 25.838 -2.296 -19.964 1.00 96.88 366 GLN A CA 1
ATOM 2847 C C . GLN A 1 366 ? 27.090 -2.851 -20.654 1.00 96.88 366 GLN A C 1
ATOM 2849 O O . GLN A 1 366 ? 27.431 -2.401 -21.748 1.00 96.88 366 GLN A O 1
ATOM 2854 N N . GLU A 1 367 ? 27.736 -3.865 -20.071 1.00 96.44 367 GLU A N 1
ATOM 2855 C CA . GLU A 1 367 ? 28.887 -4.542 -20.680 1.00 96.44 367 GLU A CA 1
ATOM 2856 C C . GLU A 1 367 ? 28.514 -5.168 -22.034 1.00 96.44 367 GLU A C 1
ATOM 2858 O O . GLU A 1 367 ? 29.233 -4.990 -23.023 1.00 96.44 367 GLU A O 1
ATOM 2863 N N . ALA A 1 368 ? 27.366 -5.847 -22.109 1.00 97.12 368 ALA A N 1
ATOM 2864 C CA . ALA A 1 368 ? 26.866 -6.448 -23.339 1.00 97.12 368 ALA A CA 1
ATOM 2865 C C . ALA A 1 368 ? 26.608 -5.399 -24.432 1.00 97.12 368 ALA A C 1
ATOM 2867 O O . ALA A 1 368 ? 27.024 -5.590 -25.576 1.00 97.12 368 ALA A O 1
ATOM 2868 N N . ALA A 1 369 ? 25.965 -4.280 -24.089 1.00 95.06 369 ALA A N 1
ATOM 2869 C CA . ALA A 1 369 ? 25.624 -3.225 -25.039 1.00 95.06 369 ALA A CA 1
ATOM 2870 C C . ALA A 1 369 ? 26.856 -2.458 -25.550 1.00 95.06 369 ALA A C 1
ATOM 2872 O O . ALA A 1 369 ? 26.934 -2.146 -26.739 1.00 95.06 369 ALA A O 1
ATOM 2873 N N . VAL A 1 370 ? 27.825 -2.172 -24.674 1.00 95.56 370 VAL A N 1
ATOM 2874 C CA . VAL A 1 370 ? 29.024 -1.389 -25.019 1.00 95.56 370 VAL A CA 1
ATOM 2875 C C . VAL A 1 370 ? 30.058 -2.242 -25.753 1.00 95.56 370 VAL A C 1
ATOM 2877 O O . VAL A 1 370 ? 30.547 -1.844 -26.811 1.00 95.56 370 VAL A O 1
ATOM 2880 N N . ASN A 1 371 ? 30.365 -3.434 -25.233 1.00 96.06 371 ASN A N 1
ATOM 2881 C CA . ASN A 1 371 ? 31.440 -4.285 -25.753 1.00 96.06 371 ASN A CA 1
ATOM 2882 C C . ASN A 1 371 ? 30.953 -5.351 -26.745 1.00 96.06 371 ASN A C 1
ATOM 2884 O O . ASN A 1 371 ? 31.766 -6.125 -27.248 1.00 96.06 371 ASN A O 1
ATOM 2888 N N . LYS A 1 372 ? 29.642 -5.418 -27.023 1.00 95.12 372 LYS A N 1
ATOM 2889 C CA . LYS A 1 372 ? 29.014 -6.468 -27.850 1.00 95.12 372 LYS A CA 1
ATOM 2890 C C . LYS A 1 372 ? 29.334 -7.881 -27.340 1.00 95.12 372 LYS A C 1
ATOM 2892 O O . LYS A 1 372 ? 29.522 -8.810 -28.122 1.00 95.12 372 LYS A O 1
ATOM 2897 N N . SER A 1 373 ? 29.425 -8.027 -26.018 1.00 96.12 373 SER A N 1
ATOM 2898 C CA . SER A 1 373 ? 29.798 -9.277 -25.356 1.00 96.12 373 SER A CA 1
ATOM 2899 C C . SER A 1 373 ? 28.589 -10.199 -25.199 1.00 96.12 373 SER A C 1
ATOM 2901 O O . SER A 1 373 ? 27.686 -9.927 -24.406 1.00 96.12 373 SER A O 1
ATOM 2903 N N . THR A 1 374 ? 28.579 -11.317 -25.931 1.00 95.38 374 THR A N 1
ATOM 2904 C CA . THR A 1 374 ? 27.528 -12.343 -25.813 1.00 95.38 374 THR A CA 1
ATOM 2905 C C . THR A 1 374 ? 27.524 -12.987 -24.429 1.00 95.38 374 THR A C 1
ATOM 2907 O O . THR A 1 374 ? 26.462 -13.157 -23.845 1.00 95.38 374 THR A O 1
ATOM 2910 N N . SER A 1 375 ? 28.698 -13.249 -23.845 1.00 96.44 375 SER A N 1
ATOM 2911 C CA . SER A 1 375 ? 28.795 -13.850 -22.508 1.00 96.44 375 SER A CA 1
ATOM 2912 C C . SER A 1 375 ? 28.268 -12.929 -21.402 1.00 96.44 375 SER A C 1
ATOM 2914 O O . SER A 1 375 ? 27.719 -13.400 -20.408 1.00 96.44 375 SER A O 1
ATOM 2916 N N . ALA A 1 376 ? 28.408 -11.606 -21.552 1.00 96.44 376 ALA A N 1
ATOM 2917 C CA . ALA A 1 376 ? 27.769 -10.647 -20.653 1.00 96.44 376 ALA A CA 1
ATOM 2918 C C . ALA A 1 376 ? 26.241 -10.646 -20.826 1.00 96.44 376 ALA A C 1
ATOM 2920 O O . ALA A 1 376 ? 25.518 -10.608 -19.833 1.00 96.44 376 ALA A O 1
ATOM 2921 N N . TYR A 1 377 ? 25.746 -10.762 -22.063 1.00 96.69 377 TYR A N 1
ATOM 2922 C CA . TYR A 1 377 ? 24.310 -10.855 -22.330 1.00 96.69 377 TYR A CA 1
ATOM 2923 C C . TYR A 1 377 ? 23.684 -12.136 -21.758 1.00 96.69 377 TYR A C 1
ATOM 2925 O O . TYR A 1 377 ? 22.598 -12.075 -21.185 1.00 96.69 377 TYR A O 1
ATOM 2933 N N . ASP A 1 378 ? 24.376 -13.275 -21.842 1.00 96.94 378 ASP A N 1
ATOM 2934 C CA . ASP A 1 378 ? 23.914 -14.539 -21.255 1.00 96.94 378 ASP A CA 1
ATOM 2935 C C . ASP A 1 378 ? 23.807 -14.445 -19.725 1.00 96.94 378 ASP A C 1
ATOM 2937 O O . ASP A 1 378 ? 22.769 -14.793 -19.159 1.00 96.94 378 ASP A O 1
ATOM 2941 N N . ARG A 1 379 ? 24.818 -13.860 -19.061 1.00 95.81 379 ARG A N 1
ATOM 2942 C CA . ARG A 1 379 ? 24.784 -13.582 -17.612 1.00 95.81 379 ARG A CA 1
ATOM 2943 C C . ARG A 1 379 ? 23.651 -12.624 -17.228 1.00 95.81 379 ARG A C 1
ATOM 2945 O O . ARG A 1 379 ? 22.969 -12.845 -16.229 1.00 95.81 379 ARG A O 1
ATOM 2952 N N . PHE A 1 380 ? 23.427 -11.572 -18.021 1.00 96.44 380 PHE A N 1
ATOM 2953 C CA . PHE A 1 380 ? 22.293 -10.659 -17.839 1.00 96.44 380 PHE A CA 1
ATOM 2954 C C . PHE A 1 380 ? 20.953 -11.394 -17.948 1.00 96.44 380 PHE A C 1
ATOM 2956 O O . PHE A 1 380 ? 20.079 -11.197 -17.102 1.00 96.44 380 PHE A O 1
ATOM 2963 N N . ARG A 1 381 ? 20.794 -12.245 -18.969 1.00 95.25 381 ARG A N 1
ATOM 2964 C CA . ARG A 1 381 ? 19.573 -13.023 -19.203 1.00 95.25 381 ARG A CA 1
ATOM 2965 C C . ARG A 1 381 ? 19.267 -13.923 -18.012 1.00 95.25 381 ARG A C 1
ATOM 2967 O O . ARG A 1 381 ? 18.140 -13.903 -17.535 1.00 95.25 381 ARG A O 1
ATOM 2974 N N . GLU A 1 382 ? 20.243 -14.693 -17.543 1.00 94.19 382 GLU A N 1
ATOM 2975 C CA . GLU A 1 382 ? 20.071 -15.615 -16.413 1.00 94.19 382 GLU A CA 1
ATOM 2976 C C . GLU A 1 382 ? 19.642 -14.872 -15.142 1.00 94.19 382 GLU A C 1
ATOM 2978 O O . GLU A 1 382 ? 18.574 -15.155 -14.600 1.00 94.19 382 GLU A O 1
ATOM 2983 N N . SER A 1 383 ? 20.400 -13.845 -14.749 1.00 93.31 383 SER A N 1
ATOM 2984 C CA . SER A 1 383 ? 20.112 -13.028 -13.563 1.00 93.31 383 SER A CA 1
ATOM 2985 C C . SER A 1 383 ? 18.742 -12.338 -13.644 1.00 93.31 383 SER A C 1
ATOM 2987 O O . SER A 1 383 ? 17.943 -12.386 -12.709 1.00 93.31 383 SER A O 1
ATOM 2989 N N . THR A 1 384 ? 18.400 -11.768 -14.804 1.00 94.06 384 THR A N 1
ATOM 2990 C CA . THR A 1 384 ? 17.100 -11.110 -15.006 1.00 94.06 384 THR A CA 1
ATOM 2991 C C . THR A 1 384 ? 15.944 -12.105 -14.949 1.00 94.06 384 THR A C 1
ATOM 2993 O O . THR A 1 384 ? 14.888 -11.780 -14.411 1.00 94.06 384 THR A O 1
ATOM 2996 N N . MET A 1 385 ? 16.103 -13.316 -15.492 1.00 92.94 385 MET A N 1
ATOM 2997 C CA . MET A 1 385 ? 15.053 -14.339 -15.446 1.00 92.94 385 MET A CA 1
ATOM 2998 C C . MET A 1 385 ? 14.775 -14.803 -14.012 1.00 92.94 385 MET A C 1
ATOM 3000 O O . MET A 1 385 ? 13.608 -14.987 -13.659 1.00 92.94 385 MET A O 1
ATOM 3004 N N . GLU A 1 386 ? 15.805 -14.917 -13.170 1.00 92.25 386 GLU A N 1
ATOM 3005 C CA . GLU A 1 386 ? 15.636 -15.188 -11.738 1.00 92.25 386 GLU A CA 1
ATOM 3006 C C . GLU A 1 386 ? 14.882 -14.056 -11.028 1.00 92.25 386 GLU A C 1
ATOM 3008 O O . GLU A 1 386 ? 13.902 -14.315 -10.324 1.00 92.25 386 GLU A O 1
ATOM 3013 N N . SER A 1 387 ? 15.269 -12.798 -11.262 1.00 92.75 387 SER A N 1
ATOM 3014 C CA . SER A 1 387 ? 14.585 -11.632 -10.684 1.00 92.75 387 SER A CA 1
ATOM 3015 C C . SER A 1 387 ? 13.130 -11.524 -11.157 1.00 92.75 387 SER A C 1
ATOM 3017 O O . SER A 1 387 ? 12.224 -11.266 -10.368 1.00 92.75 387 SER A O 1
ATOM 3019 N N . VAL A 1 388 ? 12.856 -11.795 -12.435 1.00 94.00 388 VAL A N 1
ATOM 3020 C CA . VAL A 1 388 ? 11.494 -11.816 -12.997 1.00 94.00 388 VAL A CA 1
ATOM 3021 C C . VAL A 1 388 ? 10.642 -12.918 -12.373 1.00 94.00 388 VAL A C 1
ATOM 3023 O O . VAL A 1 388 ? 9.461 -12.670 -12.102 1.00 94.00 388 VAL A O 1
ATOM 3026 N N . LYS A 1 389 ? 11.221 -14.105 -12.144 1.00 93.31 389 LYS A N 1
ATOM 3027 C CA . LYS A 1 389 ? 10.571 -15.217 -11.441 1.00 93.31 389 LYS A CA 1
ATOM 3028 C C . LYS A 1 389 ? 10.204 -14.820 -10.019 1.00 93.31 389 LYS A C 1
ATOM 3030 O O . LYS A 1 389 ? 9.069 -15.041 -9.617 1.00 93.31 389 LYS A O 1
ATOM 3035 N N . ALA A 1 390 ? 11.110 -14.173 -9.295 1.00 92.62 390 ALA A N 1
ATOM 3036 C CA . ALA A 1 390 ? 10.837 -13.712 -7.939 1.00 92.62 390 ALA A CA 1
ATOM 3037 C C . ALA A 1 390 ? 9.775 -12.596 -7.884 1.00 92.62 390 ALA A C 1
ATOM 3039 O O . ALA A 1 390 ? 8.926 -12.612 -7.000 1.00 92.62 390 ALA A O 1
ATOM 3040 N N . CYS A 1 391 ? 9.787 -11.645 -8.827 1.00 94.31 391 CYS A N 1
ATOM 3041 C CA . CYS A 1 391 ? 9.004 -10.415 -8.673 1.00 94.31 391 CYS A CA 1
ATOM 3042 C C . CYS A 1 391 ? 7.643 -10.386 -9.385 1.00 94.31 391 CYS A C 1
ATOM 3044 O O . CYS A 1 391 ? 6.766 -9.611 -8.998 1.00 94.31 391 CYS A O 1
ATOM 3046 N N . SER A 1 392 ? 7.442 -11.167 -10.451 1.00 93.50 392 SER A N 1
ATOM 3047 C CA . SER A 1 392 ? 6.317 -10.953 -11.375 1.00 93.50 392 SER A CA 1
ATOM 3048 C C . SER A 1 392 ? 5.486 -12.203 -11.652 1.00 93.50 392 SER A C 1
ATOM 3050 O O . SER A 1 392 ? 6.006 -13.314 -11.701 1.00 93.50 392 SER A O 1
ATOM 3052 N N . LEU A 1 393 ? 4.197 -12.010 -11.961 1.00 92.81 393 LEU A N 1
ATOM 3053 C CA . LEU A 1 393 ? 3.295 -13.104 -12.350 1.00 92.81 393 LEU A CA 1
ATOM 3054 C C . LEU A 1 393 ? 3.773 -13.841 -13.604 1.00 92.81 393 LEU A C 1
ATOM 3056 O O . LEU A 1 393 ? 3.713 -15.063 -13.660 1.00 92.81 393 LEU A O 1
ATOM 3060 N N . ARG A 1 394 ? 4.298 -13.117 -14.603 1.00 94.25 394 ARG A N 1
ATOM 3061 C CA . ARG A 1 394 ? 4.833 -13.742 -15.825 1.00 94.25 394 ARG A CA 1
ATOM 3062 C C . ARG A 1 394 ? 6.036 -14.645 -15.547 1.00 94.25 394 ARG A C 1
ATOM 3064 O O . ARG A 1 394 ? 6.304 -15.538 -16.335 1.00 94.25 394 ARG A O 1
ATOM 3071 N N . GLY A 1 395 ? 6.754 -14.403 -14.452 1.00 92.94 395 GLY A N 1
ATOM 3072 C CA . GLY A 1 395 ? 7.863 -15.241 -14.017 1.00 92.94 395 GLY A CA 1
ATOM 3073 C C . GLY A 1 395 ? 7.428 -16.563 -13.378 1.00 92.94 395 GLY A C 1
ATOM 3074 O O . GLY A 1 395 ? 8.245 -17.467 -13.256 1.00 92.94 395 GLY A O 1
ATOM 3075 N N . GLN A 1 396 ? 6.149 -16.691 -13.016 1.00 92.19 396 GLN A N 1
ATOM 3076 C CA . GLN A 1 396 ? 5.543 -17.923 -12.498 1.00 92.19 396 GLN A CA 1
ATOM 3077 C C . GLN A 1 396 ? 5.000 -18.833 -13.613 1.00 92.19 396 GLN A C 1
ATOM 3079 O O . GLN A 1 396 ? 4.468 -19.903 -13.334 1.00 92.19 396 GLN A O 1
ATOM 3084 N N . LEU A 1 397 ? 5.094 -18.401 -14.875 1.00 94.44 397 LEU A N 1
ATOM 3085 C CA . LEU A 1 397 ? 4.625 -19.156 -16.032 1.00 94.44 397 LEU A CA 1
ATOM 3086 C C . LEU A 1 397 ? 5.786 -19.908 -16.684 1.00 94.44 397 LEU A C 1
ATOM 3088 O O . LEU A 1 397 ? 6.878 -19.364 -16.845 1.00 94.44 397 LEU A O 1
ATOM 3092 N N . GLU A 1 398 ? 5.516 -21.132 -17.130 1.00 93.44 398 GLU A N 1
ATOM 3093 C CA . GLU A 1 398 ? 6.440 -21.932 -17.933 1.00 93.44 398 GLU A CA 1
ATOM 3094 C C . GLU A 1 398 ? 5.892 -22.097 -19.354 1.00 93.44 398 GLU A C 1
ATOM 3096 O O . GLU A 1 398 ? 4.688 -22.258 -19.567 1.00 93.44 398 GLU A O 1
ATOM 3101 N N . LEU A 1 399 ? 6.782 -22.025 -20.346 1.00 93.00 399 LEU A N 1
ATOM 3102 C CA . LEU A 1 399 ? 6.415 -22.257 -21.739 1.00 93.00 399 LEU A CA 1
ATOM 3103 C C . LEU A 1 399 ? 6.364 -23.763 -21.998 1.00 93.00 399 LEU A C 1
ATOM 3105 O O . LEU A 1 399 ? 7.376 -24.448 -21.869 1.00 93.00 399 LEU A O 1
ATOM 3109 N N . VAL A 1 400 ? 5.204 -24.269 -22.415 1.00 94.06 400 VAL A N 1
ATOM 3110 C CA . VAL A 1 400 ? 5.070 -25.653 -22.883 1.00 94.06 400 VAL A CA 1
ATOM 3111 C C . VAL A 1 400 ? 5.629 -25.738 -24.299 1.00 94.06 400 VAL A C 1
ATOM 3113 O O . VAL A 1 400 ? 5.083 -25.145 -25.232 1.00 94.06 400 VAL A O 1
ATOM 3116 N N . THR A 1 401 ? 6.745 -26.442 -24.456 1.00 92.50 401 THR A N 1
ATOM 3117 C CA . THR A 1 401 ? 7.436 -26.585 -25.739 1.00 92.50 401 THR A CA 1
ATOM 3118 C C . THR A 1 401 ? 6.897 -27.766 -26.548 1.00 92.50 401 THR A C 1
ATOM 3120 O O . THR A 1 401 ? 6.383 -28.742 -26.008 1.00 92.50 401 THR A O 1
ATOM 3123 N N . SER A 1 402 ? 7.006 -27.665 -27.876 1.00 92.12 402 SER A N 1
ATOM 3124 C CA . SER A 1 402 ? 6.723 -28.771 -28.799 1.00 92.12 402 SER A CA 1
ATOM 3125 C C . SER A 1 402 ? 7.815 -29.839 -28.704 1.00 92.12 402 SER A C 1
ATOM 3127 O O . SER A 1 402 ? 8.994 -29.501 -28.595 1.00 92.12 402 SER A O 1
ATOM 3129 N N . GLU A 1 403 ? 7.441 -31.113 -28.843 1.00 92.31 403 GLU A N 1
ATOM 3130 C CA . GLU A 1 403 ? 8.392 -32.231 -28.956 1.00 92.31 403 GLU A CA 1
ATOM 3131 C C . GLU A 1 403 ? 9.274 -32.129 -30.212 1.00 92.31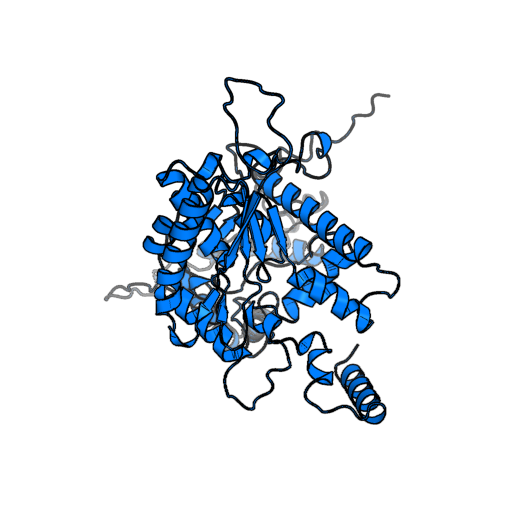 403 GLU A C 1
ATOM 3133 O O . GLU A 1 403 ? 10.389 -32.643 -30.236 1.00 92.31 403 GLU A O 1
ATOM 3138 N N . ASN A 1 404 ? 8.792 -31.430 -31.245 1.00 92.62 404 ASN A N 1
ATOM 3139 C CA . ASN A 1 404 ? 9.496 -31.235 -32.509 1.00 92.62 404 ASN A CA 1
ATOM 3140 C C . ASN A 1 404 ? 9.951 -29.770 -32.635 1.00 92.62 404 ASN A C 1
ATOM 3142 O O . ASN A 1 404 ? 9.141 -28.926 -33.041 1.00 92.62 404 ASN A O 1
ATOM 3146 N N . PRO A 1 405 ? 11.204 -29.434 -32.271 1.00 92.12 405 PRO A N 1
ATOM 3147 C CA . PRO A 1 405 ? 11.752 -28.102 -32.488 1.00 92.12 405 PRO A CA 1
ATOM 3148 C C . PRO A 1 405 ? 11.984 -27.854 -33.983 1.00 92.12 405 PRO A C 1
ATOM 3150 O O . PRO A 1 405 ? 12.376 -28.752 -34.727 1.00 92.12 405 PRO A O 1
ATOM 3153 N N . ILE A 1 406 ? 11.753 -26.618 -34.419 1.00 94.06 406 ILE A N 1
ATOM 3154 C CA . ILE A 1 406 ? 12.054 -26.177 -35.784 1.00 94.06 406 ILE A CA 1
ATOM 3155 C C . ILE A 1 406 ? 13.438 -25.531 -35.846 1.00 94.06 406 ILE A C 1
ATOM 3157 O O . ILE A 1 406 ? 13.933 -25.001 -34.851 1.00 94.06 406 ILE A O 1
ATOM 3161 N N . ASP A 1 407 ? 14.048 -25.552 -37.028 1.00 94.62 407 ASP A N 1
ATOM 3162 C CA . ASP A 1 407 ? 15.301 -24.844 -37.271 1.00 94.62 407 ASP A CA 1
ATOM 3163 C C . ASP A 1 407 ? 15.098 -23.322 -37.157 1.00 94.62 407 ASP A C 1
ATOM 3165 O O . ASP A 1 407 ? 14.111 -22.775 -37.657 1.00 94.62 407 ASP A O 1
ATOM 3169 N N . ILE A 1 408 ? 16.042 -22.627 -36.514 1.00 93.75 408 ILE A N 1
ATOM 3170 C CA . ILE A 1 408 ? 15.972 -21.176 -36.295 1.00 93.75 408 ILE A CA 1
ATOM 3171 C C . ILE A 1 408 ? 15.942 -20.375 -37.605 1.00 93.75 408 ILE A C 1
ATOM 3173 O O . ILE A 1 408 ? 15.399 -19.275 -37.630 1.00 93.75 408 ILE A O 1
ATOM 3177 N N . SER A 1 409 ? 16.466 -20.924 -38.706 1.00 94.88 409 SER A N 1
ATOM 3178 C CA . SER A 1 409 ? 16.404 -20.306 -40.038 1.00 94.88 409 SER A CA 1
ATOM 3179 C C . SER A 1 409 ? 14.980 -20.173 -40.585 1.00 94.88 409 SER A C 1
ATOM 3181 O O . SER A 1 409 ? 14.752 -19.364 -41.483 1.00 94.88 409 SER A O 1
ATOM 3183 N N . LEU A 1 410 ? 14.021 -20.930 -40.040 1.00 94.56 410 LEU A N 1
ATOM 3184 C CA . LEU A 1 410 ? 12.600 -20.823 -40.379 1.00 94.56 410 LEU A CA 1
ATOM 3185 C C . LEU A 1 410 ? 11.876 -19.736 -39.570 1.00 94.56 410 LEU A C 1
ATOM 3187 O O . LEU A 1 410 ? 10.734 -19.399 -39.886 1.00 94.56 410 LEU A O 1
ATOM 3191 N N . VAL A 1 411 ? 12.508 -19.199 -38.522 1.00 95.06 411 VAL A N 1
ATOM 3192 C CA . VAL A 1 411 ? 11.956 -18.116 -37.701 1.00 95.06 411 VAL A CA 1
ATOM 3193 C C . VAL A 1 411 ? 12.131 -16.784 -38.431 1.00 95.06 411 VAL A C 1
ATOM 3195 O O . VAL A 1 411 ? 13.107 -16.571 -39.149 1.00 95.06 411 VAL A O 1
ATOM 3198 N N . GLU A 1 412 ? 11.176 -15.868 -38.251 1.00 95.62 412 GLU A N 1
ATOM 3199 C CA . GLU A 1 412 ? 11.275 -14.527 -38.828 1.00 95.62 412 GLU A CA 1
ATOM 3200 C C . GLU A 1 412 ? 12.596 -13.829 -38.418 1.00 95.62 412 GLU A C 1
ATOM 3202 O O . GLU A 1 412 ? 13.020 -13.934 -37.262 1.00 95.62 412 GLU A O 1
ATOM 3207 N N . PRO A 1 413 ? 13.272 -13.105 -39.334 1.00 95.88 413 PRO A N 1
ATOM 3208 C CA . PRO A 1 413 ? 14.533 -12.444 -39.016 1.00 95.88 413 PRO A CA 1
ATOM 3209 C C . PRO A 1 413 ? 14.394 -11.412 -37.893 1.00 95.88 413 PRO A C 1
ATOM 3211 O O . PRO A 1 413 ? 13.410 -10.672 -37.823 1.00 95.88 413 PRO A O 1
ATOM 3214 N N . ALA A 1 414 ? 15.439 -11.260 -37.074 1.00 93.06 414 ALA A N 1
ATOM 3215 C CA . ALA A 1 414 ? 15.467 -10.271 -35.991 1.00 93.06 414 ALA A CA 1
ATOM 3216 C C . ALA A 1 414 ? 15.209 -8.826 -36.472 1.00 93.06 414 ALA A C 1
ATOM 3218 O O . ALA A 1 414 ? 14.626 -8.028 -35.739 1.00 93.06 414 ALA A O 1
ATOM 3219 N N . SER A 1 415 ? 15.585 -8.501 -37.717 1.00 93.88 415 SER A N 1
ATOM 3220 C CA . SER A 1 415 ? 15.317 -7.205 -38.358 1.00 93.88 415 SER A CA 1
ATOM 3221 C C . SER A 1 415 ? 13.830 -6.925 -38.594 1.00 93.88 415 SER A C 1
ATOM 3223 O O . SER A 1 415 ? 13.448 -5.763 -38.690 1.00 93.88 415 SER A O 1
ATOM 3225 N N . GLU A 1 416 ? 12.987 -7.956 -38.683 1.00 95.25 416 GLU A N 1
ATOM 3226 C CA . GLU A 1 416 ? 11.530 -7.810 -38.768 1.00 95.25 416 GLU A CA 1
ATOM 3227 C C . GLU A 1 416 ? 10.890 -7.797 -37.376 1.00 95.25 416 GLU A C 1
ATOM 3229 O O . GLU A 1 416 ? 10.000 -6.986 -37.115 1.00 95.25 416 GLU A O 1
ATOM 3234 N N . ILE A 1 417 ? 11.397 -8.614 -36.444 1.00 94.81 417 ILE A N 1
ATOM 3235 C CA . ILE A 1 417 ? 10.921 -8.648 -35.051 1.00 94.81 417 ILE A CA 1
ATOM 3236 C C . ILE A 1 417 ? 11.090 -7.278 -34.384 1.00 94.81 417 ILE A C 1
ATOM 3238 O O . ILE A 1 417 ? 10.152 -6.769 -33.768 1.00 94.81 417 ILE A O 1
ATOM 3242 N N . VAL A 1 418 ? 12.260 -6.647 -34.533 1.00 93.69 418 VAL A N 1
ATOM 3243 C CA . VAL A 1 418 ? 12.586 -5.372 -33.869 1.00 93.69 418 VAL A CA 1
ATOM 3244 C C . VAL A 1 418 ? 11.659 -4.222 -34.285 1.00 93.69 418 VAL A C 1
ATOM 3246 O O . VAL A 1 418 ? 11.435 -3.303 -33.500 1.00 93.69 418 VAL A O 1
ATOM 3249 N N . LYS A 1 419 ? 11.024 -4.293 -35.463 1.00 92.25 419 LYS A N 1
ATOM 3250 C CA . LYS A 1 419 ? 10.036 -3.292 -35.916 1.00 92.25 419 LYS A CA 1
ATOM 3251 C C . LYS A 1 419 ? 8.779 -3.261 -35.043 1.00 92.25 419 LYS A C 1
ATOM 3253 O O . LYS A 1 419 ? 8.048 -2.270 -35.033 1.00 92.25 419 LYS A O 1
ATOM 3258 N N . ARG A 1 420 ? 8.517 -4.344 -34.302 1.00 93.75 420 ARG A N 1
ATOM 3259 C CA . ARG A 1 420 ? 7.422 -4.436 -33.325 1.00 93.75 420 ARG A CA 1
ATOM 3260 C C . ARG A 1 420 ? 7.763 -3.721 -32.016 1.00 93.75 420 ARG A C 1
ATOM 3262 O O . ARG A 1 420 ? 6.858 -3.444 -31.233 1.00 93.75 420 ARG A O 1
ATOM 3269 N N . PHE A 1 421 ? 9.041 -3.431 -31.761 1.00 92.75 421 PHE A N 1
ATOM 3270 C CA . PHE A 1 421 ? 9.474 -2.792 -30.525 1.00 92.75 421 PHE A CA 1
ATOM 3271 C C . PHE A 1 421 ? 9.216 -1.289 -30.574 1.00 92.75 421 PHE A C 1
ATOM 3273 O O . PHE A 1 421 ? 9.469 -0.608 -31.573 1.00 92.75 421 PHE A O 1
ATOM 3280 N N . ALA A 1 422 ? 8.731 -0.777 -29.449 1.00 90.19 422 ALA A N 1
ATOM 3281 C CA . ALA A 1 422 ? 8.552 0.640 -29.217 1.00 90.19 422 ALA A CA 1
ATOM 3282 C C . ALA A 1 422 ? 9.231 1.024 -27.903 1.00 90.19 422 ALA A C 1
ATOM 3284 O O . ALA A 1 422 ? 9.081 0.322 -26.901 1.00 90.19 422 ALA A O 1
ATOM 3285 N N . THR A 1 423 ? 9.958 2.138 -27.885 1.00 87.62 423 THR A N 1
ATOM 3286 C CA . THR A 1 423 ? 10.419 2.704 -26.613 1.00 87.62 423 THR A CA 1
ATOM 3287 C C . THR A 1 423 ? 9.240 3.343 -25.888 1.00 87.62 423 THR A C 1
ATOM 3289 O O . THR A 1 423 ? 8.371 3.952 -26.518 1.00 87.62 423 THR A O 1
ATOM 3292 N N . GLY A 1 424 ? 9.228 3.248 -24.558 1.00 79.81 424 GLY A N 1
ATOM 3293 C CA . GLY A 1 424 ? 8.232 3.922 -23.728 1.00 79.81 424 GLY A CA 1
ATOM 3294 C C . GLY A 1 424 ? 8.209 5.443 -23.937 1.00 79.81 424 GLY A C 1
ATOM 3295 O O . GLY A 1 424 ? 9.185 6.046 -24.387 1.00 79.81 424 GLY A O 1
ATOM 3296 N N . ALA A 1 425 ? 7.077 6.056 -23.599 1.00 79.38 425 ALA A N 1
ATOM 3297 C CA . ALA A 1 425 ? 6.849 7.494 -23.684 1.00 79.38 425 ALA A CA 1
ATOM 3298 C C . ALA A 1 425 ? 7.562 8.223 -22.529 1.00 79.38 425 ALA A C 1
ATOM 3300 O O . ALA A 1 425 ? 6.987 8.414 -21.462 1.00 79.38 425 ALA A O 1
ATOM 3301 N N . MET A 1 426 ? 8.825 8.606 -22.728 1.00 85.44 426 MET A N 1
ATOM 3302 C CA . MET A 1 426 ? 9.617 9.354 -21.741 1.00 85.44 426 MET A CA 1
ATOM 3303 C C . MET A 1 426 ? 9.720 10.815 -22.171 1.00 85.44 426 MET A C 1
ATOM 3305 O O . MET A 1 426 ? 10.161 11.103 -23.283 1.00 85.44 426 MET A O 1
ATOM 3309 N N . SER A 1 427 ? 9.273 11.737 -21.319 1.00 78.88 427 SER A N 1
ATOM 3310 C CA . SER A 1 427 ? 9.128 13.140 -21.696 1.00 78.88 427 SER A CA 1
ATOM 3311 C C . SER A 1 427 ? 10.466 13.865 -21.795 1.00 78.88 427 SER A C 1
ATOM 3313 O O . SER A 1 427 ? 11.410 13.645 -21.029 1.00 78.88 427 SER A O 1
ATOM 3315 N N . PHE A 1 428 ? 10.522 14.811 -22.728 1.00 69.50 428 PHE A N 1
ATOM 3316 C CA . PHE A 1 428 ? 11.514 15.871 -22.678 1.00 69.50 428 PHE A CA 1
ATOM 3317 C C . PHE A 1 428 ? 11.343 16.649 -21.360 1.00 69.50 428 PHE A C 1
ATOM 3319 O O . PHE A 1 428 ? 10.265 17.174 -21.087 1.00 69.50 428 PHE A O 1
ATOM 3326 N N . GLY A 1 429 ? 12.378 16.658 -20.515 1.00 80.44 429 GLY A N 1
ATOM 3327 C CA . GLY A 1 429 ? 12.338 17.223 -19.160 1.00 80.44 429 GLY A CA 1
ATOM 3328 C C . GLY A 1 429 ? 12.437 16.182 -18.040 1.00 80.44 429 GLY A C 1
ATOM 3329 O O . GLY A 1 429 ? 13.018 16.491 -17.003 1.00 80.44 429 GLY A O 1
ATOM 3330 N N . SER A 1 430 ? 11.964 14.942 -18.247 1.00 83.81 430 SER A N 1
ATOM 3331 C CA . SER A 1 430 ? 12.255 13.827 -17.325 1.00 83.81 430 SER A CA 1
ATOM 3332 C C . SER A 1 430 ? 13.594 13.155 -17.635 1.00 83.81 430 SER A C 1
ATOM 3334 O O . SER A 1 430 ? 14.246 12.619 -16.745 1.00 83.81 430 SER A O 1
ATOM 3336 N N . ILE A 1 431 ? 13.997 13.178 -18.908 1.00 87.88 431 ILE A N 1
ATOM 3337 C CA . ILE A 1 431 ? 15.296 12.709 -19.399 1.00 87.88 431 ILE A CA 1
ATOM 3338 C C . ILE A 1 431 ? 15.987 13.816 -20.200 1.00 87.88 431 ILE A C 1
ATOM 3340 O O . ILE A 1 431 ? 15.334 14.745 -20.686 1.00 87.88 431 ILE A O 1
ATOM 3344 N N . SER A 1 432 ? 17.312 13.723 -20.333 1.00 91.06 432 SER A N 1
ATOM 3345 C CA . SER A 1 432 ? 18.095 14.721 -21.066 1.00 91.06 432 SER A CA 1
ATOM 3346 C C . SER A 1 432 ? 17.793 14.701 -22.570 1.00 91.06 432 SER A C 1
ATOM 3348 O O . SER A 1 432 ? 17.321 13.697 -23.119 1.00 91.06 432 SER A O 1
ATOM 3350 N N . LEU A 1 433 ? 18.089 15.811 -23.256 1.00 87.25 433 LEU A N 1
ATOM 3351 C CA . LEU A 1 433 ? 17.917 15.925 -24.707 1.00 87.25 433 LEU A CA 1
ATOM 3352 C C . LEU A 1 433 ? 18.733 14.861 -25.447 1.00 87.25 433 LEU A C 1
ATOM 3354 O O . LEU A 1 433 ? 18.269 14.295 -26.436 1.00 87.25 433 LEU A O 1
ATOM 3358 N N . GLU A 1 434 ? 19.937 14.586 -24.959 1.00 91.25 434 GLU A N 1
ATOM 3359 C CA . GLU A 1 434 ? 20.868 13.609 -25.508 1.00 91.25 434 GLU A CA 1
ATOM 3360 C C . GLU A 1 434 ? 20.288 12.201 -25.397 1.00 91.25 434 GLU A C 1
ATOM 3362 O O . GLU A 1 434 ? 20.270 11.476 -26.391 1.00 91.25 434 GLU A O 1
ATOM 3367 N N . ALA A 1 435 ? 19.747 11.829 -24.231 1.00 91.31 435 ALA A N 1
ATOM 3368 C CA . ALA A 1 435 ? 19.110 10.530 -24.032 1.00 91.31 435 ALA A CA 1
ATOM 3369 C C . ALA A 1 435 ? 17.878 10.365 -24.936 1.00 91.31 435 ALA A C 1
ATOM 3371 O O . ALA A 1 435 ? 17.760 9.372 -25.655 1.00 91.31 435 ALA A O 1
ATOM 3372 N N . HIS A 1 436 ? 16.997 11.370 -24.963 1.00 90.06 436 HIS A N 1
ATOM 3373 C CA . HIS A 1 436 ? 15.782 11.353 -25.785 1.00 90.06 436 HIS A CA 1
ATOM 3374 C C . HIS A 1 436 ? 16.102 11.257 -27.285 1.00 90.06 436 HIS A C 1
ATOM 3376 O O . HIS A 1 436 ? 15.546 10.426 -28.005 1.00 90.06 436 HIS A O 1
ATOM 3382 N N . THR A 1 437 ? 17.067 12.054 -27.749 1.00 88.75 437 THR A N 1
ATOM 3383 C CA . THR A 1 437 ? 17.515 12.057 -29.149 1.00 88.75 437 THR A CA 1
ATOM 3384 C C . THR A 1 437 ? 18.192 10.741 -29.524 1.00 88.75 437 THR A C 1
ATOM 3386 O O . THR A 1 437 ? 17.945 10.216 -30.609 1.00 88.75 437 THR A O 1
ATOM 3389 N N . THR A 1 438 ? 19.003 10.173 -28.628 1.00 91.69 438 THR A N 1
ATOM 3390 C CA . THR A 1 438 ? 19.685 8.889 -28.859 1.00 91.69 438 THR A CA 1
ATOM 3391 C C . THR A 1 438 ? 18.682 7.758 -29.058 1.00 91.69 438 THR A C 1
ATOM 3393 O O . THR A 1 438 ? 18.836 6.966 -29.987 1.00 91.69 438 THR A O 1
ATOM 3396 N N . LEU A 1 439 ? 17.620 7.710 -28.247 1.00 91.50 439 LEU A N 1
ATOM 3397 C CA . LEU A 1 439 ? 16.549 6.722 -28.400 1.00 91.50 439 LEU A CA 1
ATOM 3398 C C . LEU A 1 439 ? 15.831 6.863 -29.744 1.00 91.50 439 LEU A C 1
ATOM 3400 O O . LEU A 1 439 ? 15.599 5.863 -30.422 1.00 91.50 439 LEU A O 1
ATOM 3404 N N . ALA A 1 440 ? 15.513 8.091 -30.158 1.00 89.81 440 ALA A N 1
ATOM 3405 C CA . ALA A 1 440 ? 14.858 8.324 -31.440 1.00 89.81 440 ALA A CA 1
ATOM 3406 C C . ALA A 1 440 ? 15.726 7.872 -32.624 1.00 89.81 440 ALA A C 1
ATOM 3408 O O . ALA A 1 440 ? 15.246 7.116 -33.469 1.00 89.81 440 ALA A O 1
ATOM 3409 N N . ILE A 1 441 ? 17.008 8.255 -32.639 1.00 90.88 441 ILE A N 1
ATOM 3410 C CA . ILE A 1 441 ? 17.960 7.835 -33.677 1.00 90.88 441 ILE A CA 1
ATOM 3411 C C . ILE A 1 441 ? 18.075 6.307 -33.715 1.00 90.88 441 ILE A C 1
ATOM 3413 O O . ILE A 1 441 ? 17.978 5.710 -34.788 1.00 90.88 441 ILE A O 1
ATOM 3417 N N . ALA A 1 442 ? 18.246 5.663 -32.556 1.00 91.88 442 ALA A N 1
ATOM 3418 C CA . ALA A 1 442 ? 18.405 4.215 -32.471 1.00 91.88 442 ALA A CA 1
ATOM 3419 C C . ALA A 1 442 ? 17.181 3.470 -33.024 1.00 91.88 442 ALA A C 1
ATOM 3421 O O . ALA A 1 442 ? 17.338 2.579 -33.858 1.00 91.88 442 ALA A O 1
ATOM 3422 N N . MET A 1 443 ? 15.971 3.864 -32.614 1.00 91.62 443 MET A N 1
ATOM 3423 C CA . MET A 1 443 ? 14.737 3.211 -33.061 1.00 91.62 443 MET A CA 1
ATOM 3424 C C . MET A 1 443 ? 14.470 3.425 -34.549 1.00 91.62 443 MET A C 1
ATOM 3426 O O . MET A 1 443 ? 14.123 2.468 -35.238 1.00 91.62 443 MET A O 1
ATOM 3430 N N . ASN A 1 444 ? 14.699 4.637 -35.063 1.00 90.06 444 ASN A N 1
ATOM 3431 C CA . ASN A 1 444 ? 14.557 4.923 -36.491 1.00 90.06 444 ASN A CA 1
ATOM 3432 C C . ASN A 1 444 ? 15.525 4.081 -37.330 1.00 90.06 444 ASN A C 1
ATOM 3434 O O . ASN A 1 444 ? 15.129 3.530 -38.356 1.00 90.06 444 ASN A O 1
ATOM 3438 N N . LYS A 1 445 ? 16.770 3.916 -36.864 1.00 90.81 445 LYS A N 1
ATOM 3439 C CA . LYS A 1 445 ? 17.795 3.120 -37.552 1.00 90.81 445 LYS A CA 1
ATOM 3440 C C . LYS A 1 445 ? 17.436 1.638 -37.651 1.00 90.81 445 LYS A C 1
ATOM 3442 O O . LYS A 1 445 ? 17.751 1.003 -38.652 1.00 90.81 445 LYS A O 1
ATOM 3447 N N . VAL A 1 446 ? 16.778 1.083 -36.632 1.00 89.94 446 VAL A N 1
ATOM 3448 C CA . VAL A 1 446 ? 16.331 -0.323 -36.633 1.00 89.94 446 VAL A CA 1
ATOM 3449 C C . VAL A 1 446 ? 14.913 -0.505 -37.190 1.00 89.94 446 VAL A C 1
ATOM 3451 O O . VAL A 1 446 ? 14.406 -1.622 -37.213 1.00 89.94 446 VAL A O 1
ATOM 3454 N N . GLY A 1 447 ? 14.255 0.569 -37.642 1.00 87.94 447 GLY A N 1
ATOM 3455 C CA . GLY A 1 447 ? 12.878 0.532 -38.149 1.00 87.94 447 GLY A CA 1
ATOM 3456 C C . GLY A 1 447 ? 11.812 0.278 -37.075 1.00 87.94 447 GLY A C 1
ATOM 3457 O O . GLY A 1 447 ? 10.676 -0.062 -37.408 1.00 87.94 447 GLY A O 1
ATOM 3458 N N . GLY A 1 448 ? 12.173 0.414 -35.798 1.00 88.81 448 GLY A N 1
ATOM 3459 C CA . GLY A 1 448 ? 11.239 0.376 -34.680 1.00 88.81 448 GLY A CA 1
ATOM 3460 C C . GLY A 1 448 ? 10.628 1.750 -34.402 1.00 88.81 448 GLY A C 1
ATOM 3461 O O . GLY A 1 448 ? 10.729 2.681 -35.203 1.00 88.81 448 GLY A O 1
ATOM 3462 N N . LYS A 1 449 ? 9.962 1.882 -33.254 1.00 89.38 449 LYS A N 1
ATOM 3463 C CA . LYS A 1 449 ? 9.188 3.081 -32.906 1.00 89.38 449 LYS A CA 1
ATOM 3464 C C . LYS A 1 449 ? 9.720 3.768 -31.652 1.00 89.38 449 LYS A C 1
ATOM 3466 O O . LYS A 1 449 ? 10.007 3.116 -30.654 1.00 89.38 449 LYS A O 1
ATOM 3471 N N . SER A 1 450 ? 9.819 5.092 -31.680 1.00 87.50 450 SER A N 1
ATOM 3472 C CA . SER A 1 450 ? 10.109 5.916 -30.501 1.00 87.50 450 SER A CA 1
ATOM 3473 C C . SER A 1 450 ? 8.940 6.842 -30.191 1.00 87.50 450 SER A C 1
ATOM 3475 O O . SER A 1 450 ? 8.174 7.186 -31.088 1.00 87.50 450 SER A O 1
ATOM 3477 N N . ASN A 1 451 ? 8.785 7.230 -28.925 1.00 86.75 451 ASN A N 1
ATOM 3478 C CA . ASN A 1 451 ? 7.669 8.047 -28.452 1.00 86.75 451 ASN A CA 1
ATOM 3479 C C . ASN A 1 451 ? 8.191 9.349 -27.822 1.00 86.75 451 ASN A C 1
ATOM 3481 O O . ASN A 1 451 ? 9.182 9.333 -27.094 1.00 86.75 451 ASN A O 1
ATOM 3485 N N . THR A 1 452 ? 7.524 10.471 -28.102 1.00 81.62 452 THR A N 1
ATOM 3486 C CA . THR A 1 452 ? 7.905 11.808 -27.619 1.00 81.62 452 THR A CA 1
ATOM 3487 C C . THR A 1 452 ? 7.763 11.969 -26.107 1.00 81.62 452 THR A C 1
ATOM 3489 O O . THR A 1 452 ? 8.459 12.796 -25.518 1.00 81.62 452 THR A O 1
ATOM 3492 N N . GLY A 1 453 ? 6.871 11.201 -25.476 1.00 82.81 453 GLY A N 1
ATOM 3493 C CA . GLY A 1 453 ? 6.437 11.455 -24.105 1.00 82.81 453 GLY A CA 1
ATOM 3494 C C . GLY A 1 453 ? 5.506 12.664 -23.997 1.00 82.81 453 GLY A C 1
ATOM 3495 O O . GLY A 1 453 ? 5.059 13.225 -24.998 1.00 82.81 453 GLY A O 1
ATOM 3496 N N . GLU A 1 454 ? 5.224 13.067 -22.757 1.00 77.88 454 GLU A N 1
ATOM 3497 C CA . GLU A 1 454 ? 4.282 14.152 -22.433 1.00 77.88 454 GLU A CA 1
ATOM 3498 C C . GLU A 1 454 ? 4.858 15.567 -22.637 1.00 77.88 454 GLU A C 1
ATOM 3500 O O . GLU A 1 454 ? 4.118 16.542 -22.662 1.00 77.88 454 GLU A O 1
ATOM 3505 N N . GLY A 1 455 ? 6.180 15.697 -22.791 1.00 78.06 455 GLY A N 1
ATOM 3506 C CA . GLY A 1 455 ? 6.887 16.989 -22.831 1.00 78.06 455 GLY A CA 1
ATOM 3507 C C . GLY A 1 455 ? 6.907 17.677 -24.199 1.00 78.06 455 GLY A C 1
ATOM 3508 O O . GLY A 1 455 ? 7.591 18.685 -24.366 1.00 78.06 455 GLY A O 1
ATOM 3509 N N . GLY A 1 456 ? 6.205 17.122 -25.190 1.00 79.00 456 GLY A N 1
ATOM 3510 C CA . GLY A 1 456 ? 6.311 17.550 -26.583 1.00 79.00 456 GLY A CA 1
ATOM 3511 C C . GLY A 1 456 ? 7.665 17.199 -27.215 1.00 79.00 456 GLY A C 1
ATOM 3512 O O . GLY A 1 456 ? 8.448 16.414 -26.681 1.00 79.00 456 GLY A O 1
ATOM 3513 N N . GLU A 1 457 ? 7.938 17.766 -28.388 1.00 81.44 457 GLU A N 1
ATOM 3514 C CA . GLU A 1 457 ? 9.171 17.531 -29.144 1.00 81.44 457 GLU A CA 1
ATOM 3515 C C . GLU A 1 457 ? 9.633 18.837 -29.808 1.00 81.44 457 GLU A C 1
ATOM 3517 O O . GLU A 1 457 ? 8.813 19.616 -30.297 1.00 81.44 457 GLU A O 1
ATOM 3522 N N . ASN A 1 458 ? 10.946 19.096 -29.809 1.00 81.00 458 ASN A N 1
ATOM 3523 C CA . ASN A 1 458 ? 11.507 20.295 -30.435 1.00 81.00 458 ASN A CA 1
ATOM 3524 C C . ASN A 1 458 ? 11.239 20.278 -31.953 1.00 81.00 458 ASN A C 1
ATOM 3526 O O . ASN A 1 458 ? 11.621 19.325 -32.634 1.00 81.00 458 ASN A O 1
ATOM 3530 N N . ALA A 1 459 ? 10.639 21.354 -32.473 1.00 83.12 459 ALA A N 1
ATOM 3531 C CA . ALA A 1 459 ? 10.287 21.511 -33.881 1.00 83.12 459 ALA A CA 1
ATOM 3532 C C . ALA A 1 459 ? 11.483 21.375 -34.841 1.00 83.12 459 ALA A C 1
ATOM 3534 O O . ALA A 1 459 ? 11.316 20.884 -35.959 1.00 83.12 459 ALA A O 1
ATOM 3535 N N . ASP A 1 460 ? 12.695 21.718 -34.397 1.00 81.69 460 ASP A N 1
ATOM 3536 C CA . ASP A 1 460 ? 13.916 21.566 -35.200 1.00 81.69 460 ASP A CA 1
ATOM 3537 C C . ASP A 1 460 ? 14.189 20.100 -35.575 1.00 81.69 460 ASP A C 1
ATOM 3539 O O . ASP A 1 460 ? 14.800 19.816 -36.604 1.00 81.69 460 ASP A O 1
ATOM 3543 N N . ARG A 1 461 ? 13.678 19.140 -34.789 1.00 82.88 461 ARG A N 1
ATOM 3544 C CA . ARG A 1 461 ? 13.782 17.697 -35.079 1.00 82.88 461 ARG A CA 1
ATOM 3545 C C . ARG A 1 461 ? 12.900 17.249 -36.243 1.00 82.88 461 ARG A C 1
ATOM 3547 O O . ARG A 1 461 ? 12.967 16.088 -36.633 1.00 82.88 461 ARG A O 1
ATOM 3554 N N . TYR A 1 462 ? 12.077 18.131 -36.804 1.00 80.88 462 TYR A N 1
ATOM 3555 C CA . TYR A 1 462 ? 11.297 17.843 -38.008 1.00 80.88 462 TYR A CA 1
ATOM 3556 C C . TYR A 1 462 ? 11.983 18.314 -39.291 1.00 80.88 462 TYR A C 1
ATOM 3558 O O . TYR A 1 462 ? 11.613 17.864 -40.375 1.00 80.88 462 TYR A O 1
ATOM 3566 N N . LEU A 1 463 ? 12.971 19.203 -39.186 1.00 78.56 463 LEU A N 1
ATOM 3567 C CA . LEU A 1 463 ? 13.609 19.853 -40.328 1.00 78.56 463 LEU A CA 1
ATOM 3568 C C . LEU A 1 463 ? 14.946 19.186 -40.658 1.00 78.56 463 LEU A C 1
ATOM 3570 O O . LEU A 1 463 ? 15.647 18.733 -39.759 1.00 78.56 463 LEU A O 1
ATOM 3574 N N . ASN A 1 464 ? 15.306 19.142 -41.946 1.00 71.81 464 ASN A N 1
ATOM 3575 C CA . ASN A 1 464 ? 16.634 18.741 -42.438 1.00 71.81 464 ASN A CA 1
ATOM 3576 C C . ASN A 1 464 ? 17.183 17.449 -41.800 1.00 71.81 464 ASN A C 1
ATOM 3578 O O . ASN A 1 464 ? 18.319 17.410 -41.330 1.00 71.81 464 ASN A O 1
ATOM 3582 N N . GLN A 1 465 ? 16.348 16.407 -41.738 1.00 74.38 465 GLN A N 1
ATOM 3583 C CA . GLN A 1 465 ? 16.735 15.140 -41.125 1.00 74.38 465 GLN A CA 1
ATOM 3584 C C . GLN A 1 465 ? 17.774 14.417 -41.982 1.00 74.38 465 GLN A C 1
ATOM 3586 O O . GLN A 1 465 ? 17.578 14.217 -43.179 1.00 74.38 465 GLN A O 1
ATOM 3591 N N . ASP A 1 466 ? 18.856 13.998 -41.335 1.00 78.31 466 ASP A N 1
ATOM 3592 C CA . ASP A 1 466 ? 19.806 13.045 -41.894 1.00 78.31 466 ASP A CA 1
ATOM 3593 C C . ASP A 1 466 ? 19.112 11.670 -41.997 1.00 78.31 466 ASP A C 1
ATOM 3595 O O . ASP A 1 466 ? 18.589 11.197 -40.980 1.00 78.31 466 ASP A O 1
ATOM 3599 N N . PRO A 1 467 ? 19.074 11.026 -43.182 1.00 74.00 467 PRO A N 1
ATOM 3600 C CA . PRO A 1 467 ? 18.519 9.684 -43.346 1.00 74.00 467 PRO A CA 1
ATOM 3601 C C . PRO A 1 467 ? 19.094 8.651 -42.365 1.00 74.00 467 PRO A C 1
ATOM 3603 O O . PRO A 1 467 ? 18.351 7.783 -41.906 1.00 74.00 467 PRO A O 1
ATOM 3606 N N . ASP A 1 468 ? 20.372 8.777 -41.992 1.00 76.00 468 ASP A N 1
ATOM 3607 C CA . ASP A 1 468 ? 21.070 7.830 -41.113 1.00 76.00 468 ASP A CA 1
ATOM 3608 C C . ASP A 1 468 ? 21.007 8.214 -39.623 1.00 76.00 468 ASP A C 1
ATOM 3610 O O . ASP A 1 468 ? 21.209 7.367 -38.746 1.00 76.00 468 ASP A O 1
ATOM 3614 N N . HIS A 1 469 ? 20.691 9.478 -39.319 1.00 82.50 469 HIS A N 1
ATOM 3615 C CA . HIS A 1 469 ? 20.611 10.024 -37.957 1.00 82.50 469 HIS A CA 1
ATOM 3616 C C . HIS A 1 469 ? 19.307 10.782 -37.720 1.00 82.50 469 HIS A C 1
ATOM 3618 O O . HIS A 1 469 ? 19.298 11.861 -37.120 1.00 82.50 469 HIS A O 1
ATOM 3624 N N . ASN A 1 470 ? 18.194 10.220 -38.191 1.00 84.69 470 ASN A N 1
ATOM 3625 C CA . ASN A 1 470 ? 16.882 10.825 -38.028 1.00 84.69 470 ASN A CA 1
ATOM 3626 C C . ASN A 1 470 ? 16.546 10.962 -36.536 1.00 84.69 470 ASN A C 1
ATOM 3628 O O . ASN A 1 470 ? 16.386 9.974 -35.817 1.00 84.69 470 ASN A O 1
ATOM 3632 N N . LYS A 1 471 ? 16.433 12.209 -36.081 1.00 85.19 471 LYS A N 1
ATOM 3633 C CA . LYS A 1 471 ? 16.194 12.574 -34.684 1.00 85.19 471 LYS A CA 1
ATOM 3634 C C . LYS A 1 471 ? 14.712 12.617 -34.359 1.00 85.19 471 LYS A C 1
ATOM 3636 O O . LYS A 1 471 ? 14.377 12.758 -33.191 1.00 85.19 471 LYS A O 1
ATOM 3641 N N . ARG A 1 472 ? 13.817 12.546 -35.340 1.00 85.00 472 ARG A N 1
ATOM 3642 C CA . ARG A 1 472 ? 12.373 12.654 -35.129 1.00 85.00 472 ARG A CA 1
ATOM 3643 C C . ARG A 1 472 ? 11.816 11.427 -34.415 1.00 85.00 472 ARG A C 1
ATOM 3645 O O . ARG A 1 472 ? 12.098 10.300 -34.812 1.00 85.00 472 ARG A O 1
ATOM 3652 N N . SER A 1 473 ? 10.952 11.633 -33.432 1.00 79.81 473 SER A N 1
ATOM 3653 C CA . SER A 1 473 ? 10.203 10.542 -32.809 1.00 79.81 473 SER A CA 1
ATOM 3654 C C . SER A 1 473 ? 9.017 10.131 -33.684 1.00 79.81 473 SER A C 1
ATOM 3656 O O . SER A 1 473 ? 8.313 10.982 -34.247 1.00 79.81 473 SER A O 1
ATOM 3658 N N . CYS A 1 474 ? 8.765 8.825 -33.816 1.00 69.12 474 CYS A N 1
ATOM 3659 C CA . CYS A 1 474 ? 7.631 8.358 -34.607 1.00 69.12 474 CYS A CA 1
ATOM 3660 C C . CYS A 1 474 ? 6.332 8.684 -33.842 1.00 69.12 474 CYS A C 1
ATOM 3662 O O . CYS A 1 474 ? 6.051 8.166 -32.765 1.00 69.12 474 CYS A O 1
ATOM 3664 N N . HIS A 1 475 ? 5.568 9.647 -34.344 1.00 54.72 475 HIS A N 1
ATOM 3665 C CA . HIS A 1 475 ? 4.403 10.157 -33.632 1.00 54.72 475 HIS A CA 1
ATOM 3666 C C . HIS A 1 475 ? 3.336 9.068 -33.475 1.00 54.72 475 HIS A C 1
ATOM 3668 O O . HIS A 1 475 ? 2.688 8.674 -34.443 1.00 54.72 475 HIS A O 1
ATOM 3674 N N . GLN A 1 476 ? 3.093 8.648 -32.238 1.00 43.03 476 GLN A N 1
ATOM 3675 C CA . GLN A 1 476 ? 1.764 8.244 -31.812 1.00 43.03 476 GLN A CA 1
ATOM 3676 C C . GLN A 1 476 ? 1.287 9.352 -30.886 1.00 43.03 476 GLN A C 1
ATOM 3678 O O . GLN A 1 476 ? 1.871 9.566 -29.826 1.00 43.03 476 GLN A O 1
ATOM 3683 N N . THR A 1 477 ? 0.264 10.091 -31.314 1.00 37.50 477 THR A N 1
ATOM 3684 C CA . THR A 1 477 ? -0.544 10.919 -30.422 1.00 37.50 477 THR A CA 1
ATOM 3685 C C . THR A 1 477 ? -0.941 10.037 -29.249 1.00 37.50 477 THR A C 1
ATOM 3687 O O . THR A 1 477 ? -1.795 9.161 -29.377 1.00 37.50 477 THR A O 1
ATOM 3690 N N . GLY A 1 478 ? -0.270 10.214 -28.113 1.00 34.97 478 GLY A N 1
ATOM 3691 C CA . GLY A 1 478 ? -0.703 9.606 -26.875 1.00 34.97 478 GLY A CA 1
ATOM 3692 C C . GLY A 1 478 ? -2.104 10.132 -26.607 1.00 34.97 478 GLY A C 1
ATOM 3693 O O . GLY A 1 478 ? -2.272 11.302 -26.266 1.00 34.97 478 GLY A O 1
ATOM 3694 N N . CYS A 1 479 ? -3.111 9.273 -26.754 1.00 31.31 479 CYS A N 1
ATOM 3695 C CA . CYS A 1 479 ? -4.491 9.487 -26.316 1.00 31.31 479 CYS A CA 1
ATOM 3696 C C . CYS A 1 479 ? -4.615 9.678 -24.784 1.00 31.31 479 CYS A C 1
ATOM 3698 O O . CYS A 1 479 ? -5.630 9.322 -24.198 1.00 31.31 479 CYS A O 1
ATOM 3700 N N . GLN A 1 480 ? -3.608 10.252 -24.124 1.00 32.94 480 GLN A N 1
ATOM 3701 C CA . GLN A 1 480 ? -3.665 10.712 -22.740 1.00 32.94 480 GLN A CA 1
ATOM 3702 C C . GLN A 1 480 ? -3.719 12.245 -22.616 1.00 32.94 480 GLN A C 1
ATOM 3704 O O . GLN A 1 480 ? -4.121 12.727 -21.564 1.00 32.94 480 GLN A O 1
ATOM 3709 N N . TRP A 1 481 ? -3.423 13.025 -23.671 1.00 31.28 481 TRP A N 1
ATOM 3710 C CA . TRP A 1 481 ? -3.204 14.479 -23.530 1.00 31.28 481 TRP A CA 1
ATOM 3711 C C . TRP A 1 481 ? -3.924 15.399 -24.532 1.00 31.28 481 TRP A C 1
ATOM 3713 O O . TRP A 1 481 ? -3.382 16.411 -24.953 1.00 31.28 481 TRP A O 1
ATOM 3723 N N . THR A 1 482 ? -5.194 15.140 -24.857 1.00 29.70 482 THR A N 1
ATOM 3724 C CA . THR A 1 482 ? -6.075 16.202 -25.415 1.00 29.70 482 THR A CA 1
ATOM 3725 C C . THR A 1 482 ? -7.136 16.711 -24.442 1.00 29.70 482 THR A C 1
ATOM 3727 O O . THR A 1 482 ? -7.966 17.527 -24.827 1.00 29.70 482 THR A O 1
ATOM 3730 N N . PHE A 1 483 ? -7.105 16.293 -23.170 1.00 30.55 483 PHE A N 1
ATOM 3731 C CA . PHE A 1 483 ? -8.085 16.758 -22.178 1.00 30.55 483 PHE A CA 1
ATOM 3732 C C . PHE A 1 483 ? -7.544 17.688 -21.085 1.00 30.55 483 PHE A C 1
ATOM 3734 O O . PHE A 1 483 ? -8.357 18.285 -20.388 1.00 30.55 483 PHE A O 1
ATOM 3741 N N . TRP A 1 484 ? -6.223 17.880 -20.956 1.00 34.59 484 TRP A N 1
ATOM 3742 C CA . TRP A 1 484 ? -5.666 18.591 -19.791 1.00 34.59 484 TRP A CA 1
ATOM 3743 C C . TRP A 1 484 ? -4.762 19.805 -20.071 1.00 34.59 484 TRP A C 1
ATOM 3745 O O . TRP A 1 484 ? -4.607 20.629 -19.172 1.00 34.59 484 TRP A O 1
ATOM 3755 N N . SER A 1 485 ? -4.216 20.009 -21.278 1.00 27.42 485 SER A N 1
ATOM 3756 C CA . SER A 1 485 ? -3.338 21.171 -21.549 1.00 27.42 485 SER A CA 1
ATOM 3757 C C . SER A 1 485 ? -4.034 22.346 -22.248 1.00 27.42 485 SER A C 1
ATOM 3759 O O . SER A 1 485 ? -3.777 23.500 -21.912 1.00 27.42 485 SER A O 1
ATOM 3761 N N . ASP A 1 486 ? -4.972 22.092 -23.164 1.00 28.50 486 ASP A N 1
ATOM 3762 C CA . ASP A 1 486 ? -5.379 23.121 -24.141 1.00 28.50 486 ASP A CA 1
ATOM 3763 C C . ASP A 1 486 ? -6.600 23.968 -23.737 1.00 28.50 486 ASP A C 1
ATOM 3765 O O . ASP A 1 486 ? -7.045 24.829 -24.497 1.00 28.50 486 ASP A O 1
ATOM 3769 N N . LYS A 1 487 ? -7.119 23.801 -22.512 1.00 30.03 487 LYS A N 1
ATOM 3770 C CA . LYS A 1 487 ? -8.119 24.715 -21.917 1.00 30.03 487 LYS A CA 1
ATOM 3771 C C . LYS A 1 487 ? -7.549 25.712 -20.898 1.00 30.03 487 LYS A C 1
ATOM 3773 O O . LYS A 1 487 ? -8.313 26.512 -20.365 1.00 30.03 487 LYS A O 1
ATOM 3778 N N . PHE A 1 488 ? -6.237 25.717 -20.650 1.00 35.69 488 PHE A N 1
ATOM 3779 C CA . PHE A 1 488 ? -5.62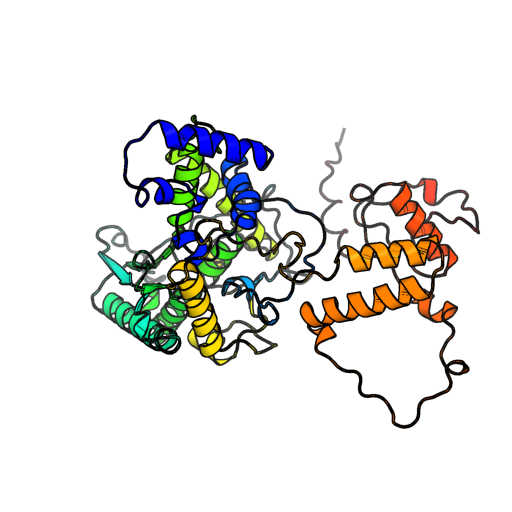7 26.499 -19.561 1.00 35.69 488 PHE A CA 1
ATOM 3780 C C . PHE A 1 488 ? -4.616 27.570 -19.999 1.00 35.69 488 PHE A C 1
ATOM 3782 O O . PHE A 1 488 ? -3.796 28.010 -19.196 1.00 35.69 488 PHE A O 1
ATOM 3789 N N . LEU A 1 489 ? -4.710 28.065 -21.235 1.00 25.81 489 LEU A N 1
ATOM 3790 C CA . LEU A 1 489 ? -4.140 29.365 -21.594 1.00 25.81 489 LEU A CA 1
ATOM 3791 C C . LEU A 1 489 ? -5.269 30.403 -21.627 1.00 25.81 489 LEU A C 1
ATOM 3793 O O . LEU A 1 489 ? -6.172 30.273 -22.460 1.00 25.81 489 LEU A O 1
ATOM 3797 N N . PRO A 1 490 ? -5.256 31.450 -20.778 1.00 27.77 490 PRO A N 1
ATOM 3798 C CA . PRO A 1 490 ? -6.109 32.595 -21.023 1.00 27.77 490 PRO A CA 1
ATOM 3799 C C . PRO A 1 490 ? -5.645 33.206 -22.344 1.00 27.77 490 PRO A C 1
ATOM 3801 O O . PRO A 1 490 ? -4.555 33.771 -22.435 1.00 27.77 490 PRO A O 1
ATOM 3804 N N . ARG A 1 491 ? -6.472 33.097 -23.389 1.00 27.33 491 ARG A N 1
ATOM 3805 C CA . ARG A 1 491 ? -6.399 34.045 -24.498 1.00 27.33 491 ARG A CA 1
ATOM 3806 C C . ARG A 1 491 ? -6.649 35.415 -23.882 1.00 27.33 491 ARG A C 1
ATOM 3808 O O . ARG A 1 491 ? -7.785 35.770 -23.581 1.00 27.33 491 ARG A O 1
ATOM 3815 N N . SER A 1 492 ? -5.576 36.155 -23.638 1.00 26.33 492 SER A N 1
ATOM 3816 C CA . SER A 1 492 ? -5.645 37.577 -23.361 1.00 26.33 492 SER A CA 1
ATOM 3817 C C . SER A 1 492 ? -6.249 38.247 -24.593 1.00 26.33 492 SER A C 1
ATOM 3819 O O . SER A 1 492 ? -5.566 38.467 -25.588 1.00 26.33 492 SER A O 1
ATOM 3821 N N . CYS A 1 493 ? -7.545 38.539 -24.545 1.00 27.88 493 CYS A N 1
ATOM 3822 C CA . CYS A 1 493 ? -8.128 39.573 -25.383 1.00 27.88 493 CYS A CA 1
ATOM 3823 C C . CYS A 1 493 ? -7.671 40.931 -24.842 1.00 27.88 493 CYS A C 1
ATOM 3825 O O . CYS A 1 493 ? -8.280 41.464 -23.914 1.00 27.88 493 CYS A O 1
ATOM 3827 N N . ARG A 1 494 ? -6.600 41.465 -25.428 1.00 28.39 494 ARG A N 1
ATOM 3828 C CA . ARG A 1 494 ? -6.469 42.877 -25.799 1.00 28.39 494 ARG A CA 1
ATOM 3829 C C . ARG A 1 494 ? -5.686 42.970 -27.092 1.00 28.39 494 ARG A C 1
ATOM 3831 O O . ARG A 1 494 ? -4.686 42.228 -27.201 1.00 28.39 494 ARG A O 1
#

Sequence (494 aa):
ILMEDLRAEHAALHNSTGLTNGTIVSEIWGGDRRLSLFSYTIETINMLLLPMIQTKKEALGSMGNDAPLACLSTFQPLPYDYFKQLFAQVTNPPIDPFREKVVMSLMCPIGPEANLLEPSEKQHRGWKCKEIDITFDAQEGPKGLSKTLDRICEEACKAAQDGYQFIVLSDRRAGGTRIPVSTLLALGATHHFLIEARQRMKVGLVLETAEAREVHHMCVLLGYGADAICPYLVFEIARALKNEGVLDASYTDEILYKNYSDAMERGLAKVMAKMGISTLQSYKGAQIFEAVGLAEEVVDKCFRGTPSRIGGVTFEILAKEAYERHYLSYGTHTADMLVLRNPGNYHWRSGGEKHINDPLSIANLQEAAVNKSTSAYDRFRESTMESVKACSLRGQLELVTSENPIDISLVEPASEIVKRFATGAMSFGSISLEAHTTLAIAMNKVGGKSNTGEGGENADRYLNQDPDHNKRSCHQTGCQWTFWSDKFLPRSCR

Foldseek 3Di:
DDVVVVVVVVVVVVPPDPDDPPPVLCLQLLQVLVCLLLQNFPCCCVQALVCLLPVLAGGDDDDDQQFAQCLLWPQLDAQLSQKDFAFDDPPDAFDDCPVVVVLADADADFWAADDPVDDDPPPDDDAAEAEDEQKFFLVCALVRQVVSLVVLQVVLLVCLVVQHGEYEYAPVPDDLGIFGHRQLLSLLLNCVSCVVVVSNNRYAYEYHDCNDDHLSSVLSSQLSAHRYYHNPNSLVSLVSCCVVVVDPVPQDSVSSVVSNVSRSVSSNSVSCSRHRHRYSNCSGNNQSIAGEADAPVSCVNGPPPHHYPHHHDDSSNSSNSSSVSSCLSNNPDPDDNSGGDDLQSPHDDDVHTFGLPDPQLVVLVVCCVPVVDPVSVVSNVVVNLVSCLSHHPVSVDDDDDDPDDDDCVPPDDPLVVLQADEDDQDEDVNDDPCVLQVRQLVQLQSNHFYHHHPNDDDPVLVPPADSNRRSDGDDDPPPPPPPPDPVPDPPPDD